Protein AF-0000000076097628 (afdb_homodimer)

Structure (mmCIF, N/CA/C/O backbone):
data_AF-0000000076097628-model_v1
#
loop_
_entity.id
_entity.type
_entity.pdbx_description
1 polymer 'Uncharacterized protein'
#
loop_
_atom_site.group_PDB
_atom_site.id
_atom_site.type_symbol
_atom_site.label_atom_id
_atom_site.label_alt_id
_atom_site.label_comp_id
_atom_site.label_asym_id
_atom_site.label_entity_id
_atom_site.label_seq_id
_atom_site.pdbx_PDB_ins_code
_atom_site.Cartn_x
_atom_site.Cartn_y
_atom_site.Cartn_z
_atom_site.occupancy
_atom_site.B_iso_or_equiv
_atom_site.auth_seq_id
_atom_site.auth_comp_id
_atom_site.auth_asym_id
_atom_site.auth_atom_id
_atom_site.pdbx_PDB_model_num
ATOM 1 N N . MET A 1 1 ? -47.031 -46.719 7.273 1 29.05 1 MET A N 1
ATOM 2 C CA . MET A 1 1 ? -47.156 -45.281 7.469 1 29.05 1 MET A CA 1
ATOM 3 C C . MET A 1 1 ? -45.906 -44.75 8.195 1 29.05 1 MET A C 1
ATOM 5 O O . MET A 1 1 ? -45.781 -44.906 9.414 1 29.05 1 MET A O 1
ATOM 9 N N . SER A 1 2 ? -44.656 -44.875 7.621 1 34.41 2 SER A N 1
ATOM 10 C CA . SER A 1 2 ? -43.312 -44.531 8.062 1 34.41 2 SER A CA 1
ATOM 11 C C . SER A 1 2 ? -43.125 -43.031 8.164 1 34.41 2 SER A C 1
ATOM 13 O O . SER A 1 2 ? -43.438 -42.312 7.219 1 34.41 2 SER A O 1
ATOM 15 N N . PHE A 1 3 ? -43.281 -42.438 9.414 1 34.5 3 PHE A N 1
ATOM 16 C CA . PHE A 1 3 ? -43.094 -41.062 9.844 1 34.5 3 PHE A CA 1
ATOM 17 C C . PHE A 1 3 ? -41.688 -40.562 9.562 1 34.5 3 PHE A C 1
ATOM 19 O O . PHE A 1 3 ? -40.719 -41.094 10.133 1 34.5 3 PHE A O 1
ATOM 26 N N . CYS A 1 4 ? -41.375 -40.062 8.344 1 35.47 4 CYS A N 1
ATOM 27 C CA . CYS A 1 4 ? -40.125 -39.438 7.961 1 35.47 4 CYS A CA 1
ATOM 28 C C . CYS A 1 4 ? -39.875 -38.156 8.773 1 35.47 4 CYS A C 1
ATOM 30 O O . CYS A 1 4 ? -40.656 -37.219 8.68 1 35.47 4 CYS A O 1
ATOM 32 N N . SER A 1 5 ? -39.281 -38.25 9.977 1 36.28 5 SER A N 1
ATOM 33 C CA . SER A 1 5 ? -38.875 -37.125 10.797 1 36.28 5 SER A CA 1
ATOM 34 C C . SER A 1 5 ? -37.938 -36.188 10.039 1 36.28 5 SER A C 1
ATOM 36 O O . SER A 1 5 ? -36.875 -36.594 9.586 1 36.28 5 SER A O 1
ATOM 38 N N . HIS A 1 6 ? -38.5 -35.219 9.328 1 35.72 6 HIS A N 1
ATOM 39 C CA . HIS A 1 6 ? -37.75 -34.094 8.742 1 35.72 6 HIS A CA 1
ATOM 40 C C . HIS A 1 6 ? -36.938 -33.344 9.805 1 35.72 6 HIS A C 1
ATOM 42 O O . HIS A 1 6 ? -37.531 -32.812 10.758 1 35.72 6 HIS A O 1
ATOM 48 N N . PHE A 1 7 ? -35.656 -33.75 10.109 1 35.59 7 PHE A N 1
ATOM 49 C CA . PHE A 1 7 ? -34.719 -32.969 10.922 1 35.59 7 PHE A CA 1
ATOM 50 C C . PHE A 1 7 ? -34.469 -31.609 10.273 1 35.59 7 PHE A C 1
ATOM 52 O O . PHE A 1 7 ? -33.875 -31.547 9.195 1 35.59 7 PHE A O 1
ATOM 59 N N . LEU A 1 8 ? -35.25 -30.578 10.609 1 30.73 8 LEU A N 1
ATOM 60 C CA . LEU A 1 8 ? -34.969 -29.188 10.258 1 30.73 8 LEU A CA 1
ATOM 61 C C . LEU A 1 8 ? -33.656 -28.719 10.906 1 30.73 8 LEU A C 1
ATOM 63 O O . LEU A 1 8 ? -33.562 -28.656 12.133 1 30.73 8 LEU A O 1
ATOM 67 N N . LEU A 1 9 ? -32.531 -28.844 10.234 1 29.16 9 LEU A N 1
ATOM 68 C CA . LEU A 1 9 ? -31.281 -28.234 10.641 1 29.16 9 LEU A CA 1
ATOM 69 C C . LEU A 1 9 ? -31.391 -26.703 10.695 1 29.16 9 LEU A C 1
ATOM 71 O O . LEU A 1 9 ? -31.641 -26.062 9.672 1 29.16 9 LEU A O 1
ATOM 75 N N . LEU A 1 10 ? -31.719 -26.141 11.875 1 31.98 10 LEU A N 1
ATOM 76 C CA . LEU A 1 10 ? -31.641 -24.719 12.141 1 31.98 10 LEU A CA 1
ATOM 77 C C . LEU A 1 10 ? -30.188 -24.234 12.008 1 31.98 10 LEU A C 1
ATOM 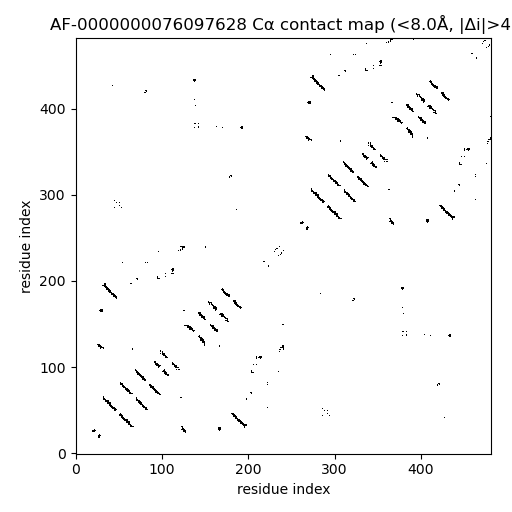79 O O . LEU A 1 10 ? -29.328 -24.609 12.789 1 31.98 10 LEU A O 1
ATOM 83 N N . VAL A 1 11 ? -29.812 -23.734 10.867 1 29.67 11 VAL A N 1
ATOM 84 C CA . VAL A 1 11 ? -28.562 -23.016 10.672 1 29.67 11 VAL A CA 1
ATOM 85 C C . VAL A 1 11 ? -28.562 -21.719 11.5 1 29.67 11 VAL A C 1
ATOM 87 O O . VAL A 1 11 ? -29.375 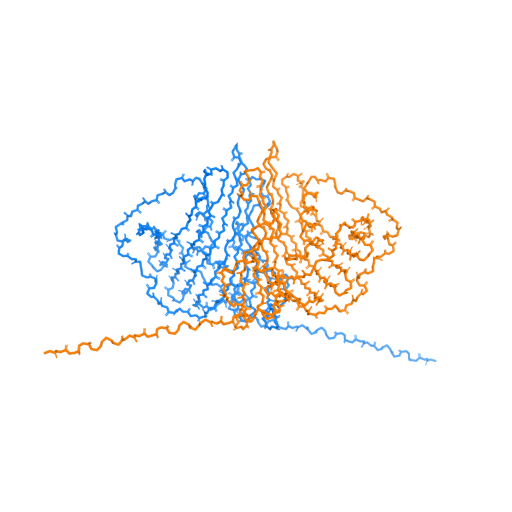-20.828 11.258 1 29.67 11 VAL A O 1
ATOM 90 N N . ILE A 1 12 ? -28 -21.734 12.719 1 32.25 12 ILE A N 1
ATOM 91 C CA . ILE A 1 12 ? -27.766 -20.562 13.539 1 32.25 12 ILE A CA 1
ATOM 92 C C . ILE A 1 12 ? -26.75 -19.656 12.852 1 32.25 12 ILE A C 1
ATOM 94 O O . ILE A 1 12 ? -25.578 -20.031 12.688 1 32.25 12 ILE A O 1
ATOM 98 N N . SER A 1 13 ? -27.219 -18.75 12.047 1 32.22 13 SER A N 1
ATOM 99 C CA . SER A 1 13 ? -26.359 -17.656 11.586 1 32.22 13 SER A CA 1
ATOM 100 C C . SER A 1 13 ? -25.812 -16.859 12.758 1 32.22 13 SER A C 1
ATOM 102 O O . SER A 1 13 ? -26.562 -16.234 13.508 1 32.22 13 SER A O 1
ATOM 104 N N . LEU A 1 14 ? -24.703 -17.297 13.289 1 35.97 14 LEU A N 1
ATOM 105 C CA . LEU A 1 14 ? -23.984 -16.438 14.234 1 35.97 14 LEU A CA 1
ATOM 106 C C . LEU A 1 14 ? -23.672 -15.078 13.609 1 35.97 14 LEU A C 1
ATOM 108 O O . LEU A 1 14 ? -22.703 -14.953 12.859 1 35.97 14 LEU A O 1
ATOM 112 N N . GLY A 1 15 ? -24.656 -14.195 13.469 1 33.56 15 GLY A N 1
ATOM 113 C CA . GLY A 1 15 ? -24.391 -12.797 13.203 1 33.56 15 GLY A CA 1
ATOM 114 C C . GLY A 1 15 ? -23.453 -12.164 14.219 1 33.56 15 GLY A C 1
ATOM 115 O O . GLY A 1 15 ? -23.781 -12.062 15.406 1 33.56 15 GLY A O 1
ATOM 116 N N . THR A 1 16 ? -22.156 -12.258 14.016 1 36.41 16 THR A N 1
ATOM 117 C CA . THR A 1 16 ? -21.266 -11.484 14.883 1 36.41 16 THR A CA 1
ATOM 118 C C . THR A 1 16 ? -21.703 -10.016 14.922 1 36.41 16 THR A C 1
ATOM 120 O O . THR A 1 16 ? -21.781 -9.367 13.875 1 36.41 16 THR A O 1
ATOM 123 N N . VAL A 1 17 ? -22.312 -9.578 15.977 1 36.34 17 VAL A N 1
ATOM 124 C CA . VAL A 1 17 ? -22.594 -8.188 16.312 1 36.34 17 VAL A CA 1
ATOM 125 C C . VAL A 1 17 ? -21.297 -7.375 16.281 1 36.34 17 VAL A C 1
ATOM 127 O O . VAL A 1 17 ? -20.422 -7.57 17.125 1 36.34 17 VAL A O 1
ATOM 130 N N . VAL A 1 18 ? -20.906 -6.762 15.18 1 39.34 18 VAL A N 1
ATOM 131 C CA . VAL A 1 18 ? -19.906 -5.699 15.164 1 39.34 18 VAL A CA 1
ATOM 132 C C . VAL A 1 18 ? -20.328 -4.582 16.125 1 39.34 18 VAL A C 1
ATOM 134 O O . VAL A 1 18 ? -21.406 -4.004 15.984 1 39.34 18 VAL A O 1
ATOM 137 N N . VAL A 1 19 ? -19.766 -4.539 17.297 1 38.31 19 VAL A N 1
ATOM 138 C CA . VAL A 1 19 ? -19.953 -3.441 18.234 1 38.31 19 VAL A CA 1
ATOM 139 C C . VAL A 1 19 ? -19.719 -2.109 17.531 1 38.31 19 VAL A C 1
ATOM 141 O O . VAL A 1 19 ? -18.594 -1.836 17.078 1 38.31 19 VAL A O 1
ATOM 144 N N . HIS A 1 20 ? -20.656 -1.462 16.953 1 41.28 20 HIS A N 1
ATOM 145 C CA . HIS A 1 20 ? -20.688 -0.091 16.453 1 41.28 20 HIS A CA 1
ATOM 146 C C . HIS A 1 20 ? -20.469 0.909 17.578 1 41.28 20 HIS A C 1
ATOM 148 O O . HIS A 1 20 ? -21.391 1.17 18.359 1 41.28 20 HIS A O 1
ATOM 154 N N . ASN A 1 21 ? -19.266 0.958 18.109 1 43.34 21 ASN A N 1
ATOM 155 C CA . ASN A 1 21 ? -19.078 2.027 19.094 1 43.34 21 ASN A CA 1
ATOM 156 C C . ASN A 1 21 ? -19.188 3.404 18.438 1 43.34 21 ASN A C 1
ATOM 158 O O . ASN A 1 21 ? -18.609 4.375 18.938 1 43.34 21 ASN A O 1
ATOM 162 N N . GLY A 1 22 ? -19.625 3.465 17.219 1 47.03 22 GLY A N 1
ATOM 163 C CA . GLY A 1 22 ? -19.625 4.762 16.562 1 47.03 22 GLY A CA 1
ATOM 164 C C . GLY A 1 22 ? -20.656 5.719 17.141 1 47.03 22 GLY A C 1
ATOM 165 O O . GLY A 1 22 ? -21.656 5.289 17.734 1 47.03 22 GLY A O 1
ATOM 166 N N . VAL A 1 23 ? -20.219 6.969 17.594 1 55.5 23 VAL A N 1
ATOM 167 C CA . VAL A 1 23 ? -21.141 8.086 17.75 1 55.5 23 VAL A CA 1
ATOM 168 C C . VAL A 1 23 ? -21.984 8.234 16.484 1 55.5 23 VAL A C 1
ATOM 170 O O . VAL A 1 23 ? -21.672 7.656 15.445 1 55.5 23 VAL A O 1
ATOM 173 N N . ASP A 1 24 ? -23.047 9.188 16.359 1 68.62 24 ASP A N 1
ATOM 174 C CA . ASP A 1 24 ? -24.047 9.352 15.32 1 68.62 24 ASP A CA 1
ATOM 175 C C . ASP A 1 24 ? -23.391 9.586 13.961 1 68.62 24 ASP A C 1
ATOM 177 O O . ASP A 1 24 ? -22.672 10.562 13.773 1 68.62 24 ASP A O 1
ATOM 181 N N . GLY A 1 25 ? -23.25 8.555 13.055 1 88.94 25 GLY A N 1
ATOM 182 C CA . GLY A 1 25 ? -22.922 8.617 11.641 1 88.94 25 GLY A CA 1
ATOM 183 C C . GLY A 1 25 ? -21.562 8.023 11.312 1 88.94 25 GLY A C 1
ATOM 184 O O . GLY A 1 25 ? -21.031 8.258 10.227 1 88.94 25 GLY A O 1
ATOM 185 N N . THR A 1 26 ? -20.891 7.48 12.469 1 93.94 26 THR A N 1
ATOM 186 C CA . THR A 1 26 ? -19.609 6.852 12.195 1 93.94 26 THR A CA 1
ATOM 187 C C . THR A 1 26 ? -19.594 5.398 12.656 1 93.94 26 THR A C 1
ATOM 189 O O . THR A 1 26 ? -20.344 5.031 13.57 1 93.94 26 THR A O 1
ATOM 192 N N . ILE A 1 27 ? -18.891 4.484 12.039 1 96.62 27 ILE A N 1
ATOM 193 C CA . ILE A 1 27 ? -18.672 3.102 12.453 1 96.62 27 ILE A CA 1
ATOM 194 C C . ILE A 1 27 ? -17.734 3.059 13.656 1 96.62 27 ILE A C 1
ATOM 196 O O . ILE A 1 27 ? -18.016 2.369 14.641 1 96.62 27 ILE A O 1
ATOM 200 N N . CYS A 1 28 ? -16.641 3.756 13.594 1 97.62 28 CYS A N 1
ATOM 201 C CA . CYS A 1 28 ? -15.672 3.891 14.672 1 97.62 28 CYS A CA 1
ATOM 202 C C . CYS A 1 28 ? -14.789 5.113 14.461 1 97.62 28 CYS A C 1
ATOM 204 O O . CYS A 1 28 ? -14.781 5.699 13.375 1 97.62 28 CYS A O 1
ATOM 206 N N . CYS A 1 29 ? -14.094 5.504 15.531 1 97.69 29 CYS A N 1
ATOM 207 C CA . CYS A 1 29 ? -13.133 6.598 15.453 1 97.69 29 CYS A CA 1
ATOM 208 C C . CYS A 1 29 ? -11.812 6.211 16.109 1 97.69 29 CYS A C 1
ATOM 210 O O . CYS A 1 29 ? -11.789 5.508 17.109 1 97.69 29 CYS A O 1
ATOM 212 N N . ALA A 1 30 ? -10.766 6.68 15.492 1 97.62 30 ALA A N 1
ATOM 213 C CA . ALA A 1 30 ? -9.453 6.531 16.125 1 97.62 30 ALA A CA 1
ATOM 214 C C . ALA A 1 30 ? -9.336 7.402 17.359 1 97.62 30 ALA A C 1
ATOM 216 O O . ALA A 1 30 ? -10.141 8.32 17.562 1 97.62 30 ALA A O 1
ATOM 217 N N . PRO A 1 31 ? -8.305 7.098 18.219 1 98.06 31 PRO A N 1
ATOM 218 C CA . PRO A 1 31 ? -8.07 8.016 19.344 1 98.06 31 PRO A CA 1
ATOM 219 C C . PRO A 1 31 ? -7.879 9.461 18.875 1 98.06 31 PRO A C 1
ATOM 221 O O . PRO A 1 31 ? -7.266 9.711 17.844 1 98.06 31 PRO A O 1
ATOM 224 N N . ASP A 1 32 ? -8.305 10.344 19.641 1 98.31 32 ASP A N 1
ATOM 225 C CA . ASP A 1 32 ? -8.258 11.758 19.266 1 98.31 32 ASP A CA 1
ATOM 226 C C . ASP A 1 32 ? -6.812 12.258 19.219 1 98.31 32 ASP A C 1
ATOM 228 O O . ASP A 1 32 ? -6.535 13.297 18.609 1 98.31 32 ASP A O 1
ATOM 232 N N . GLN A 1 33 ? -5.938 11.609 19.953 1 98.75 33 GLN A N 1
ATOM 233 C CA . GLN A 1 33 ? -4.504 11.867 19.906 1 98.75 33 GLN A CA 1
ATOM 234 C C . GLN A 1 33 ? -3.729 10.609 19.516 1 98.75 33 GLN A C 1
ATOM 236 O O . GLN A 1 33 ? -3.883 9.562 20.156 1 98.75 33 GLN A O 1
ATOM 241 N N . TRP A 1 34 ? -2.951 10.727 18.484 1 98.44 34 TRP A N 1
ATOM 242 C CA . TRP A 1 34 ? -2.104 9.594 18.141 1 98.44 34 TRP A CA 1
ATOM 243 C C . TRP A 1 34 ? -0.917 10.039 17.297 1 98.44 34 TRP A C 1
ATOM 245 O O . TRP A 1 34 ? -0.935 11.125 16.719 1 98.44 34 TRP A O 1
ATOM 255 N N . GLU A 1 35 ? 0.173 9.289 17.297 1 98.62 35 GLU A N 1
ATOM 256 C CA . GLU A 1 35 ? 1.371 9.438 16.469 1 98.62 35 GLU A CA 1
ATOM 257 C C . GLU A 1 35 ? 1.67 8.156 15.703 1 98.62 35 GLU A C 1
ATOM 259 O O . GLU A 1 35 ? 1.189 7.082 16.062 1 98.62 35 GLU A O 1
ATOM 264 N N . GLY A 1 36 ? 2.352 8.336 14.625 1 97.88 36 GLY A N 1
ATOM 265 C CA . GLY A 1 36 ? 2.752 7.168 13.859 1 97.88 36 GLY A CA 1
ATOM 266 C C . GLY A 1 36 ? 3.793 7.477 12.797 1 97.88 36 GLY A C 1
ATOM 267 O O . GLY A 1 36 ? 4.164 8.641 12.609 1 97.88 36 GLY A O 1
ATOM 268 N N . HIS A 1 37 ? 4.285 6.438 12.195 1 98.25 37 HIS A N 1
ATOM 269 C CA . HIS A 1 37 ? 5.215 6.469 11.078 1 98.25 37 HIS A CA 1
ATOM 270 C C . HIS A 1 37 ? 4.586 5.871 9.82 1 98.25 37 HIS A C 1
ATOM 272 O O . HIS A 1 37 ? 3.889 4.859 9.898 1 98.25 37 HIS A O 1
ATOM 278 N N . MET A 1 38 ? 4.848 6.555 8.711 1 98.06 38 MET A N 1
ATOM 279 C CA . MET A 1 38 ? 4.211 6.086 7.48 1 98.06 38 MET A CA 1
ATOM 280 C C . MET A 1 38 ? 5.227 5.965 6.352 1 98.06 38 MET A C 1
ATOM 282 O O . MET A 1 38 ? 6.199 6.719 6.301 1 98.06 38 MET A O 1
ATOM 286 N N . TYR A 1 39 ? 5.031 5.004 5.539 1 97.25 39 TYR A N 1
ATOM 287 C CA . TYR A 1 39 ? 5.625 5.008 4.207 1 97.25 39 TYR A CA 1
ATOM 288 C C . TYR A 1 39 ? 4.617 5.484 3.164 1 97.25 39 TYR A C 1
ATOM 290 O O . TYR A 1 39 ? 3.445 5.105 3.207 1 97.25 39 TYR A O 1
ATOM 298 N N . LEU A 1 40 ? 5.102 6.383 2.32 1 96.81 40 LEU A N 1
ATOM 299 C CA . LEU A 1 40 ? 4.254 7.012 1.315 1 96.81 40 LEU A CA 1
ATOM 300 C C . LEU A 1 40 ? 4.73 6.676 -0.092 1 96.81 40 LEU A C 1
ATOM 302 O O . LEU A 1 40 ? 5.914 6.832 -0.405 1 96.81 40 LEU A O 1
ATOM 306 N N . ASP A 1 41 ? 3.807 6.184 -0.934 1 93.56 41 ASP A N 1
ATOM 307 C CA . ASP A 1 41 ? 3.996 6.016 -2.371 1 93.56 41 ASP A CA 1
ATOM 308 C C . ASP A 1 41 ? 2.924 6.766 -3.158 1 93.56 41 ASP A C 1
ATOM 310 O O . ASP A 1 41 ? 1.729 6.562 -2.938 1 93.56 41 ASP A O 1
ATOM 314 N N . TYR A 1 42 ? 3.414 7.629 -3.967 1 92.31 42 TYR A N 1
ATOM 315 C CA . TYR A 1 42 ? 2.498 8.438 -4.766 1 92.31 42 TYR A CA 1
ATOM 316 C C . TYR A 1 42 ? 2.875 8.391 -6.242 1 92.31 42 TYR A C 1
ATOM 318 O O . TYR A 1 42 ? 4.039 8.594 -6.594 1 92.31 42 TYR A O 1
ATOM 326 N N . MET A 1 43 ? 1.951 8.047 -7.082 1 88.5 43 MET A N 1
ATOM 327 C CA . MET A 1 43 ? 2.121 8.125 -8.531 1 88.5 43 MET A CA 1
ATOM 328 C C . MET A 1 43 ? 0.983 8.906 -9.172 1 88.5 43 MET A C 1
ATOM 330 O O . MET A 1 43 ? -0.183 8.719 -8.82 1 88.5 43 MET A O 1
ATOM 334 N N . GLN A 1 44 ? 1.352 9.797 -10.031 1 85.75 44 GLN A N 1
ATOM 335 C CA . GLN A 1 44 ? 0.364 10.578 -10.766 1 85.75 44 GLN A CA 1
ATOM 336 C C . GLN A 1 44 ? 0.716 10.648 -12.25 1 85.75 44 GLN A C 1
ATOM 338 O O . GLN A 1 44 ? 1.889 10.773 -12.609 1 85.75 44 GLN A O 1
ATOM 343 N N . ILE A 1 45 ? -0.327 10.492 -13.047 1 79.94 45 ILE A N 1
ATOM 344 C CA . ILE A 1 45 ? -0.179 10.656 -14.484 1 79.94 45 ILE A CA 1
ATOM 345 C C . ILE A 1 45 ? -1.047 11.82 -14.961 1 79.94 45 ILE A C 1
ATOM 347 O O . ILE A 1 45 ? -2.207 11.945 -14.562 1 79.94 45 ILE A O 1
ATOM 351 N N . PHE A 1 46 ? -0.459 12.609 -15.664 1 73.12 46 PHE A N 1
ATOM 352 C CA . PHE A 1 46 ? -1.169 13.703 -16.312 1 73.12 46 PHE A CA 1
ATOM 353 C C . PHE A 1 46 ? -1.037 13.602 -17.828 1 73.12 46 PHE A C 1
ATOM 355 O O . PHE A 1 46 ? 0.074 13.617 -18.375 1 73.12 46 PHE A O 1
ATOM 362 N N . ILE A 1 47 ? -2.211 13.258 -18.516 1 66.69 47 ILE A N 1
ATOM 363 C CA . ILE A 1 47 ? -2.18 13.141 -19.969 1 66.69 47 ILE A CA 1
ATOM 364 C C . ILE A 1 47 ? -2.637 14.453 -20.594 1 66.69 47 ILE A C 1
ATOM 366 O O . ILE A 1 47 ? -3.801 14.836 -20.469 1 66.69 47 ILE A O 1
ATOM 370 N N . ASP A 1 48 ? -1.732 15.305 -20.875 1 61.66 48 ASP A N 1
ATOM 371 C CA . ASP A 1 48 ? -1.978 16.438 -21.766 1 61.66 48 ASP A CA 1
ATOM 372 C C . ASP A 1 48 ? -0.926 16.516 -22.859 1 61.66 48 ASP A C 1
ATOM 374 O O . ASP A 1 48 ? -0.345 15.5 -23.25 1 61.66 48 ASP A O 1
ATOM 378 N N . SER A 1 49 ? -0.791 17.609 -23.578 1 58.41 49 SER A N 1
ATOM 379 C CA . SER A 1 49 ? 0.169 17.781 -24.656 1 58.41 49 SER A CA 1
ATOM 380 C C . SER A 1 49 ? 1.568 17.344 -24.234 1 58.41 49 SER A C 1
ATOM 382 O O . SER A 1 49 ? 2.379 16.953 -25.078 1 58.41 49 SER A O 1
ATOM 384 N N . ASN A 1 50 ? 1.858 17.344 -22.953 1 58.12 50 ASN A N 1
ATOM 385 C CA . ASN A 1 50 ? 3.123 16.859 -22.422 1 58.12 50 ASN A CA 1
ATOM 386 C C . ASN A 1 50 ? 2.898 15.812 -21.328 1 58.12 50 ASN A C 1
ATOM 388 O O . ASN A 1 50 ? 2.967 16.125 -20.141 1 58.12 50 ASN A O 1
ATOM 392 N N . THR A 1 51 ? 2.482 14.562 -21.812 1 60.94 51 THR A N 1
ATOM 393 C CA . THR A 1 51 ? 2.217 13.523 -20.828 1 60.94 51 THR A CA 1
ATOM 394 C C . THR A 1 51 ? 3.312 13.484 -19.781 1 60.94 51 THR A C 1
ATOM 396 O O . THR A 1 51 ? 4.5 13.445 -20.109 1 60.94 51 THR A O 1
ATOM 399 N N . LEU A 1 52 ? 2.789 13.82 -18.5 1 70.44 52 LEU A N 1
ATOM 400 C CA . LEU A 1 52 ? 3.699 13.883 -17.359 1 70.44 52 LEU A CA 1
ATOM 401 C C . LEU A 1 52 ? 3.344 12.828 -16.328 1 70.44 52 LEU A C 1
ATOM 403 O O . LEU A 1 52 ? 2.172 12.484 -16.156 1 70.44 52 LEU A O 1
ATOM 407 N N . TYR A 1 53 ? 4.352 12.016 -15.977 1 78.38 53 TYR A N 1
ATOM 408 C CA . TYR A 1 53 ? 4.086 11.258 -14.766 1 78.38 53 TYR A CA 1
ATOM 409 C C . TYR A 1 53 ? 5.039 11.664 -13.648 1 78.38 53 TYR A C 1
ATOM 411 O O . TYR A 1 53 ? 6.098 12.242 -13.906 1 78.38 53 TYR A O 1
ATOM 419 N N . LEU A 1 54 ? 4.59 11.523 -12.414 1 85.25 54 LEU A N 1
ATOM 420 C CA . LEU A 1 54 ? 5.352 11.781 -11.195 1 85.25 54 LEU A CA 1
ATOM 421 C C . LEU A 1 54 ? 5.258 10.594 -10.234 1 85.25 54 LEU A C 1
ATOM 423 O O . LEU A 1 54 ? 4.184 10.008 -10.07 1 85.25 54 LEU A O 1
ATOM 427 N N . TYR A 1 55 ? 6.457 10.234 -9.766 1 87.25 55 TYR A N 1
ATOM 428 C CA . TYR A 1 55 ? 6.492 9.281 -8.664 1 87.25 55 TYR A CA 1
ATOM 429 C C . TYR A 1 55 ? 7.164 9.891 -7.438 1 87.25 55 TYR A C 1
ATOM 431 O O . TYR A 1 55 ? 8.172 10.586 -7.555 1 87.25 55 TYR A O 1
ATOM 439 N N . PHE A 1 56 ? 6.543 9.695 -6.344 1 91.19 56 PHE A N 1
ATOM 440 C CA . PHE A 1 56 ? 7.137 10.102 -5.074 1 91.19 56 PHE A CA 1
ATOM 441 C C . PHE A 1 56 ? 7.137 8.953 -4.082 1 91.19 56 PHE A C 1
ATOM 443 O O . PHE A 1 56 ? 6.125 8.266 -3.914 1 91.19 56 PHE A O 1
ATOM 450 N N . ASN A 1 57 ? 8.203 8.656 -3.494 1 91.44 57 ASN A N 1
ATOM 451 C CA . ASN A 1 57 ? 8.328 7.711 -2.393 1 91.44 57 ASN A CA 1
ATOM 452 C C . ASN A 1 57 ? 9.016 8.336 -1.188 1 91.44 57 ASN A C 1
ATOM 454 O O . ASN A 1 57 ? 10.039 9.016 -1.335 1 91.44 57 ASN A O 1
ATOM 458 N N . GLY A 1 58 ? 8.484 8.109 -0.05 1 94.69 58 GLY A N 1
ATOM 459 C CA . GLY A 1 58 ? 9.078 8.703 1.133 1 94.69 58 GLY A CA 1
ATOM 460 C C . GLY A 1 58 ? 8.492 8.18 2.43 1 94.69 58 GLY A C 1
ATOM 461 O O . GLY A 1 58 ? 7.809 7.152 2.436 1 94.69 58 GLY A O 1
ATOM 462 N N . SER A 1 59 ? 8.945 8.797 3.533 1 97.5 59 SER A N 1
ATOM 463 C CA . SER A 1 59 ? 8.453 8.484 4.871 1 97.5 59 SER A CA 1
ATOM 464 C C . SER A 1 59 ? 7.875 9.719 5.551 1 97.5 59 SER A C 1
ATOM 466 O O . SER A 1 59 ? 8.305 10.844 5.273 1 97.5 59 SER A O 1
ATOM 468 N N . VAL A 1 60 ? 6.914 9.461 6.344 1 98.12 60 VAL A N 1
ATOM 469 C CA . VAL A 1 60 ? 6.207 10.523 7.055 1 98.12 60 VAL A CA 1
ATOM 470 C C . VAL A 1 60 ? 6.098 10.172 8.539 1 98.12 60 VAL A C 1
ATOM 472 O O . VAL A 1 60 ? 5.734 9.047 8.891 1 98.12 60 VAL A O 1
ATOM 475 N N . ASN A 1 61 ? 6.535 11.062 9.406 1 98.5 61 ASN A N 1
ATOM 476 C CA . ASN A 1 61 ? 6.141 11 10.805 1 98.5 61 ASN A CA 1
ATOM 477 C C . ASN A 1 61 ? 4.973 11.938 11.102 1 98.5 61 ASN A C 1
ATOM 479 O O . ASN A 1 61 ? 4.992 13.109 10.711 1 98.5 61 ASN A O 1
ATOM 483 N N . VAL A 1 62 ? 3.98 11.398 11.828 1 98.38 62 VAL A N 1
ATOM 484 C CA . VAL A 1 62 ? 2.768 12.188 12.016 1 98.38 62 VAL A CA 1
ATOM 485 C C . VAL A 1 62 ? 2.424 12.258 13.5 1 98.38 62 VAL A C 1
ATOM 487 O O . VAL A 1 62 ? 2.633 11.297 14.242 1 98.38 62 VAL A O 1
ATOM 490 N N . SER A 1 63 ? 1.941 13.406 13.93 1 98.62 63 SER A N 1
ATOM 491 C CA . SER A 1 63 ? 1.278 13.633 15.211 1 98.62 63 SER A CA 1
ATOM 492 C C . SER A 1 63 ? -0.078 14.305 15.016 1 98.62 63 SER A C 1
ATOM 494 O O . SER A 1 63 ? -0.158 15.414 14.5 1 98.62 63 SER A O 1
ATOM 496 N N . TYR A 1 64 ? -1.1 13.602 15.352 1 98.5 64 TYR A N 1
ATOM 497 C CA . TYR A 1 64 ? -2.473 14.07 15.203 1 98.5 64 TYR A CA 1
ATOM 498 C C . TYR A 1 64 ? -3.1 14.359 16.562 1 98.5 64 TYR A C 1
ATOM 500 O O . TYR A 1 64 ? -3.287 13.445 17.375 1 98.5 64 TYR A O 1
ATOM 508 N N . ASP A 1 65 ? -3.408 15.57 16.812 1 98.62 65 ASP A N 1
ATOM 509 C CA . ASP A 1 65 ? -3.918 16.031 18.109 1 98.62 65 ASP A CA 1
ATOM 510 C C . ASP A 1 65 ? -5.277 16.703 17.953 1 98.62 65 ASP A C 1
ATOM 512 O O . ASP A 1 65 ? -5.395 17.922 18.109 1 98.62 65 ASP A O 1
ATOM 516 N N . TYR A 1 66 ? -6.301 15.898 17.766 1 98.12 66 TYR A N 1
ATOM 517 C CA . TYR A 1 66 ? -7.652 16.406 17.578 1 98.12 66 TYR A CA 1
ATOM 518 C C . TYR A 1 66 ? -8.141 17.125 18.828 1 98.12 66 TYR A C 1
ATOM 520 O O . TYR A 1 66 ? -8.883 18.109 18.75 1 98.12 66 TYR A O 1
ATOM 528 N N . THR A 1 67 ? -7.746 16.672 19.984 1 98.56 67 THR A N 1
ATOM 529 C CA . THR A 1 67 ? -8.125 17.297 21.25 1 98.56 67 THR A CA 1
ATOM 530 C C . THR A 1 67 ? -7.805 18.781 21.234 1 98.56 67 THR A C 1
ATOM 532 O O . THR A 1 67 ? -8.586 19.594 21.719 1 98.56 67 THR A O 1
ATOM 535 N N . ASN A 1 68 ? -6.699 19.156 20.672 1 98.56 68 ASN A N 1
ATOM 536 C CA . ASN A 1 68 ? -6.262 20.547 20.672 1 98.56 68 ASN A CA 1
ATOM 537 C C . ASN A 1 68 ? -6.301 21.156 19.281 1 98.56 68 ASN A C 1
ATOM 539 O O . ASN A 1 68 ? -5.734 22.219 19.047 1 98.56 68 ASN A O 1
ATOM 543 N N . SER A 1 69 ? -6.863 20.469 18.297 1 98.12 69 SER A N 1
ATOM 544 C CA . SER A 1 69 ? -7.086 20.922 16.922 1 98.12 69 SER A CA 1
ATOM 545 C C . SER A 1 69 ? -5.777 21.344 16.266 1 98.12 69 SER A C 1
ATOM 547 O O . SER A 1 69 ? -5.68 22.438 15.719 1 98.12 69 SER A O 1
ATOM 549 N N . ARG A 1 70 ? -4.793 20.438 16.234 1 98.75 70 ARG A N 1
ATOM 550 C CA . ARG A 1 70 ? -3.496 20.688 15.609 1 98.75 70 ARG A CA 1
ATOM 551 C C . ARG A 1 70 ? -2.879 19.391 15.102 1 98.75 70 ARG A C 1
ATOM 553 O O . ARG A 1 70 ? -3.193 18.312 15.602 1 98.75 70 ARG A O 1
ATOM 560 N N . ALA A 1 71 ? -2.082 19.516 14.172 1 98.62 71 ALA A N 1
ATOM 561 C CA . ALA A 1 71 ? -1.408 18.359 13.586 1 98.62 71 ALA A CA 1
ATOM 562 C C . ALA A 1 71 ? 0.001 18.719 13.125 1 98.62 71 ALA A C 1
ATOM 564 O O . ALA A 1 71 ? 0.331 19.906 12.984 1 98.62 71 ALA A O 1
ATOM 565 N N . PHE A 1 72 ? 0.815 17.781 13.078 1 98.5 72 PHE A N 1
ATOM 566 C CA . PHE A 1 72 ? 2.225 17.859 12.711 1 98.5 72 PHE A CA 1
ATOM 567 C C . PHE A 1 72 ? 2.633 16.672 11.852 1 98.5 72 PHE A C 1
ATOM 569 O O . PHE A 1 72 ? 2.242 15.539 12.125 1 98.5 72 PHE A O 1
ATOM 576 N N . TYR A 1 73 ? 3.346 16.969 10.758 1 98.38 73 TYR A N 1
ATOM 577 C CA . TYR A 1 73 ? 4.016 15.836 10.133 1 98.38 73 TYR A CA 1
ATOM 578 C C . TYR A 1 73 ? 5.324 16.266 9.477 1 98.38 73 TYR A C 1
ATOM 580 O O . TYR A 1 73 ? 5.48 17.422 9.094 1 98.38 73 TYR A O 1
ATOM 588 N N . THR A 1 74 ? 6.281 15.375 9.438 1 98.5 74 THR A N 1
ATOM 589 C CA . THR A 1 74 ? 7.484 15.477 8.617 1 98.5 74 THR A CA 1
ATOM 590 C C . THR A 1 74 ? 7.406 14.539 7.414 1 98.5 74 THR A C 1
ATOM 592 O O . THR A 1 74 ? 6.801 13.469 7.492 1 98.5 74 THR A O 1
ATOM 595 N N . ILE A 1 75 ? 7.973 15.008 6.355 1 98.12 75 ILE A N 1
ATOM 596 C CA . ILE A 1 75 ? 8.023 14.188 5.152 1 98.12 75 ILE A CA 1
ATOM 597 C C . ILE A 1 75 ? 9.422 14.227 4.555 1 98.12 75 ILE A C 1
ATOM 599 O O . ILE A 1 75 ? 10.016 15.305 4.41 1 98.12 75 ILE A O 1
ATOM 603 N N . ILE A 1 76 ? 10 13.109 4.348 1 97.88 76 ILE A N 1
ATOM 604 C CA . ILE A 1 76 ? 11.281 12.938 3.678 1 97.88 76 ILE A CA 1
ATOM 605 C C . ILE A 1 76 ? 11.133 11.953 2.523 1 97.88 76 ILE A C 1
ATOM 607 O O . ILE A 1 76 ? 10.609 10.844 2.705 1 97.88 76 ILE A O 1
ATOM 611 N N . GLY A 1 77 ? 11.539 12.414 1.375 1 95.81 77 GLY A N 1
ATOM 612 C CA . GLY A 1 77 ? 11.422 11.531 0.225 1 95.81 77 GLY A CA 1
ATOM 613 C C . GLY A 1 77 ? 12.008 12.125 -1.044 1 95.81 77 GLY A C 1
ATOM 614 O O . GLY A 1 77 ? 12.773 13.086 -0.989 1 95.81 77 GLY A O 1
ATOM 615 N N . THR A 1 78 ? 11.719 11.414 -2.127 1 92.19 78 THR A N 1
ATOM 616 C CA . THR A 1 78 ? 12.266 11.82 -3.414 1 92.19 78 THR A CA 1
ATOM 617 C C . THR A 1 78 ? 11.195 11.789 -4.496 1 92.19 78 THR A C 1
ATOM 619 O O . THR A 1 78 ? 10.414 10.844 -4.578 1 92.19 78 THR A O 1
ATOM 622 N N . GLU A 1 79 ? 11.148 12.836 -5.211 1 89.62 79 GLU A N 1
ATOM 623 C CA . GLU A 1 79 ? 10.289 12.938 -6.387 1 89.62 79 GLU A CA 1
ATOM 624 C C . GLU A 1 79 ? 11.055 12.586 -7.66 1 89.62 79 GLU A C 1
ATOM 626 O O . GLU A 1 79 ? 12.188 13.031 -7.852 1 89.62 79 GLU A O 1
ATOM 631 N N . ILE A 1 80 ? 10.453 11.82 -8.516 1 85 80 ILE A N 1
ATOM 632 C CA . ILE A 1 80 ? 11.023 11.461 -9.805 1 85 80 ILE A CA 1
ATOM 633 C C . ILE A 1 80 ? 10.016 11.734 -10.914 1 85 80 ILE A C 1
ATOM 635 O O . ILE A 1 80 ? 8.82 11.453 -10.766 1 85 80 ILE A O 1
ATOM 639 N N . SER A 1 81 ? 10.469 12.289 -11.898 1 80.69 81 SER A N 1
ATOM 640 C CA . SER A 1 81 ? 9.656 12.562 -13.086 1 80.69 81 SER A CA 1
ATOM 641 C C . SER A 1 81 ? 10.531 12.766 -14.312 1 80.69 81 SER A C 1
ATOM 643 O O . SER A 1 81 ? 11.625 13.336 -14.219 1 80.69 81 SER A O 1
ATOM 645 N N . PRO A 1 82 ? 10.016 12.336 -15.477 1 75.88 82 PRO A N 1
ATOM 646 C CA . PRO A 1 82 ? 10.773 12.656 -16.688 1 75.88 82 PRO A CA 1
ATOM 647 C C . PRO A 1 82 ? 10.922 14.164 -16.906 1 75.88 82 PRO A C 1
ATOM 649 O O . PRO A 1 82 ? 11.797 14.594 -17.672 1 75.88 82 PRO A O 1
ATOM 652 N N . LEU A 1 83 ? 10.141 14.953 -16.234 1 74.94 83 LEU A N 1
ATOM 653 C CA . LEU A 1 83 ? 10.164 16.406 -16.438 1 74.94 83 LEU A CA 1
ATOM 654 C C . LEU A 1 83 ? 11.234 17.047 -15.57 1 74.94 83 LEU A C 1
ATOM 656 O O . LEU A 1 83 ? 11.5 18.25 -15.695 1 74.94 83 LEU A O 1
ATOM 660 N N . ILE A 1 84 ? 11.766 16.266 -14.648 1 80 84 ILE A N 1
ATOM 661 C CA . ILE A 1 84 ? 12.812 16.828 -13.805 1 80 84 ILE A CA 1
ATOM 662 C C . ILE A 1 84 ? 14.141 16.141 -14.109 1 80 84 ILE A C 1
ATOM 664 O O . ILE A 1 84 ? 14.188 14.93 -14.312 1 80 84 ILE A O 1
ATOM 668 N N . PRO A 1 85 ? 15.227 16.906 -14.273 1 79 85 PRO A N 1
ATOM 669 C CA . PRO A 1 85 ? 16.5 16.359 -14.742 1 79 85 PRO A CA 1
ATOM 670 C C . PRO A 1 85 ? 17.078 15.312 -13.789 1 79 85 PRO A C 1
ATOM 672 O O . PRO A 1 85 ? 17.828 14.43 -14.219 1 79 85 PRO A O 1
ATOM 675 N N . LYS A 1 86 ? 16.781 15.391 -12.492 1 84.81 86 LYS A N 1
ATOM 676 C CA . LYS A 1 86 ? 17.234 14.445 -11.477 1 84.81 86 LYS A CA 1
ATOM 677 C C . LYS A 1 86 ? 16.203 14.297 -10.367 1 84.81 86 LYS A C 1
ATOM 679 O O . LYS A 1 86 ? 15.359 15.172 -10.18 1 84.81 86 LYS A O 1
ATOM 684 N N . PRO A 1 87 ? 16.344 13.172 -9.68 1 85.31 87 PRO A N 1
ATOM 685 C CA . PRO A 1 87 ? 15.43 13.023 -8.547 1 85.31 87 PRO A CA 1
ATOM 686 C C . PRO A 1 87 ? 15.508 14.203 -7.574 1 85.31 87 PRO A C 1
ATOM 688 O O . PRO A 1 87 ? 16.594 14.633 -7.203 1 85.31 87 PRO A O 1
ATOM 691 N N . GLU A 1 88 ? 14.383 14.719 -7.258 1 89.25 88 GLU A N 1
ATOM 692 C CA . GLU A 1 88 ? 14.305 15.891 -6.387 1 89.25 88 GLU A CA 1
ATOM 693 C C . GLU A 1 88 ? 13.953 15.492 -4.957 1 89.25 88 GLU A C 1
ATOM 695 O O . GLU A 1 88 ? 12.875 14.945 -4.707 1 89.25 88 GLU A O 1
ATOM 700 N N . PRO A 1 89 ? 14.852 15.773 -4.004 1 93.25 89 PRO A N 1
ATOM 701 C CA . PRO A 1 89 ? 14.547 15.422 -2.615 1 93.25 89 PRO A CA 1
ATOM 702 C C . PRO A 1 89 ? 13.523 16.359 -1.981 1 93.25 89 PRO A C 1
ATOM 704 O O . PRO A 1 89 ? 13.469 17.547 -2.33 1 93.25 89 PRO A O 1
ATOM 707 N N . LEU A 1 90 ? 12.711 15.875 -1.224 1 94.69 90 LEU A N 1
ATOM 708 C CA . LEU A 1 90 ? 11.797 16.625 -0.357 1 94.69 90 LEU A CA 1
ATOM 709 C C . LEU A 1 90 ? 12.094 16.328 1.111 1 94.69 90 LEU A C 1
ATOM 711 O O . LEU A 1 90 ? 12.289 15.18 1.498 1 94.69 90 LEU A O 1
ATOM 715 N N . ASN A 1 91 ? 12.328 17.266 1.866 1 97 91 ASN A N 1
ATOM 716 C CA . ASN A 1 91 ? 12.5 17.234 3.314 1 97 91 ASN A CA 1
ATOM 717 C C . ASN A 1 91 ? 11.844 18.422 3.992 1 97 91 ASN A C 1
ATOM 719 O O . ASN A 1 91 ? 12.422 19.516 4.031 1 97 91 ASN A O 1
ATOM 723 N N . LYS A 1 92 ? 10.664 18.156 4.535 1 97.06 92 LYS A N 1
ATOM 724 C CA . LYS A 1 92 ? 9.852 19.266 5.016 1 97.06 92 LYS A CA 1
ATOM 725 C C . LYS A 1 92 ? 9.086 18.891 6.273 1 97.06 92 LYS A C 1
ATOM 727 O O . LYS A 1 92 ? 8.789 17.719 6.496 1 97.06 92 LYS A O 1
ATOM 732 N N . THR A 1 93 ? 8.852 19.875 7.078 1 98 93 THR A N 1
ATOM 733 C CA . THR A 1 93 ? 7.977 19.781 8.242 1 98 93 THR A CA 1
ATOM 734 C C . THR A 1 93 ? 6.734 20.656 8.055 1 98 93 THR A C 1
ATOM 736 O O . THR A 1 93 ? 6.832 21.797 7.609 1 98 93 THR A O 1
ATOM 739 N N . TYR A 1 94 ? 5.602 20.109 8.398 1 98.12 94 TYR A N 1
ATOM 740 C CA . TYR A 1 94 ? 4.352 20.859 8.383 1 98.12 94 TYR A CA 1
ATOM 741 C C . TYR A 1 94 ? 3.729 20.922 9.766 1 98.12 94 TYR A C 1
ATOM 743 O O . TYR A 1 94 ? 3.721 19.922 10.492 1 98.12 94 TYR A O 1
ATOM 751 N N . ILE A 1 95 ? 3.299 22.062 10.125 1 98.38 95 ILE A N 1
ATOM 752 C CA . ILE A 1 95 ? 2.531 22.281 11.344 1 98.38 95 ILE A CA 1
ATOM 753 C C . ILE A 1 95 ? 1.186 22.922 11.008 1 98.38 95 ILE A C 1
ATOM 755 O O . ILE A 1 95 ? 1.131 23.938 10.312 1 98.38 95 ILE A O 1
ATOM 759 N N . PHE A 1 96 ? 0.106 22.328 11.453 1 98.38 96 PHE A N 1
ATOM 760 C CA . PHE A 1 96 ? -1.24 22.859 11.281 1 98.38 96 PHE A CA 1
ATOM 761 C C . PHE A 1 96 ? -1.831 23.281 12.625 1 98.38 96 PHE A C 1
ATOM 763 O O . PHE A 1 96 ? -1.912 22.469 13.555 1 98.38 96 PHE A O 1
ATOM 770 N N . ASP A 1 97 ? -2.162 24.484 12.75 1 98.12 97 ASP A N 1
ATOM 771 C CA . ASP A 1 97 ? -2.92 25.016 13.875 1 98.12 97 ASP A CA 1
ATOM 772 C C . ASP A 1 97 ? -4.324 25.438 13.445 1 98.12 97 ASP A C 1
ATOM 774 O O . ASP A 1 97 ? -4.527 26.562 12.969 1 98.12 97 ASP A O 1
ATOM 778 N N . TYR A 1 98 ? -5.309 24.594 13.695 1 97.75 98 TYR A N 1
ATOM 779 C CA . TYR A 1 98 ? -6.652 24.828 13.18 1 97.75 98 TYR A CA 1
ATOM 780 C C . TYR A 1 98 ? -7.391 25.844 14.031 1 97.75 98 TYR A C 1
ATOM 782 O O . TYR A 1 98 ? -8.359 26.469 13.578 1 97.75 98 TYR A O 1
ATOM 790 N N . LYS A 1 99 ? -6.98 25.984 15.258 1 97.5 99 LYS A N 1
ATOM 791 C CA . LYS A 1 99 ? -7.57 27.031 16.094 1 97.5 99 LYS A CA 1
ATOM 792 C C . LYS A 1 99 ? -7.223 28.422 15.562 1 97.5 99 LYS A C 1
ATOM 794 O O . LYS A 1 99 ? -8.07 29.312 15.547 1 97.5 99 LYS A O 1
ATOM 799 N N . LYS A 1 100 ? -6 28.547 15.117 1 96.56 100 LYS A N 1
ATOM 800 C CA . LYS A 1 100 ? -5.531 29.828 14.594 1 96.56 100 LYS A CA 1
ATOM 801 C C . LYS A 1 100 ? -5.766 29.938 13.094 1 96.56 100 LYS A C 1
ATOM 803 O O . LYS A 1 100 ? -5.438 30.953 12.469 1 96.56 100 LYS A O 1
ATOM 808 N N . ASN A 1 101 ? -6.215 28.844 12.492 1 97.31 101 ASN A N 1
ATOM 809 C CA . ASN A 1 101 ? -6.402 28.766 11.047 1 97.31 101 ASN A CA 1
ATOM 810 C C . ASN A 1 101 ? -5.105 29.062 10.297 1 97.31 101 ASN A C 1
ATOM 812 O O . ASN A 1 101 ? -5.098 29.828 9.336 1 97.31 101 ASN A O 1
ATOM 816 N N . MET A 1 102 ? -4.039 28.5 10.766 1 96.88 102 MET A N 1
ATOM 817 C CA . MET A 1 102 ? -2.721 28.75 10.188 1 96.88 102 MET A CA 1
ATOM 818 C C . MET A 1 102 ? -1.966 27.453 9.953 1 96.88 102 MET A C 1
ATOM 820 O O . MET A 1 102 ? -2.027 26.531 10.773 1 96.88 102 MET A O 1
ATOM 824 N N . GLN A 1 103 ? -1.263 27.391 8.852 1 97.25 103 GLN A N 1
ATOM 825 C CA . GLN A 1 103 ? -0.321 26.297 8.609 1 97.25 103 GLN A CA 1
ATOM 826 C C . GLN A 1 103 ? 1.087 26.844 8.367 1 97.25 103 GLN A C 1
ATOM 828 O O . GLN A 1 103 ? 1.255 27.953 7.879 1 97.25 103 GLN A O 1
ATOM 833 N N . TYR A 1 104 ? 2.082 26.062 8.68 1 96.94 104 TYR A N 1
ATOM 834 C CA . TYR A 1 104 ? 3.502 26.359 8.508 1 96.94 104 TYR A CA 1
ATOM 835 C C . TYR A 1 104 ? 4.207 25.219 7.762 1 96.94 104 TYR A C 1
ATOM 837 O O . TYR A 1 104 ? 4.055 24.047 8.117 1 96.94 104 TYR A O 1
ATOM 845 N N . ALA A 1 105 ? 4.855 25.531 6.672 1 96.38 105 ALA A N 1
ATOM 846 C CA . ALA A 1 105 ? 5.73 24.609 5.945 1 96.38 105 ALA A CA 1
ATOM 847 C C . ALA A 1 105 ? 7.199 25 6.129 1 96.38 105 ALA A C 1
ATOM 849 O O . ALA A 1 105 ? 7.621 26.078 5.711 1 96.38 105 ALA A O 1
ATOM 850 N N . ILE A 1 106 ? 7.949 24.109 6.734 1 96.38 106 ILE A N 1
ATOM 851 C CA . ILE A 1 106 ? 9.336 24.391 7.09 1 96.38 106 ILE A CA 1
ATOM 852 C C . ILE A 1 106 ? 10.266 23.469 6.305 1 96.38 106 ILE A C 1
ATOM 854 O O . ILE A 1 106 ? 10.188 22.25 6.441 1 96.38 106 ILE A O 1
ATOM 858 N N . ASP A 1 107 ? 11.102 24.047 5.57 1 94.19 107 ASP A N 1
ATOM 859 C CA . ASP A 1 107 ? 12.07 23.266 4.801 1 94.19 107 ASP A CA 1
ATOM 860 C C . ASP A 1 107 ? 13.266 22.859 5.664 1 94.19 107 ASP A C 1
ATOM 862 O O . ASP A 1 107 ? 13.5 23.453 6.723 1 94.19 107 ASP A O 1
ATOM 866 N N . SER A 1 108 ? 13.961 21.844 5.188 1 93.81 108 SER A N 1
ATOM 867 C CA . SER A 1 108 ? 15.102 21.328 5.941 1 93.81 108 SER A CA 1
ATOM 868 C C . SER A 1 108 ? 16.172 22.406 6.133 1 93.81 108 SER A C 1
ATOM 870 O O . SER A 1 108 ? 16.984 22.312 7.055 1 93.81 108 SER A O 1
ATOM 872 N N . ASP A 1 109 ? 16.141 23.391 5.312 1 92.44 109 ASP A N 1
ATOM 873 C CA . ASP A 1 109 ? 17.141 24.453 5.441 1 92.44 109 ASP A CA 1
ATOM 874 C C . ASP A 1 109 ? 16.672 25.516 6.445 1 92.44 109 ASP A C 1
ATOM 876 O O . ASP A 1 109 ? 17.375 26.5 6.688 1 92.44 109 ASP A O 1
ATOM 880 N N . GLY A 1 110 ? 15.531 25.406 6.922 1 91.62 110 GLY A N 1
ATOM 881 C CA . GLY A 1 110 ? 15.039 26.297 7.965 1 91.62 110 GLY A CA 1
ATOM 882 C C . GLY A 1 110 ? 14.055 27.328 7.449 1 91.62 110 GLY A C 1
ATOM 883 O O . GLY A 1 110 ? 13.406 28.016 8.234 1 91.62 110 GLY A O 1
ATOM 884 N N . SER A 1 111 ? 13.938 27.5 6.098 1 92.94 111 SER A N 1
ATOM 885 C CA . SER A 1 111 ? 12.961 28.453 5.562 1 92.94 111 SER A CA 1
ATOM 886 C C . SER A 1 111 ? 11.539 28.031 5.91 1 92.94 111 SER A C 1
ATOM 888 O O . SER A 1 111 ? 11.25 26.828 6.008 1 92.94 111 SER A O 1
ATOM 890 N N . CYS A 1 112 ? 10.758 29.047 6.109 1 95 112 CYS A N 1
ATOM 891 C CA . CYS A 1 112 ? 9.398 28.781 6.559 1 95 112 CYS A CA 1
ATOM 892 C C . CYS A 1 112 ? 8.383 29.594 5.762 1 95 112 CYS A C 1
ATOM 894 O O . CYS A 1 112 ? 8.578 30.797 5.543 1 95 112 CYS A O 1
ATOM 896 N N . G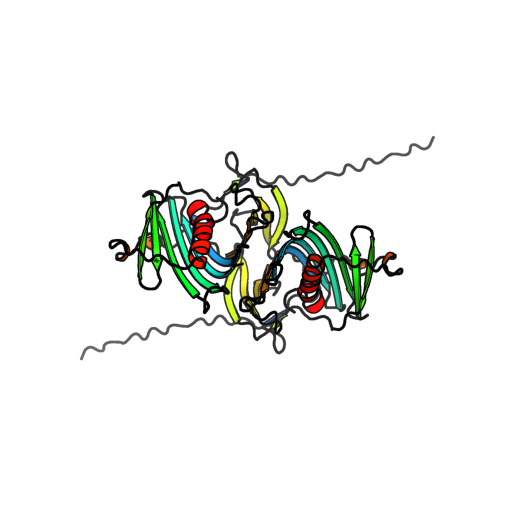LU A 1 113 ? 7.387 28.922 5.289 1 92.94 113 GLU A N 1
ATOM 897 C CA . GLU A 1 113 ? 6.242 29.562 4.648 1 92.94 113 GLU A CA 1
ATOM 898 C C . GLU A 1 113 ? 4.977 29.391 5.488 1 92.94 113 GLU A C 1
ATOM 900 O O . GLU A 1 113 ? 4.672 28.297 5.961 1 92.94 113 GLU A O 1
ATOM 905 N N . LYS A 1 114 ? 4.293 30.547 5.641 1 93.5 114 LYS A N 1
ATOM 906 C CA . LYS A 1 114 ? 3.025 30.531 6.367 1 93.5 114 LYS A CA 1
ATOM 907 C C . LYS A 1 114 ? 1.852 30.812 5.43 1 93.5 114 LYS A C 1
ATOM 909 O O . LYS A 1 114 ? 1.964 31.609 4.508 1 93.5 114 LYS A O 1
ATOM 914 N N . SER A 1 115 ? 0.772 30.078 5.715 1 93.56 115 SER A N 1
ATOM 915 C CA . SER A 1 115 ? -0.442 30.328 4.945 1 93.56 115 SER A CA 1
ATOM 916 C C . SER A 1 115 ? -1.688 29.984 5.754 1 93.56 115 SER A C 1
ATOM 918 O O . SER A 1 115 ? -1.606 29.266 6.754 1 93.56 115 SER A O 1
ATOM 920 N N . LYS A 1 116 ? -2.803 30.5 5.414 1 95 116 LYS A N 1
ATOM 921 C CA . LYS A 1 116 ? -4.059 30.297 6.129 1 95 116 LYS A CA 1
ATOM 922 C C . LYS A 1 116 ? -4.652 28.922 5.805 1 95 116 LYS A C 1
ATOM 924 O O . LYS A 1 116 ? -4.453 28.406 4.703 1 95 116 LYS A O 1
ATOM 929 N N . ILE A 1 117 ? -5.387 28.312 6.844 1 95.5 117 ILE A N 1
ATOM 930 C CA . ILE A 1 117 ? -6.219 27.125 6.684 1 95.5 117 ILE A CA 1
ATOM 931 C C . ILE A 1 117 ? -7.691 27.516 6.668 1 95.5 117 ILE A C 1
ATOM 933 O O . ILE A 1 117 ? -8.133 28.312 7.508 1 95.5 117 ILE A O 1
ATOM 937 N N . ASP A 1 118 ? -8.469 26.969 5.742 1 93.12 118 ASP A N 1
ATOM 938 C CA . ASP A 1 118 ? -9.844 27.422 5.578 1 93.12 118 ASP A CA 1
ATOM 939 C C . ASP A 1 118 ? -10.836 26.359 6.062 1 93.12 118 ASP A C 1
ATOM 941 O O . ASP A 1 118 ? -12.031 26.438 5.773 1 93.12 118 ASP A O 1
ATOM 945 N N . GLN A 1 119 ? -10.43 25.438 6.742 1 92.88 119 GLN A N 1
ATOM 946 C CA . GLN A 1 119 ? -11.344 24.422 7.238 1 92.88 119 GLN A CA 1
ATOM 947 C C . GLN A 1 119 ? -10.984 24 8.664 1 92.88 119 GLN A C 1
ATOM 949 O O . GLN A 1 119 ? -9.844 24.188 9.102 1 92.88 119 GLN A O 1
ATOM 954 N N . ASN A 1 120 ? -11.977 23.406 9.312 1 94.81 120 ASN A N 1
ATOM 955 C CA . ASN A 1 120 ? -11.766 22.844 10.641 1 94.81 120 ASN A CA 1
ATOM 956 C C . ASN A 1 120 ? -11.07 21.5 10.57 1 94.81 120 ASN A C 1
ATOM 958 O O . ASN A 1 120 ? -11.109 20.828 9.539 1 94.81 120 ASN A O 1
ATOM 962 N N . MET A 1 121 ? -10.406 21.219 11.68 1 96.31 121 MET A N 1
ATOM 963 C CA . MET A 1 121 ? -9.836 19.875 11.789 1 96.31 121 MET A CA 1
ATOM 964 C C . MET A 1 121 ? -10.93 18.812 11.805 1 96.31 121 MET A C 1
ATOM 966 O O . MET A 1 121 ? -12.023 19.047 12.328 1 96.31 121 MET A O 1
ATOM 970 N N . THR A 1 122 ? -10.609 17.688 11.234 1 93.44 122 THR A N 1
ATOM 971 C CA . THR A 1 122 ? -11.562 16.594 11.211 1 93.44 122 THR A CA 1
ATOM 972 C C . THR A 1 122 ? -11.109 15.461 12.133 1 93.44 122 THR A C 1
ATOM 974 O O . THR A 1 122 ? -9.922 15.148 12.203 1 93.44 122 THR A O 1
ATOM 977 N N . ARG A 1 123 ? -12.164 14.93 12.812 1 95.69 123 ARG A N 1
ATOM 978 C CA . ARG A 1 123 ? -11.859 13.742 13.609 1 95.69 123 ARG A CA 1
ATOM 979 C C . ARG A 1 123 ? -11.625 12.531 12.711 1 95.69 123 ARG A C 1
ATOM 981 O O . ARG A 1 123 ? -12.203 12.438 11.625 1 95.69 123 ARG A O 1
ATOM 988 N N . GLN A 1 124 ? -10.703 11.633 13.094 1 96.44 124 GLN A N 1
ATOM 989 C CA . GLN A 1 124 ? -10.391 10.453 12.297 1 96.44 124 GLN A CA 1
ATOM 990 C C . GLN A 1 124 ? -11.375 9.32 12.578 1 96.44 124 GLN A C 1
ATOM 992 O O . GLN A 1 124 ? -11.172 8.531 13.508 1 96.44 124 GLN A O 1
ATOM 997 N N . CYS A 1 125 ? -12.398 9.281 11.695 1 96.75 125 CYS A N 1
ATOM 998 C CA . CYS A 1 125 ? -13.453 8.289 11.891 1 96.75 125 CYS A CA 1
ATOM 999 C C . CYS A 1 125 ? -13.812 7.609 10.57 1 96.75 125 CYS A C 1
ATOM 1001 O O . CYS A 1 125 ? -13.836 8.25 9.523 1 96.75 125 CYS A O 1
ATOM 1003 N N . VAL A 1 126 ? -14.094 6.344 10.641 1 96.94 126 VAL A N 1
ATOM 1004 C CA . VAL A 1 126 ? -14.727 5.656 9.523 1 96.94 126 VAL A CA 1
ATOM 1005 C C . VAL A 1 126 ? -16.219 5.992 9.492 1 96.94 126 VAL A C 1
ATOM 1007 O O . VAL A 1 126 ? -16.953 5.66 10.422 1 96.94 126 VAL A O 1
ATOM 1010 N N . GLN A 1 127 ? -16.578 6.652 8.422 1 94.44 127 GLN A N 1
ATOM 1011 C CA . GLN A 1 127 ? -17.969 7.078 8.305 1 94.44 127 GLN A CA 1
ATOM 1012 C C . GLN A 1 127 ? -18.891 5.883 8.078 1 94.44 127 GLN A C 1
ATOM 1014 O O . GLN A 1 127 ? -18.469 4.852 7.551 1 94.44 127 GLN A O 1
ATOM 1019 N N . ASP A 1 128 ? -20.141 6.023 8.383 1 94.81 128 ASP A N 1
ATOM 1020 C CA . ASP A 1 128 ? -21.094 4.922 8.297 1 94.81 128 ASP A CA 1
ATOM 1021 C C . ASP A 1 128 ? -21.406 4.582 6.84 1 94.81 128 ASP A C 1
ATOM 102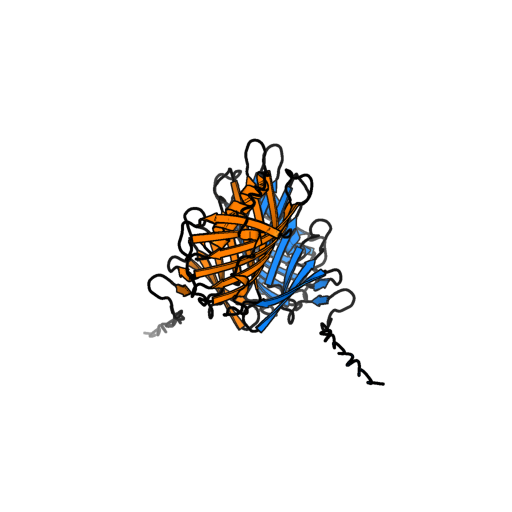3 O O . ASP A 1 128 ? -21.969 3.52 6.551 1 94.81 128 ASP A O 1
ATOM 1027 N N . SER A 1 129 ? -21.047 5.488 5.953 1 94 129 SER A N 1
ATOM 1028 C CA . SER A 1 129 ? -21.234 5.207 4.531 1 94 129 SER A CA 1
ATOM 1029 C C . SER A 1 129 ? -20.156 4.254 4.016 1 94 129 SER A C 1
ATOM 1031 O O . SER A 1 129 ? -20.234 3.771 2.883 1 94 129 SER A O 1
ATOM 1033 N N . GLY A 1 130 ? -19.188 4.012 4.852 1 95.75 130 GLY A N 1
ATOM 1034 C CA . GLY A 1 130 ? -18.172 3.07 4.438 1 95.75 130 GLY A CA 1
ATOM 1035 C C . GLY A 1 130 ? -18.703 1.676 4.18 1 95.75 130 GLY A C 1
ATOM 1036 O O . GLY A 1 130 ? -19.578 1.198 4.902 1 95.75 130 GLY A O 1
ATOM 1037 N N . ILE A 1 131 ? -18.172 1.012 3.111 1 97.12 131 ILE A N 1
ATOM 1038 C CA . ILE A 1 131 ? -18.594 -0.334 2.736 1 97.12 131 ILE A CA 1
ATOM 1039 C C . ILE A 1 131 ? -17.547 -1.345 3.17 1 97.12 131 ILE A C 1
ATOM 1041 O O . ILE A 1 131 ? -16.406 -1.318 2.678 1 97.12 131 ILE A O 1
ATOM 1045 N N . LEU A 1 132 ? -17.891 -2.195 4.066 1 97.75 132 LEU A N 1
ATOM 1046 C CA . LEU A 1 132 ? -16.969 -3.238 4.516 1 97.75 132 LEU A CA 1
ATOM 1047 C C . LEU A 1 132 ? -16.688 -4.23 3.391 1 97.75 132 LEU A C 1
ATOM 1049 O O . LEU A 1 132 ? -17.609 -4.875 2.877 1 97.75 132 LEU A O 1
ATOM 1053 N N . LYS A 1 133 ? -15.422 -4.348 3.014 1 96.5 133 LYS A N 1
ATOM 1054 C CA . LYS A 1 133 ? -15.016 -5.289 1.974 1 96.5 133 LYS A CA 1
ATOM 1055 C C . LYS A 1 133 ? -14.641 -6.645 2.572 1 96.5 133 LYS A C 1
ATOM 1057 O O . LYS A 1 133 ? -15 -7.688 2.021 1 96.5 133 LYS A O 1
ATOM 1062 N N . SER A 1 134 ? -13.945 -6.621 3.625 1 96.94 134 SER A N 1
ATOM 1063 C CA . SER A 1 134 ? -13.531 -7.859 4.277 1 96.94 134 SER A CA 1
ATOM 1064 C C . SER A 1 134 ? -13 -7.59 5.68 1 96.94 134 SER A C 1
ATOM 1066 O O . SER A 1 134 ? -12.695 -6.449 6.027 1 96.94 134 SER A O 1
ATOM 1068 N N . SER A 1 135 ? -13 -8.68 6.453 1 97.94 135 SER A N 1
ATOM 1069 C CA . SER A 1 135 ? -12.266 -8.711 7.711 1 97.94 135 SER A CA 1
ATOM 1070 C C . SER A 1 135 ? -11.125 -9.719 7.656 1 97.94 135 SER A C 1
ATOM 1072 O O . SER A 1 135 ? -11.164 -10.672 6.875 1 97.94 135 SER A O 1
ATOM 1074 N N . GLY A 1 136 ? -10.125 -9.398 8.453 1 97.38 136 GLY A N 1
ATOM 1075 C CA . GLY A 1 136 ? -8.961 -10.273 8.508 1 97.38 136 GLY A CA 1
ATOM 1076 C C . GLY A 1 136 ? -8.078 -10.016 9.719 1 97.38 136 GLY A C 1
ATOM 1077 O O . GLY A 1 136 ? -8.57 -9.672 10.789 1 97.38 136 GLY A O 1
ATOM 1078 N N . LYS A 1 137 ? -6.789 -10.438 9.461 1 97.5 137 LYS A N 1
ATOM 1079 C CA . LYS A 1 137 ? -5.812 -10.258 10.531 1 97.5 137 LYS A CA 1
ATOM 1080 C C . LYS A 1 137 ? -4.434 -9.914 9.969 1 97.5 137 LYS A C 1
ATOM 1082 O O . LYS A 1 137 ? -4.086 -10.352 8.867 1 97.5 137 LYS A O 1
ATOM 1087 N N . VAL A 1 138 ? -3.773 -9.117 10.672 1 97.25 138 VAL A N 1
ATOM 1088 C CA . VAL A 1 138 ? -2.324 -9.016 10.531 1 97.25 138 VAL A CA 1
ATOM 1089 C C . VAL A 1 138 ? -1.646 -9.773 11.68 1 97.25 138 VAL A C 1
ATOM 1091 O O . VAL A 1 138 ? -2.01 -9.594 12.844 1 97.25 138 VAL A O 1
ATOM 1094 N N . GLY A 1 139 ? -0.667 -10.609 11.297 1 92.5 139 GLY A N 1
ATOM 1095 C CA . GLY A 1 139 ? -0.123 -11.469 12.328 1 92.5 139 GLY A CA 1
ATOM 1096 C C . GLY A 1 139 ? -1.168 -12.367 12.969 1 92.5 139 GLY A C 1
ATOM 1097 O O . GLY A 1 139 ? -2.111 -12.805 12.305 1 92.5 139 GLY A O 1
ATOM 1098 N N . ASP A 1 140 ? -0.998 -12.617 14.25 1 88.19 140 ASP A N 1
ATOM 1099 C CA . ASP A 1 140 ? -1.844 -13.625 14.891 1 88.19 140 ASP A CA 1
ATOM 1100 C C . ASP A 1 140 ? -3.051 -12.977 15.562 1 88.19 140 ASP A C 1
ATOM 1102 O O . ASP A 1 140 ? -4.078 -13.633 15.766 1 88.19 140 ASP A O 1
ATOM 1106 N N . ASN A 1 141 ? -2.943 -11.672 15.797 1 91.25 141 ASN A N 1
ATOM 1107 C CA . ASN A 1 141 ? -3.99 -11.25 16.719 1 91.25 141 ASN A CA 1
ATOM 1108 C C . ASN A 1 141 ? -4.469 -9.828 16.422 1 91.25 141 ASN A C 1
ATOM 1110 O O . ASN A 1 141 ? -5.25 -9.258 17.188 1 91.25 141 ASN A O 1
ATOM 1114 N N . ILE A 1 142 ? -3.965 -9.219 15.422 1 97.44 142 ILE A N 1
ATOM 1115 C CA . ILE A 1 142 ? -4.5 -7.906 15.07 1 97.44 142 ILE A CA 1
ATOM 1116 C C . ILE A 1 142 ? -5.656 -8.062 14.086 1 97.44 142 ILE A C 1
ATOM 1118 O O . ILE A 1 142 ? -5.438 -8.281 12.891 1 97.44 142 ILE A O 1
ATOM 1122 N N . ILE A 1 143 ? -6.844 -7.898 14.57 1 98.12 143 ILE A N 1
ATOM 1123 C CA . ILE A 1 143 ? -8.023 -8.008 13.719 1 98.12 143 ILE A CA 1
ATOM 1124 C C . ILE A 1 143 ? -8.195 -6.734 12.898 1 98.12 143 ILE A C 1
ATOM 1126 O O . ILE A 1 143 ? -8.078 -5.629 13.438 1 98.12 143 ILE A O 1
ATOM 1130 N N . THR A 1 144 ? -8.461 -6.949 11.617 1 98.19 144 THR A N 1
ATOM 1131 C CA . THR A 1 144 ? -8.57 -5.801 10.727 1 98.19 144 THR A CA 1
ATOM 1132 C C . THR A 1 144 ? -9.906 -5.809 9.984 1 98.19 144 THR A C 1
ATOM 1134 O O . THR A 1 144 ? -10.484 -6.871 9.766 1 98.19 144 THR A O 1
ATOM 1137 N N . ASP A 1 145 ? -10.383 -4.621 9.664 1 98.5 145 ASP A N 1
ATOM 1138 C CA . ASP A 1 145 ? -11.484 -4.398 8.734 1 98.5 145 ASP A CA 1
ATOM 1139 C C . ASP A 1 145 ? -11.047 -3.514 7.57 1 98.5 145 ASP A C 1
ATOM 1141 O O . ASP A 1 145 ? -10.383 -2.494 7.77 1 98.5 145 ASP A O 1
ATOM 1145 N N . THR A 1 146 ? -11.375 -3.973 6.391 1 98.06 146 THR A N 1
ATOM 1146 C CA . THR A 1 146 ? -11.078 -3.186 5.195 1 98.06 146 THR A CA 1
ATOM 1147 C C . THR A 1 146 ? -12.359 -2.594 4.609 1 98.06 146 THR A C 1
ATOM 1149 O O . THR A 1 146 ? -13.312 -3.32 4.328 1 98.06 146 THR A O 1
ATOM 1152 N N . TYR A 1 147 ? -12.328 -1.261 4.445 1 97.75 147 TYR A N 1
ATOM 1153 C CA . TYR A 1 147 ? -13.492 -0.53 3.943 1 97.75 147 TYR A CA 1
ATOM 1154 C C . TYR A 1 147 ? -13.172 0.161 2.623 1 97.75 147 TYR A C 1
ATOM 1156 O O . TYR A 1 147 ? -12.016 0.519 2.365 1 97.75 147 TYR A O 1
ATOM 1164 N N . ILE A 1 148 ? -14.188 0.291 1.797 1 95.75 148 ILE A N 1
ATOM 1165 C CA . ILE A 1 148 ? -14.188 1.308 0.751 1 95.75 148 ILE A CA 1
ATOM 1166 C C . ILE A 1 148 ? -14.875 2.574 1.263 1 95.75 148 ILE A C 1
ATOM 1168 O O . ILE A 1 148 ? -16.016 2.527 1.729 1 95.75 148 ILE A O 1
ATOM 1172 N N . LEU A 1 149 ? -14.195 3.674 1.174 1 95.31 149 LEU A N 1
ATOM 1173 C CA . LEU A 1 149 ? -14.641 4.93 1.77 1 95.31 149 LEU A CA 1
ATOM 1174 C C . LEU A 1 149 ? -14.836 6 0.701 1 95.31 149 LEU A C 1
ATOM 1176 O O . LEU A 1 149 ? -14.094 6.047 -0.279 1 95.31 149 LEU A O 1
ATOM 1180 N N . THR A 1 150 ? -15.867 6.793 0.897 1 92.75 150 THR A N 1
ATOM 1181 C CA . THR A 1 150 ? -16.062 8.047 0.181 1 92.75 150 THR A CA 1
ATOM 1182 C C . THR A 1 150 ? -15.781 9.242 1.094 1 92.75 150 THR A C 1
ATOM 1184 O O . THR A 1 150 ? -16.562 9.523 2.008 1 92.75 150 THR A O 1
ATOM 1187 N N . LEU A 1 151 ? -14.656 9.875 0.787 1 91.38 151 LEU A N 1
ATOM 1188 C CA . LEU A 1 151 ? -14.242 10.969 1.658 1 91.38 151 LEU A CA 1
ATOM 1189 C C . LEU A 1 151 ? -14.617 12.32 1.052 1 91.38 151 LEU A C 1
ATOM 1191 O O . LEU A 1 151 ? -14.773 13.305 1.774 1 91.38 151 LEU A O 1
ATOM 1195 N N . SER A 1 152 ? -14.68 12.391 -0.219 1 87.88 152 SER A N 1
ATOM 1196 C CA . SER A 1 152 ? -15.109 13.539 -1.007 1 87.88 152 SER A CA 1
ATOM 1197 C C . SER A 1 152 ? -15.523 13.117 -2.414 1 87.88 152 SER A C 1
ATOM 1199 O O . SER A 1 152 ? -15.602 11.922 -2.715 1 87.88 152 SER A O 1
ATOM 1201 N N . GLU A 1 153 ? -15.75 14.141 -3.182 1 83.94 153 GLU A N 1
ATOM 1202 C CA . GLU A 1 153 ? -16.094 13.852 -4.57 1 83.94 153 GLU A CA 1
ATOM 1203 C C . GLU A 1 153 ? -14.898 13.242 -5.312 1 83.94 153 GLU A C 1
ATOM 1205 O O . GLU A 1 153 ? -15.062 12.305 -6.09 1 83.94 153 GLU A O 1
ATOM 1210 N N . SER A 1 154 ? -13.648 13.766 -5.023 1 80.31 154 SER A N 1
ATOM 1211 C CA . SER A 1 154 ? -12.453 13.305 -5.719 1 80.31 154 SER A CA 1
ATOM 1212 C C . SER A 1 154 ? -11.891 12.047 -5.078 1 80.31 154 SER A C 1
ATOM 1214 O O . SER A 1 154 ? -11.227 11.25 -5.742 1 80.31 154 SER A O 1
ATOM 1216 N N . PHE A 1 155 ? -12.188 11.922 -3.754 1 87.44 155 PHE A N 1
ATOM 1217 C CA . PHE A 1 155 ? -11.719 10.758 -3.014 1 87.44 155 PHE A CA 1
ATOM 1218 C C . PHE A 1 155 ? -12.891 9.852 -2.65 1 87.44 155 PHE A C 1
ATOM 1220 O O . PHE A 1 155 ? -13.266 9.742 -1.479 1 87.44 155 PHE A O 1
ATOM 1227 N N . ASN A 1 156 ? -13.383 9.188 -3.695 1 87.81 156 ASN A N 1
ATOM 1228 C CA . ASN A 1 156 ? -14.633 8.453 -3.51 1 87.81 156 ASN A CA 1
ATOM 1229 C C . ASN A 1 156 ? -14.422 6.945 -3.648 1 87.81 156 ASN A C 1
ATOM 1231 O O . ASN A 1 156 ? -15.383 6.18 -3.699 1 87.81 156 ASN A O 1
ATOM 1235 N N . ASN A 1 157 ? -13.25 6.523 -3.768 1 87.12 157 ASN A N 1
ATOM 1236 C CA . ASN A 1 157 ? -12.852 5.125 -3.82 1 87.12 157 ASN A CA 1
ATOM 1237 C C . ASN A 1 157 ? -11.57 4.879 -3.033 1 87.12 157 ASN A C 1
ATOM 1239 O O . ASN A 1 157 ? -10.602 4.336 -3.568 1 87.12 157 ASN A O 1
ATOM 1243 N N . VAL A 1 158 ? -11.625 5.23 -1.826 1 94.31 158 VAL A N 1
ATOM 1244 C CA . VAL A 1 158 ? -10.484 5.066 -0.935 1 94.31 158 VAL A CA 1
ATOM 1245 C C . VAL A 1 158 ? -10.586 3.736 -0.194 1 94.31 158 VAL A C 1
ATOM 1247 O O . VAL A 1 158 ? -11.602 3.459 0.451 1 94.31 158 VAL A O 1
ATOM 1250 N N . ARG A 1 159 ? -9.578 2.922 -0.297 1 96.25 159 ARG A N 1
ATOM 1251 C CA . ARG A 1 159 ? -9.547 1.696 0.495 1 96.25 159 ARG A CA 1
ATOM 1252 C C . ARG A 1 159 ? -8.75 1.896 1.78 1 96.25 159 ARG A C 1
ATOM 1254 O O . ARG A 1 159 ? -7.582 2.299 1.738 1 96.25 159 ARG A O 1
ATOM 1261 N N . GLY A 1 160 ? -9.422 1.624 2.834 1 97.44 160 GLY A N 1
ATOM 1262 C CA . GLY A 1 160 ? -8.773 1.709 4.129 1 97.44 160 GLY A CA 1
ATOM 1263 C C . GLY A 1 160 ? -8.844 0.415 4.918 1 97.44 160 GLY A C 1
ATOM 1264 O O . GLY A 1 160 ? -9.93 -0.085 5.203 1 97.44 160 GLY A O 1
ATOM 1265 N N . THR A 1 161 ? -7.688 -0.154 5.191 1 97.94 161 THR A N 1
ATOM 1266 C CA . THR A 1 161 ? -7.578 -1.236 6.164 1 97.94 161 THR A CA 1
ATOM 1267 C C . THR A 1 161 ? -7.25 -0.688 7.551 1 97.94 161 THR A C 1
ATOM 1269 O O . THR A 1 161 ? -6.227 -0.026 7.734 1 97.94 161 THR A O 1
ATOM 1272 N N . ILE A 1 162 ? -8.18 -0.968 8.523 1 98.06 162 ILE A N 1
ATOM 1273 C CA . ILE A 1 162 ? -8.008 -0.407 9.859 1 98.06 162 ILE A CA 1
ATOM 1274 C C . ILE A 1 162 ? -7.949 -1.533 10.883 1 98.06 162 ILE A C 1
ATOM 1276 O O . ILE A 1 162 ? -8.406 -2.646 10.625 1 98.06 162 ILE A O 1
ATOM 1280 N N . GLN A 1 163 ? -7.254 -1.231 12.008 1 98.06 163 GLN A N 1
ATOM 1281 C CA . GLN A 1 163 ? -7.371 -2.107 13.172 1 98.06 163 GLN A CA 1
ATOM 1282 C C . GLN A 1 163 ? -8.75 -1.985 13.812 1 98.06 163 GLN A C 1
ATOM 1284 O O . GLN A 1 163 ? -9.156 -0.894 14.211 1 98.06 163 GLN A O 1
ATOM 1289 N N . ARG A 1 164 ? -9.414 -3.096 13.969 1 97.38 164 ARG A N 1
ATOM 1290 C CA . ARG A 1 164 ? -10.789 -3.07 14.453 1 97.38 164 ARG A CA 1
ATOM 1291 C C . ARG A 1 164 ? -10.875 -2.432 15.836 1 97.38 164 ARG A C 1
ATOM 1293 O O . ARG A 1 164 ? -11.781 -1.644 16.109 1 97.38 164 ARG A O 1
ATOM 1300 N N . GLU A 1 165 ? -9.984 -2.754 16.734 1 96.31 165 GLU A N 1
ATOM 1301 C CA . GLU A 1 165 ? -10.062 -2.332 18.125 1 96.31 165 GLU A CA 1
ATOM 1302 C C . GLU A 1 165 ? -9.836 -0.828 18.266 1 96.31 165 GLU A C 1
ATOM 1304 O O . GLU A 1 165 ? -10.578 -0.144 18.969 1 96.31 165 GLU A O 1
ATOM 1309 N N . SER A 1 166 ? -8.875 -0.313 17.562 1 96.94 166 SER A N 1
ATOM 1310 C CA . SER A 1 166 ? -8.469 1.071 17.781 1 96.94 166 SER A CA 1
ATOM 1311 C C . SER A 1 166 ? -9.039 1.99 16.703 1 96.94 166 SER A C 1
ATOM 1313 O O . SER A 1 166 ? -9.039 3.213 16.859 1 96.94 166 SER A O 1
ATOM 1315 N N . CYS A 1 167 ? -9.398 1.461 15.641 1 97.44 167 CYS A N 1
ATOM 1316 C CA . CYS A 1 167 ? -9.867 2.186 14.461 1 97.44 167 CYS A CA 1
ATOM 1317 C C . CYS A 1 167 ? -8.719 2.924 13.789 1 97.44 167 CYS A C 1
ATOM 1319 O O . CYS A 1 167 ? -8.945 3.773 12.922 1 97.44 167 CYS A O 1
ATOM 1321 N N . LEU A 1 168 ? -7.484 2.686 14.164 1 97.25 168 LEU A N 1
ATOM 1322 C CA . LEU A 1 168 ? -6.332 3.297 13.508 1 97.25 168 LEU A CA 1
ATOM 1323 C C . LEU A 1 168 ? -6.043 2.619 12.172 1 97.25 168 LEU A C 1
ATOM 1325 O O . LEU A 1 168 ? -6.164 1.396 12.055 1 97.25 168 LEU A O 1
ATOM 1329 N N . PRO A 1 169 ? -5.672 3.422 11.242 1 96.69 169 PRO A N 1
ATOM 1330 C CA . PRO A 1 169 ? -5.398 2.82 9.93 1 96.69 169 PRO A CA 1
ATOM 1331 C C . PRO A 1 169 ? -4.109 2.006 9.914 1 96.69 169 PRO A C 1
ATOM 1333 O O . PRO A 1 169 ? -3.178 2.303 10.672 1 96.69 169 PRO A O 1
ATOM 1336 N N . ILE A 1 170 ? -4.102 0.991 9.141 1 97.56 170 ILE A N 1
ATOM 1337 C CA . ILE A 1 170 ? -2.918 0.194 8.844 1 97.56 170 ILE A CA 1
ATOM 1338 C C . ILE A 1 170 ? -2.441 0.493 7.422 1 97.56 170 ILE A C 1
ATOM 1340 O O . ILE A 1 170 ? -1.237 0.61 7.176 1 97.56 170 ILE A O 1
ATOM 1344 N N . HIS A 1 171 ? -3.352 0.621 6.531 1 97.88 171 HIS A N 1
ATOM 1345 C CA . HIS A 1 171 ? -3.035 0.944 5.145 1 97.88 171 HIS A CA 1
ATOM 1346 C C . HIS A 1 171 ? -4.168 1.726 4.488 1 97.88 171 HIS A C 1
ATOM 1348 O O . HIS A 1 171 ? -5.332 1.334 4.582 1 97.88 171 HIS A O 1
ATOM 1354 N N . MET A 1 172 ? -3.814 2.816 3.844 1 97.31 172 MET A N 1
ATOM 1355 C CA . MET A 1 172 ? -4.75 3.631 3.072 1 97.31 172 MET A CA 1
ATOM 1356 C C . MET A 1 172 ? -4.32 3.719 1.612 1 97.31 172 MET A C 1
ATOM 1358 O O . MET A 1 172 ? -3.152 3.98 1.32 1 97.31 172 MET A O 1
ATOM 1362 N N . VAL A 1 173 ? -5.246 3.51 0.74 1 95.88 173 VAL A N 1
ATOM 1363 C CA . VAL A 1 173 ? -4.992 3.656 -0.689 1 95.88 173 VAL A CA 1
ATOM 1364 C C . VAL A 1 173 ? -6.027 4.598 -1.302 1 95.88 173 VAL A C 1
ATOM 1366 O O . VAL A 1 173 ? -7.23 4.352 -1.213 1 95.88 173 VAL A O 1
ATOM 1369 N N . TYR A 1 174 ? -5.547 5.664 -1.91 1 92.69 174 TYR A N 1
ATOM 1370 C CA . TYR A 1 174 ? -6.371 6.641 -2.615 1 92.69 174 TYR A CA 1
ATOM 1371 C C . TYR A 1 174 ? -6.203 6.508 -4.125 1 92.69 174 TYR A C 1
ATOM 1373 O O . TYR A 1 174 ? -5.113 6.719 -4.656 1 92.69 174 TYR A O 1
ATOM 1381 N N . ILE A 1 175 ? -7.145 6.113 -4.777 1 84.81 175 ILE A N 1
ATOM 1382 C CA . ILE A 1 175 ? -7.117 6.07 -6.234 1 84.81 175 ILE A CA 1
ATOM 1383 C C . ILE A 1 175 ? -8 7.184 -6.797 1 84.81 175 ILE A C 1
ATOM 1385 O O . ILE A 1 175 ? -9.195 7.246 -6.504 1 84.81 175 ILE A O 1
ATOM 1389 N N . VAL A 1 176 ? -7.422 8.047 -7.531 1 73.38 176 VAL A N 1
ATOM 1390 C CA . VAL A 1 176 ? -8.18 9.164 -8.094 1 73.38 176 VAL A CA 1
ATOM 1391 C C . VAL A 1 176 ? -8.141 9.094 -9.617 1 73.38 176 VAL A C 1
ATOM 1393 O O . VAL A 1 176 ? -7.098 8.82 -10.211 1 73.38 176 VAL A O 1
ATOM 1396 N N . GLY A 1 177 ? -9.336 9.406 -10.242 1 67.06 177 GLY A N 1
ATOM 1397 C CA . GLY A 1 177 ? -9.422 9.609 -11.68 1 67.06 177 GLY A CA 1
ATOM 1398 C C . GLY A 1 177 ? -9.344 8.32 -12.469 1 67.06 177 GLY A C 1
ATOM 1399 O O . GLY A 1 177 ? -9.219 8.336 -13.695 1 67.06 177 GLY A O 1
ATOM 1400 N N . SER A 1 178 ? -9.414 7.242 -11.875 1 58.47 178 SER A N 1
ATOM 1401 C CA . SER A 1 178 ? -9.273 5.992 -12.625 1 58.47 178 SER A CA 1
ATOM 1402 C C . SER A 1 178 ? -10.312 5.898 -13.734 1 58.47 178 SER A C 1
ATOM 1404 O O . SER A 1 178 ? -10.102 5.207 -14.734 1 58.47 178 SER A O 1
ATOM 1406 N N . ASN A 1 179 ? -11.258 6.82 -13.586 1 59.28 179 ASN A N 1
ATOM 1407 C CA . ASN A 1 179 ? -12.258 6.836 -14.648 1 59.28 179 ASN A CA 1
ATOM 1408 C C . ASN A 1 179 ? -12.086 8.047 -15.562 1 59.28 179 ASN A C 1
ATOM 1410 O O . ASN A 1 179 ? -12.859 8.227 -16.5 1 59.28 179 ASN A O 1
ATOM 1414 N N . ASN A 1 180 ? -11.117 8.891 -15.203 1 60.28 180 ASN A N 1
ATOM 1415 C CA . ASN A 1 180 ? -10.812 10.055 -16.031 1 60.28 180 ASN A CA 1
ATOM 1416 C C . ASN A 1 180 ? -9.609 9.805 -16.938 1 60.28 180 ASN A C 1
ATOM 1418 O O . ASN A 1 180 ? -8.484 9.656 -16.453 1 60.28 180 ASN A O 1
ATOM 1422 N N . PRO A 1 181 ? -9.945 9.789 -18.25 1 60.16 181 PRO A N 1
ATOM 1423 C CA . PRO A 1 181 ? -8.883 9.406 -19.188 1 60.16 181 PRO A CA 1
ATOM 1424 C C . PRO A 1 181 ? -7.68 10.344 -19.125 1 60.16 181 PRO A C 1
ATOM 1426 O O . PRO A 1 181 ? -6.574 9.953 -19.516 1 60.16 181 PRO A O 1
ATOM 1429 N N . ASP A 1 182 ? -7.918 11.531 -18.547 1 64.81 182 ASP A N 1
ATOM 1430 C CA . ASP A 1 182 ? -6.848 12.508 -18.688 1 64.81 182 ASP A CA 1
ATOM 1431 C C . ASP A 1 182 ? -5.961 12.555 -17.453 1 64.81 182 ASP A C 1
ATOM 1433 O O . ASP A 1 182 ? -5.02 13.344 -17.375 1 64.81 182 ASP A O 1
ATOM 1437 N N . SER A 1 183 ? -6.332 11.742 -16.5 1 71.06 183 SER A N 1
ATOM 1438 C CA . SER A 1 183 ? -5.488 11.805 -15.305 1 71.06 183 SER A CA 1
ATOM 1439 C C . SER A 1 183 ? -5.746 10.617 -14.383 1 71.06 183 SER A C 1
ATOM 1441 O O . SER A 1 183 ? -6.734 9.898 -14.547 1 71.06 183 SER A O 1
ATOM 1443 N N . GLY A 1 184 ? -4.828 10.25 -13.625 1 77.69 184 GLY A N 1
ATOM 1444 C CA . GLY A 1 184 ? -4.973 9.234 -12.594 1 77.69 184 GLY A CA 1
ATOM 1445 C C . GLY A 1 184 ? -3.859 9.266 -11.562 1 77.69 184 GLY A C 1
ATOM 1446 O O . GLY A 1 184 ? -2.758 9.742 -11.844 1 77.69 184 GLY A O 1
ATOM 1447 N N . SER A 1 185 ? -4.211 9.008 -10.391 1 85.81 185 SER A N 1
ATOM 1448 C CA . SER A 1 185 ? -3.18 8.953 -9.359 1 85.81 185 SER A CA 1
ATOM 1449 C C . SER A 1 185 ? -3.465 7.852 -8.344 1 85.81 185 SER A C 1
ATOM 1451 O O . SER A 1 185 ? -4.609 7.43 -8.188 1 85.81 185 SER A O 1
ATOM 1453 N N . VAL A 1 186 ? -2.447 7.367 -7.812 1 89.88 186 VAL A N 1
ATOM 1454 C CA . VAL A 1 186 ? -2.518 6.453 -6.676 1 89.88 186 VAL A CA 1
ATOM 1455 C C . VAL A 1 186 ? -1.677 6.996 -5.523 1 89.88 186 VAL A C 1
ATOM 1457 O O . VAL A 1 186 ? -0.527 7.398 -5.719 1 89.88 186 VAL A O 1
ATOM 1460 N N . PHE A 1 187 ? -2.314 7.215 -4.426 1 92.88 187 PHE A N 1
ATOM 1461 C CA . PHE A 1 187 ? -1.702 7.641 -3.172 1 92.88 187 PHE A CA 1
ATOM 1462 C C . PHE A 1 187 ? -1.84 6.562 -2.105 1 92.88 187 PHE A C 1
ATOM 1464 O O . PHE A 1 187 ? -2.955 6.18 -1.742 1 92.88 187 PHE A O 1
ATOM 1471 N N . SER A 1 188 ? -0.658 5.988 -1.678 1 94.88 188 SER A N 1
ATOM 1472 C CA . SER A 1 188 ? -0.635 4.855 -0.757 1 94.88 188 SER A CA 1
ATOM 1473 C C . SER A 1 188 ? 0.128 5.195 0.519 1 94.88 188 SER A C 1
ATOM 1475 O O . SER A 1 188 ? 1.241 5.723 0.461 1 94.88 188 SER A O 1
ATOM 1477 N N . LEU A 1 189 ? -0.487 4.828 1.723 1 97.06 189 LEU A N 1
ATOM 1478 C CA . LEU A 1 189 ? 0.127 5.078 3.021 1 97.06 189 LEU A CA 1
ATOM 1479 C C . LEU A 1 189 ? 0.127 3.814 3.875 1 97.06 189 LEU A C 1
ATOM 1481 O O . LEU A 1 189 ? -0.936 3.289 4.215 1 97.06 189 LEU A O 1
ATOM 1485 N N . ASP A 1 190 ? 1.325 3.307 4.203 1 97.38 190 ASP A N 1
ATOM 1486 C CA . ASP A 1 190 ? 1.47 2.336 5.281 1 97.38 190 ASP A CA 1
ATOM 1487 C C . ASP A 1 190 ? 1.616 3.035 6.633 1 97.38 190 ASP A C 1
ATOM 1489 O O . ASP A 1 190 ? 2.512 3.863 6.816 1 97.38 190 ASP A O 1
ATOM 1493 N N . VAL A 1 191 ? 0.775 2.664 7.559 1 97.94 191 VAL A N 1
ATOM 1494 C CA . VAL A 1 191 ? 0.82 3.312 8.867 1 97.94 191 VAL A CA 1
ATOM 1495 C C . VAL A 1 191 ? 1.346 2.33 9.914 1 97.94 191 VAL A C 1
ATOM 1497 O O . VAL A 1 191 ? 0.724 1.296 10.172 1 97.94 191 VAL A O 1
ATOM 1500 N N . LEU A 1 192 ? 2.467 2.686 10.523 1 98.06 192 LEU A N 1
ATOM 1501 C CA . LEU A 1 192 ? 3.145 1.806 11.469 1 98.06 192 LEU A CA 1
ATOM 1502 C C . LEU A 1 192 ? 3.42 2.529 12.781 1 98.06 192 LEU A C 1
ATOM 1504 O O . LEU A 1 192 ? 3.396 3.762 12.836 1 98.06 192 LEU A O 1
ATOM 1508 N N . SER A 1 193 ? 3.66 1.751 13.805 1 98.19 193 SER A N 1
ATOM 1509 C CA . SER A 1 193 ? 4.176 2.197 15.094 1 98.19 193 SER A CA 1
ATOM 1510 C C . SER A 1 193 ? 3.312 3.314 15.672 1 98.19 193 SER A C 1
ATOM 1512 O O . SER A 1 193 ? 3.834 4.34 16.109 1 98.19 193 SER A O 1
ATOM 1514 N N . THR A 1 194 ? 2.006 3.055 15.633 1 98 194 THR A N 1
ATOM 1515 C CA . THR A 1 194 ? 1.088 4.055 16.172 1 98 194 THR A CA 1
ATOM 1516 C C . THR A 1 194 ? 1.049 3.99 17.688 1 98 194 THR A C 1
ATOM 1518 O O . THR A 1 194 ? 1.094 2.906 18.266 1 98 194 THR A O 1
ATOM 1521 N N . VAL A 1 195 ? 1.027 5.121 18.328 1 97.5 195 VAL A N 1
ATOM 1522 C CA . VAL A 1 195 ? 0.849 5.262 19.781 1 97.5 195 VAL A CA 1
ATOM 1523 C C . VAL A 1 195 ? -0.278 6.254 20.062 1 97.5 195 VAL A C 1
ATOM 1525 O O . VAL A 1 195 ? -0.33 7.332 19.469 1 97.5 195 VAL A O 1
ATOM 1528 N N . PRO A 1 196 ? -1.247 5.855 20.938 1 97.62 196 PRO A N 1
ATOM 1529 C CA . PRO A 1 196 ? -2.434 6.68 21.172 1 97.62 196 PRO A CA 1
ATOM 1530 C C . PRO A 1 196 ? -2.17 7.824 22.156 1 97.62 196 PRO A C 1
ATOM 1532 O O . PRO A 1 196 ? -2.865 7.953 23.156 1 97.62 196 PRO A O 1
ATOM 1535 N N . ARG A 1 197 ? -1.208 8.672 21.844 1 98.12 197 ARG A N 1
ATOM 1536 C CA . ARG A 1 197 ? -0.882 9.852 22.641 1 98.12 197 ARG A CA 1
ATOM 1537 C C . ARG A 1 197 ? 0.036 10.789 21.875 1 98.12 197 ARG A C 1
ATOM 1539 O O . ARG A 1 197 ? 0.554 10.43 20.812 1 98.12 197 ARG A O 1
ATOM 1546 N N . ILE A 1 198 ? 0.164 11.945 22.406 1 98.75 198 ILE A N 1
ATOM 1547 C CA . ILE A 1 198 ? 1.181 12.891 21.969 1 98.75 198 ILE A CA 1
ATOM 1548 C C . ILE A 1 198 ? 2.354 12.891 22.938 1 98.75 198 ILE A C 1
ATOM 1550 O O . ILE A 1 198 ? 2.201 13.266 24.109 1 98.75 198 ILE A O 1
ATOM 1554 N N . LYS A 1 199 ? 3.469 12.531 22.484 1 98.12 199 LYS A N 1
ATOM 1555 C CA . LYS A 1 199 ? 4.629 12.383 23.359 1 98.12 199 LYS A CA 1
ATOM 1556 C C . LYS A 1 199 ? 5.215 13.742 23.734 1 98.12 199 LYS A C 1
ATOM 1558 O O . LYS A 1 199 ? 5.566 13.984 24.891 1 98.12 199 LYS A O 1
ATOM 1563 N N . ASN A 1 200 ? 5.406 14.602 22.766 1 98.31 200 ASN A N 1
ATOM 1564 C CA . ASN A 1 200 ? 6.016 15.906 22.969 1 98.31 200 ASN A CA 1
ATOM 1565 C C . ASN A 1 200 ? 5.207 17.016 22.297 1 98.31 200 ASN A C 1
ATOM 1567 O O . ASN A 1 200 ? 5.414 17.312 21.109 1 98.31 200 ASN A O 1
ATOM 1571 N N . PRO A 1 201 ? 4.355 17.703 23.031 1 98.44 201 PRO A N 1
ATOM 1572 C CA . PRO A 1 201 ? 3.502 18.719 22.422 1 98.44 201 PRO A CA 1
ATOM 1573 C C . PRO A 1 201 ? 4.297 19.906 21.875 1 98.44 201 PRO A C 1
ATOM 1575 O O . PRO A 1 201 ? 3.762 20.703 21.109 1 98.44 201 PRO A O 1
ATOM 1578 N N . ALA A 1 202 ? 5.59 20.016 22.141 1 98.38 202 ALA A N 1
ATOM 1579 C CA . ALA A 1 202 ? 6.406 21.141 21.688 1 98.38 202 ALA A CA 1
ATOM 1580 C C . ALA A 1 202 ? 6.582 21.109 20.172 1 98.38 202 ALA A C 1
ATOM 1582 O O . ALA A 1 202 ? 6.914 22.125 19.547 1 98.38 202 ALA A O 1
ATOM 1583 N N . ILE A 1 203 ? 6.352 20.016 19.547 1 98.56 203 ILE A N 1
ATOM 1584 C CA . ILE A 1 203 ? 6.574 19.875 18.109 1 98.56 203 ILE A CA 1
ATOM 1585 C C . ILE A 1 203 ? 5.562 20.719 17.344 1 98.56 203 ILE A C 1
ATOM 1587 O O . ILE A 1 203 ? 5.75 21 16.156 1 98.56 203 ILE A O 1
ATOM 1591 N N . PHE A 1 204 ? 4.488 21.141 18.031 1 98.69 204 PHE A N 1
ATOM 1592 C CA . PHE A 1 204 ? 3.432 21.891 17.375 1 98.69 204 PHE A CA 1
ATOM 1593 C C . PHE A 1 204 ? 3.742 23.391 17.391 1 98.69 204 PHE A C 1
ATOM 1595 O O . PHE A 1 204 ? 2.982 24.188 16.844 1 98.69 204 PHE A O 1
ATOM 1602 N N . THR A 1 205 ? 4.805 23.828 17.969 1 97.75 205 THR A N 1
ATOM 1603 C CA . THR A 1 205 ? 5.211 25.234 17.984 1 97.75 205 THR A CA 1
ATOM 1604 C C . THR A 1 205 ? 6.113 25.547 16.797 1 97.75 205 THR A C 1
ATOM 1606 O O . THR A 1 205 ? 7.203 24.984 16.672 1 97.75 205 THR A O 1
ATOM 1609 N N . PRO A 1 206 ? 5.68 26.422 15.914 1 97.06 206 PRO A N 1
ATOM 1610 C CA . PRO A 1 206 ? 6.559 26.781 14.797 1 97.06 206 PRO A CA 1
ATOM 1611 C C . PRO A 1 206 ? 7.859 27.438 15.258 1 97.06 206 PRO A C 1
ATOM 1613 O O . PRO A 1 206 ? 7.863 28.188 16.234 1 97.06 206 PRO A O 1
ATOM 1616 N N . PRO A 1 207 ? 8.875 27.156 14.555 1 95.56 207 PRO A N 1
ATOM 1617 C CA . PRO A 1 207 ? 10.133 27.828 14.906 1 95.56 207 PRO A CA 1
ATOM 1618 C C . PRO A 1 207 ? 10.102 29.328 14.633 1 95.56 207 PRO A C 1
ATOM 1620 O O . PRO A 1 207 ? 9.195 29.828 13.961 1 95.56 207 PRO A O 1
ATOM 1623 N N . SER A 1 208 ? 11.141 29.984 15.109 1 93.06 208 SER A N 1
ATOM 1624 C CA . SER A 1 208 ? 11.195 31.438 15.023 1 93.06 208 SER A CA 1
ATOM 1625 C C . SER A 1 208 ? 11.336 31.906 13.578 1 93.06 208 SER A C 1
ATOM 1627 O O . SER A 1 208 ? 10.938 33.031 13.242 1 93.06 208 SER A O 1
ATOM 1629 N N . SER A 1 209 ? 11.867 31.062 12.75 1 91.44 209 SER A N 1
ATOM 1630 C CA . SER A 1 209 ? 12.016 31.406 11.336 1 91.44 209 SER A CA 1
ATOM 1631 C C . SER A 1 209 ? 10.664 31.672 10.688 1 91.44 209 SER A C 1
ATOM 1633 O O . SER A 1 209 ? 10.594 32.344 9.648 1 91.44 209 SER A O 1
ATOM 1635 N N . CYS A 1 210 ? 9.609 31.125 11.258 1 93.81 210 CYS A N 1
ATOM 1636 C CA . CYS A 1 210 ? 8.273 31.297 10.688 1 93.81 210 CYS A CA 1
ATOM 1637 C C . CYS A 1 210 ? 7.711 32.656 11.031 1 93.81 210 CYS A C 1
ATOM 1639 O O . CYS A 1 210 ? 6.645 33.031 10.547 1 93.81 210 CYS A O 1
ATOM 1641 N N . LEU A 1 211 ? 8.391 33.438 11.891 1 85.5 211 LEU A N 1
ATOM 1642 C CA . LEU A 1 211 ? 7.98 34.812 12.18 1 85.5 211 LEU A CA 1
ATOM 1643 C C . LEU A 1 211 ? 8.297 35.75 11.008 1 85.5 211 LEU A C 1
ATOM 1645 O O . LEU A 1 211 ? 7.629 36.75 10.812 1 85.5 211 LEU A O 1
ATOM 1649 N N . LYS A 1 212 ? 9.359 35.312 10.156 1 76.5 212 LYS A N 1
ATOM 1650 C CA . LYS A 1 212 ? 9.781 36.094 8.984 1 76.5 212 LYS A CA 1
ATOM 1651 C C . LYS A 1 212 ? 9.312 35.406 7.695 1 76.5 212 LYS A C 1
ATOM 1653 O O . LYS A 1 212 ? 9.633 34.25 7.445 1 76.5 212 LYS A O 1
ATOM 1658 N N . THR A 1 213 ? 8.125 35.625 7.23 1 64.38 213 THR A N 1
ATOM 1659 C CA . THR A 1 213 ? 7.551 34.875 6.117 1 64.38 213 THR A CA 1
ATOM 1660 C C . THR A 1 213 ? 8.492 34.875 4.918 1 64.38 213 THR A C 1
ATOM 1662 O O . THR A 1 213 ? 9.016 35.906 4.535 1 64.38 213 THR A O 1
ATOM 1665 N N . SER A 1 214 ? 9.109 33.625 4.625 1 65.69 214 SER A N 1
ATOM 1666 C CA . SER A 1 214 ? 9.828 33.5 3.363 1 65.69 214 SER A CA 1
ATOM 1667 C C . SER A 1 214 ? 9.023 32.688 2.348 1 65.69 214 SER A C 1
ATOM 1669 O O . SER A 1 214 ? 8.32 31.75 2.713 1 65.69 214 SER A O 1
ATOM 1671 N N . ARG A 1 215 ? 8.516 33.312 1.295 1 63.72 215 ARG A N 1
ATOM 1672 C CA . ARG A 1 215 ? 7.809 32.594 0.233 1 63.72 215 ARG A CA 1
ATOM 1673 C C . ARG A 1 215 ? 8.781 31.781 -0.619 1 63.72 215 ARG A C 1
ATOM 1675 O O . ARG A 1 215 ? 9.68 32.344 -1.244 1 63.72 215 ARG A O 1
ATOM 1682 N N . LYS A 1 216 ? 9.008 30.5 -0.35 1 63.56 216 LYS A N 1
ATOM 1683 C CA . LYS A 1 216 ? 9.672 29.641 -1.33 1 63.56 216 LYS A CA 1
ATOM 1684 C C . LYS A 1 216 ? 8.664 28.906 -2.207 1 63.56 216 LYS A C 1
ATOM 1686 O O . LYS A 1 216 ? 7.797 28.203 -1.699 1 63.56 216 LYS A O 1
ATOM 1691 N N . GLN A 1 217 ? 8.32 29.391 -3.424 1 57.53 217 GLN A N 1
ATOM 1692 C CA . GLN A 1 217 ? 7.434 28.672 -4.336 1 57.53 217 GLN A CA 1
ATOM 1693 C C . GLN A 1 217 ? 8.203 27.641 -5.152 1 57.53 217 GLN A C 1
ATOM 1695 O O . GLN A 1 217 ? 9.258 27.938 -5.715 1 57.53 217 GLN A O 1
ATOM 1700 N N . SER A 1 218 ? 7.992 26.422 -4.805 1 59.88 218 SER A N 1
ATOM 1701 C CA . SER A 1 218 ? 8.539 25.453 -5.75 1 59.88 218 SER A CA 1
ATOM 1702 C C . SER A 1 218 ? 7.957 25.656 -7.145 1 59.88 218 SER A C 1
ATOM 1704 O O . SER A 1 218 ? 6.738 25.766 -7.309 1 59.88 218 SER A O 1
ATOM 1706 N N . ASN A 1 219 ? 8.781 25.797 -8.133 1 64.44 219 ASN A N 1
ATOM 1707 C CA . ASN A 1 219 ? 8.375 26.25 -9.453 1 64.44 219 ASN A CA 1
ATOM 1708 C C . ASN A 1 219 ? 8.109 25.062 -10.383 1 64.44 219 ASN A C 1
ATOM 1710 O O . ASN A 1 219 ? 7.66 25.25 -11.516 1 64.44 219 ASN A O 1
ATOM 1714 N N . SER A 1 220 ? 8.328 23.859 -9.891 1 71.62 220 SER A N 1
ATOM 1715 C CA . SER A 1 220 ? 8.055 22.859 -10.93 1 71.62 220 SER A CA 1
ATOM 1716 C C . SER A 1 220 ? 6.613 22.375 -10.859 1 71.62 220 SER A C 1
ATOM 1718 O O . SER A 1 220 ? 6.012 22.344 -9.781 1 71.62 220 SER A O 1
ATOM 1720 N N . LYS A 1 221 ? 6.07 22.266 -12.008 1 73.31 221 LYS A N 1
ATOM 1721 C CA . LYS A 1 221 ? 4.715 21.75 -12.133 1 73.31 221 LYS A CA 1
ATOM 1722 C C . LYS A 1 221 ? 4.547 20.469 -11.305 1 73.31 221 LYS A C 1
ATOM 1724 O O . LYS A 1 221 ? 3.527 20.281 -10.641 1 73.31 221 LYS A O 1
ATOM 1729 N N . THR A 1 222 ? 5.551 19.672 -11.234 1 77.94 222 THR A N 1
ATOM 1730 C CA . THR A 1 222 ? 5.477 18.391 -10.539 1 77.94 222 THR A CA 1
ATOM 1731 C C . THR A 1 222 ? 5.426 18.594 -9.031 1 77.94 222 THR A C 1
ATOM 1733 O O . THR A 1 222 ? 4.621 17.984 -8.336 1 77.94 222 THR A O 1
ATOM 1736 N N . SER A 1 223 ? 6.141 19.516 -8.602 1 79.31 223 SER A N 1
ATOM 1737 C CA . SER A 1 223 ? 6.16 19.766 -7.168 1 79.31 223 SER A CA 1
ATOM 1738 C C . SER A 1 223 ? 4.836 20.359 -6.695 1 79.31 223 SER A C 1
ATOM 1740 O O . SER A 1 223 ? 4.355 20.047 -5.609 1 79.31 223 SER A O 1
ATOM 1742 N N . GLN A 1 224 ? 4.262 21.141 -7.535 1 81.88 224 GLN A N 1
ATOM 1743 C CA . GLN A 1 224 ? 2.977 21.734 -7.191 1 81.88 224 GLN A CA 1
ATOM 1744 C C . GLN A 1 224 ? 1.883 20.688 -7.094 1 81.88 224 GLN A C 1
ATOM 1746 O O . GLN A 1 224 ? 1.035 20.734 -6.199 1 81.88 224 GLN A O 1
ATOM 1751 N N . GLN A 1 225 ? 1.908 19.719 -8.016 1 83.38 225 GLN A N 1
ATOM 1752 C CA . GLN A 1 225 ? 0.918 18.641 -7.988 1 83.38 225 GLN A CA 1
ATOM 1753 C C . GLN A 1 225 ? 1.065 17.797 -6.73 1 83.38 225 GLN A C 1
ATOM 1755 O O . GLN A 1 225 ? 0.072 17.453 -6.082 1 83.38 225 GLN A O 1
ATOM 1760 N N . LEU A 1 226 ? 2.289 17.5 -6.398 1 88.5 226 LEU A N 1
ATOM 1761 C CA . LEU A 1 226 ? 2.555 16.734 -5.18 1 88.5 226 LEU A CA 1
ATOM 1762 C C . LEU A 1 226 ? 2.049 17.484 -3.955 1 88.5 226 LEU A C 1
ATOM 1764 O O . LEU A 1 226 ? 1.365 16.922 -3.105 1 88.5 226 LEU A O 1
ATOM 1768 N N . GLU A 1 227 ? 2.316 18.781 -3.934 1 88.44 227 GLU A N 1
ATOM 1769 C CA . GLU A 1 227 ? 1.884 19.578 -2.797 1 88.44 227 GLU A CA 1
ATOM 1770 C C . GLU A 1 227 ? 0.363 19.609 -2.684 1 88.44 227 GLU A C 1
ATOM 1772 O O . GLU A 1 227 ? -0.184 19.594 -1.58 1 88.44 227 GLU A O 1
ATOM 1777 N N . THR A 1 228 ? -0.258 19.672 -3.795 1 87.88 228 THR A N 1
ATOM 1778 C CA . THR A 1 228 ? -1.716 19.703 -3.807 1 87.88 228 THR A CA 1
ATOM 1779 C C . THR A 1 228 ? -2.291 18.422 -3.201 1 87.88 228 THR A C 1
ATOM 1781 O O . THR A 1 228 ? -3.195 18.484 -2.365 1 87.88 228 THR A O 1
ATOM 1784 N N . VAL A 1 229 ? -1.779 17.281 -3.584 1 89.19 229 VAL A N 1
ATOM 1785 C CA . VAL A 1 229 ? -2.309 16.031 -3.074 1 89.19 229 VAL A CA 1
ATOM 1786 C C . VAL A 1 229 ? -1.95 15.875 -1.598 1 89.19 229 VAL A C 1
ATOM 1788 O O . VAL A 1 229 ? -2.756 15.383 -0.805 1 89.19 229 VAL A O 1
ATOM 1791 N N . LEU A 1 230 ? -0.762 16.328 -1.193 1 93 230 LEU A N 1
ATOM 1792 C CA . LEU A 1 230 ? -0.377 16.281 0.213 1 93 230 LEU A CA 1
ATOM 1793 C C . LEU A 1 230 ? -1.325 17.125 1.066 1 93 230 LEU A C 1
ATOM 1795 O O . LEU A 1 230 ? -1.707 16.703 2.164 1 93 230 LEU A O 1
ATOM 1799 N N . THR A 1 231 ? -1.672 18.25 0.545 1 92.06 231 THR A N 1
ATOM 1800 C CA . THR A 1 231 ? -2.611 19.109 1.25 1 92.06 231 THR A CA 1
ATOM 1801 C C . THR A 1 231 ? -3.969 18.438 1.396 1 92.06 231 THR A C 1
ATOM 1803 O O . THR A 1 231 ? -4.562 18.438 2.475 1 92.06 231 THR A O 1
ATOM 1806 N N . GLU A 1 232 ? -4.449 17.828 0.365 1 90.44 232 GLU A N 1
ATOM 1807 C CA . GLU A 1 232 ? -5.746 17.172 0.386 1 90.44 232 GLU A CA 1
ATOM 1808 C C . GLU A 1 232 ? -5.754 16 1.377 1 90.44 232 GLU A C 1
ATOM 1810 O O . GLU A 1 232 ? -6.73 15.797 2.098 1 90.44 232 GLU A O 1
ATOM 1815 N N . VAL A 1 233 ? -4.668 15.273 1.471 1 93.75 233 VAL A N 1
ATOM 1816 C CA . VAL A 1 233 ? -4.633 14.062 2.287 1 93.75 233 VAL A CA 1
ATOM 1817 C C . VAL A 1 233 ? -4.309 14.422 3.734 1 93.75 233 VAL A C 1
ATOM 1819 O O . VAL A 1 233 ? -4.988 13.977 4.66 1 93.75 233 VAL A O 1
ATOM 1822 N N . PHE A 1 234 ? -3.379 15.32 3.969 1 95.56 234 PHE A N 1
ATOM 1823 C CA . PHE A 1 234 ? -2.857 15.492 5.32 1 95.56 234 PHE A CA 1
ATOM 1824 C C . PHE A 1 234 ? -3.48 16.703 5.992 1 95.56 234 PHE A C 1
ATOM 1826 O O . PHE A 1 234 ? -3.789 16.672 7.184 1 95.56 234 PHE A O 1
ATOM 1833 N N . GLN A 1 235 ? -3.623 17.766 5.297 1 94.5 235 GLN A N 1
ATOM 1834 C CA . GLN A 1 235 ? -4.188 18.953 5.934 1 94.5 235 GLN A CA 1
ATOM 1835 C C . GLN A 1 235 ? -5.699 18.812 6.102 1 94.5 235 GLN A C 1
ATOM 1837 O O . GLN A 1 235 ? -6.23 19.047 7.188 1 94.5 235 GLN A O 1
ATOM 1842 N N . LYS A 1 236 ? -6.363 18.422 5.059 1 91.5 236 LYS A N 1
ATOM 1843 C CA . LYS A 1 236 ? -7.824 18.469 5.043 1 91.5 236 LYS A CA 1
ATOM 1844 C C . LYS A 1 236 ? -8.422 17.25 5.746 1 91.5 236 LYS A C 1
ATOM 1846 O O . LYS A 1 236 ? -9.492 17.328 6.348 1 91.5 236 LYS A O 1
ATOM 1851 N N . ARG A 1 237 ? -7.68 16.094 5.742 1 89.38 237 ARG A N 1
ATOM 1852 C CA . ARG A 1 237 ? -8.344 14.867 6.152 1 89.38 237 ARG A CA 1
ATOM 1853 C C . ARG A 1 237 ? -7.504 14.102 7.168 1 89.38 237 ARG A C 1
ATOM 1855 O O . ARG A 1 237 ? -8.039 13.336 7.977 1 89.38 237 ARG A O 1
ATOM 1862 N N . MET A 1 238 ? -6.234 14.289 7.258 1 81.81 238 MET A N 1
ATOM 1863 C CA . MET A 1 238 ? -5.262 13.43 7.941 1 81.81 238 MET A CA 1
ATOM 1864 C C . MET A 1 238 ? -5.551 11.961 7.672 1 81.81 238 MET A C 1
ATOM 1866 O O . MET A 1 238 ? -5.77 11.188 8.609 1 81.81 238 MET A O 1
ATOM 1870 N N . LEU A 1 239 ? -5.844 11.531 6.57 1 88.06 239 LEU A N 1
ATOM 1871 C CA . LEU A 1 239 ? -5.945 10.188 6.016 1 88.06 239 LEU A CA 1
ATOM 1872 C C . LEU A 1 239 ? -7.395 9.836 5.691 1 88.06 239 LEU A C 1
ATOM 1874 O O . LEU A 1 239 ? -7.742 9.633 4.523 1 88.06 239 LEU A O 1
ATOM 1878 N N . TYR A 1 240 ? -8.344 9.75 6.793 1 85.88 240 TYR A N 1
ATOM 1879 C CA . TYR A 1 240 ? -9.703 9.336 6.465 1 85.88 240 TYR A CA 1
ATOM 1880 C C . TYR A 1 240 ? -10.727 10.148 7.25 1 85.88 240 TYR A C 1
ATOM 1882 O O . TYR A 1 240 ? -11.828 9.672 7.523 1 85.88 240 TYR A O 1
ATOM 1890 N N . GLY A 1 241 ? -10.359 11.336 7.582 1 83.75 241 GLY A N 1
ATOM 1891 C CA . GLY A 1 241 ? -11.305 12.234 8.234 1 83.75 241 GLY A CA 1
ATOM 1892 C C . GLY A 1 241 ? -12.211 12.961 7.25 1 83.75 241 GLY A C 1
ATOM 1893 O O . GLY A 1 241 ? -11.914 13.023 6.055 1 83.75 241 GLY A O 1
ATOM 1894 N N . MET B 1 1 ? 44.906 23.062 42.5 1 29.53 1 MET B N 1
ATOM 1895 C CA . MET B 1 1 ? 45.031 22 41.5 1 29.53 1 MET B CA 1
ATOM 1896 C C . MET B 1 1 ? 43.781 21.109 41.5 1 29.53 1 MET B C 1
ATOM 1898 O O . MET B 1 1 ? 43.625 20.281 42.406 1 29.53 1 MET B O 1
ATOM 1902 N N . SER B 1 2 ? 42.531 21.672 41.188 1 36.81 2 SER B N 1
ATOM 1903 C CA . SER B 1 2 ? 41.188 21.125 41.125 1 36.81 2 SER B CA 1
ATOM 1904 C C . SER B 1 2 ? 41.062 20.062 40.062 1 36.81 2 SER B C 1
ATOM 1906 O O . SER B 1 2 ? 41.406 20.312 38.906 1 36.81 2 SER B O 1
ATOM 1908 N N . PHE B 1 3 ? 41.188 18.75 40.438 1 35.78 3 PHE B N 1
ATOM 1909 C CA . PHE B 1 3 ? 41.062 17.531 39.656 1 35.78 3 PHE B CA 1
ATOM 1910 C C . PHE B 1 3 ? 39.656 17.422 39.062 1 35.78 3 PHE B C 1
ATOM 1912 O O . PHE B 1 3 ? 38.688 17.297 39.812 1 35.78 3 PHE B O 1
ATOM 1919 N N . CYS B 1 4 ? 39.375 18.031 37.875 1 37.44 4 CYS B N 1
ATOM 1920 C CA . CYS B 1 4 ? 38.156 17.891 37.094 1 37.44 4 CYS B CA 1
ATOM 1921 C C . CYS B 1 4 ? 37.969 16.438 36.656 1 37.44 4 CYS B C 1
ATOM 1923 O O . CYS B 1 4 ? 38.781 15.898 35.906 1 37.44 4 CYS B O 1
ATOM 1925 N N . SER B 1 5 ? 37.344 15.578 37.5 1 36.53 5 SER B N 1
ATOM 1926 C CA . SER B 1 5 ? 37 14.211 37.156 1 36.53 5 SER B CA 1
ATOM 1927 C C . SER B 1 5 ? 36.062 14.164 35.938 1 36.53 5 SER B C 1
ATOM 1929 O O . SER B 1 5 ? 34.969 14.734 35.969 1 36.53 5 SER B O 1
ATOM 1931 N N . HIS B 1 6 ? 36.656 14.078 34.75 1 34.72 6 HIS B N 1
ATOM 1932 C CA . HIS B 1 6 ? 35.906 13.797 33.531 1 34.72 6 HIS B CA 1
ATOM 1933 C C . HIS B 1 6 ? 35.156 12.477 33.625 1 34.72 6 HIS B C 1
ATOM 1935 O O . HIS B 1 6 ? 35.781 11.422 33.812 1 34.72 6 HIS B O 1
ATOM 1941 N N . PHE B 1 7 ? 33.875 12.461 34.156 1 34.75 7 PHE B N 1
ATOM 1942 C CA . PHE B 1 7 ? 33 11.305 34.062 1 34.75 7 PHE B CA 1
ATOM 1943 C C . PHE B 1 7 ? 32.719 10.953 32.594 1 34.75 7 PHE B C 1
ATOM 1945 O O . PHE B 1 7 ? 32.125 11.734 31.859 1 34.75 7 PHE B O 1
ATOM 1952 N N . LEU B 1 8 ? 33.531 10.023 32.031 1 29.73 8 LEU B N 1
ATOM 1953 C CA . LEU B 1 8 ? 33.281 9.406 30.734 1 29.73 8 LEU B CA 1
ATOM 1954 C C . LEU B 1 8 ? 31.984 8.602 30.75 1 29.73 8 LEU B C 1
ATOM 1956 O O . LEU B 1 8 ? 31.875 7.629 31.5 1 29.73 8 LEU B O 1
ATOM 1960 N N . LEU B 1 9 ? 30.859 9.203 30.406 1 28.72 9 LEU B N 1
ATOM 1961 C CA . LEU B 1 9 ? 29.609 8.492 30.172 1 28.72 9 LEU B CA 1
ATOM 1962 C C . LEU B 1 9 ? 29.766 7.484 29.031 1 28.72 9 LEU B C 1
ATOM 1964 O O . LEU B 1 9 ? 30.031 7.863 27.891 1 28.72 9 LEU B O 1
ATOM 1968 N N . LEU B 1 10 ? 30.078 6.215 29.359 1 30.81 10 LEU B N 1
ATOM 1969 C CA . LEU B 1 10 ? 30.031 5.098 28.438 1 30.81 10 LEU B CA 1
ATOM 1970 C C . LEU B 1 10 ? 28.609 4.898 27.922 1 30.81 10 LEU B C 1
ATOM 1972 O O . LEU B 1 10 ? 27.703 4.559 28.688 1 30.81 10 LEU B O 1
ATOM 1976 N N . VAL B 1 11 ? 28.281 5.457 26.797 1 27.98 11 VAL B N 1
ATOM 1977 C CA . VAL B 1 11 ? 27.047 5.145 26.078 1 27.98 11 VAL B CA 1
ATOM 1978 C C . VAL B 1 11 ? 27.062 3.684 25.641 1 27.98 11 VAL B C 1
ATOM 1980 O O . VAL B 1 11 ? 27.906 3.273 24.844 1 27.98 11 VAL B O 1
ATOM 1983 N N . ILE B 1 12 ? 26.469 2.783 26.422 1 31.59 12 ILE B N 1
ATOM 1984 C CA . ILE B 1 12 ? 26.25 1.396 26.031 1 31.59 12 ILE B CA 1
ATOM 1985 C C . ILE B 1 12 ? 25.266 1.339 24.859 1 31.59 12 ILE B C 1
ATOM 1987 O O . ILE B 1 12 ? 24.094 1.71 25 1 31.59 12 ILE B O 1
ATOM 1991 N N . SER B 1 13 ? 25.781 1.37 23.656 1 32.03 13 SER B N 1
ATOM 1992 C CA . SER B 1 13 ? 24.969 1.028 22.5 1 32.03 13 SER B CA 1
ATOM 1993 C C . SER B 1 13 ? 24.391 -0.38 22.609 1 32.03 13 SER B C 1
ATOM 1995 O O . SER B 1 13 ? 25.141 -1.356 22.688 1 32.03 13 SER B O 1
ATOM 1997 N N . LEU B 1 14 ? 23.25 -0.495 23.234 1 35.94 14 LEU B N 1
ATOM 1998 C CA . LEU B 1 14 ? 22.531 -1.765 23.156 1 35.94 14 LEU B CA 1
ATOM 1999 C C . LEU B 1 14 ? 22.297 -2.16 21.703 1 35.94 14 LEU B C 1
ATOM 2001 O O . LEU B 1 14 ? 21.359 -1.655 21.062 1 35.94 14 LEU B O 1
ATOM 2005 N N . GLY B 1 15 ? 23.312 -2.662 21 1 33.06 15 GLY B N 1
ATOM 2006 C CA . GLY B 1 15 ? 23.094 -3.369 19.75 1 33.06 15 GLY B CA 1
ATOM 2007 C C . GLY B 1 15 ? 22.109 -4.52 19.859 1 33.06 15 GLY B C 1
ATOM 2008 O O . GLY B 1 15 ? 22.359 -5.484 20.594 1 33.06 15 GLY B O 1
ATOM 2009 N N . THR B 1 16 ? 20.828 -4.246 19.719 1 36.88 16 THR B N 1
ATOM 2010 C CA . THR B 1 16 ? 19.922 -5.383 19.641 1 36.88 16 THR B CA 1
ATOM 2011 C C . THR B 1 16 ? 20.391 -6.375 18.578 1 36.88 16 THR B C 1
ATOM 2013 O O . THR B 1 16 ? 20.562 -6.008 17.422 1 36.88 16 THR B O 1
ATOM 2016 N N . VAL B 1 17 ? 20.922 -7.492 18.969 1 36.69 17 VAL B N 1
ATOM 2017 C CA . VAL B 1 17 ? 21.234 -8.656 18.141 1 36.69 17 VAL B CA 1
ATOM 2018 C C . VAL B 1 17 ? 19.984 -9.117 17.406 1 36.69 17 VAL B C 1
ATOM 2020 O O . VAL B 1 17 ? 19.031 -9.602 18.031 1 36.69 17 VAL B O 1
ATOM 2023 N N . VAL B 1 18 ? 19.703 -8.672 16.203 1 39.16 18 VAL B N 1
ATOM 2024 C CA . VAL B 1 18 ? 18.75 -9.312 15.289 1 39.16 18 VAL B CA 1
ATOM 2025 C C . VAL B 1 18 ? 19.141 -10.773 15.086 1 39.16 18 VAL B C 1
ATOM 2027 O O . VAL B 1 18 ? 20.25 -11.078 14.648 1 39.16 18 VAL B O 1
ATOM 2030 N N . VAL B 1 19 ? 18.469 -11.695 15.75 1 38.12 19 VAL B N 1
ATOM 2031 C CA . VAL B 1 19 ? 18.641 -13.125 15.516 1 38.12 19 VAL B CA 1
ATOM 2032 C C . VAL B 1 19 ? 18.5 -13.43 14.023 1 38.12 19 VAL B C 1
ATOM 2034 O O . VAL B 1 19 ? 17.422 -13.211 13.445 1 38.12 19 VAL B O 1
ATOM 2037 N N . HIS B 1 20 ? 19.484 -13.438 13.227 1 41.69 20 HIS B N 1
ATOM 2038 C CA . HIS B 1 20 ? 19.609 -13.922 11.852 1 41.69 20 HIS B CA 1
ATOM 2039 C C . HIS B 1 20 ? 19.344 -15.422 11.781 1 41.69 20 HIS B C 1
ATOM 2041 O O . HIS B 1 20 ? 20.203 -16.234 12.148 1 41.69 20 HIS B O 1
ATOM 2047 N N . ASN B 1 21 ? 18.109 -15.812 11.984 1 43.53 21 ASN B N 1
ATOM 2048 C CA . ASN B 1 21 ? 17.891 -17.234 11.773 1 43.53 21 ASN B CA 1
ATOM 2049 C C . ASN B 1 21 ? 18.078 -17.625 10.305 1 43.53 21 ASN B C 1
ATOM 2051 O O . ASN B 1 21 ? 17.5 -18.609 9.836 1 43.53 21 ASN B O 1
ATOM 2055 N N . GLY B 1 22 ? 18.609 -16.734 9.508 1 47.12 22 GLY B N 1
ATOM 2056 C CA . GLY B 1 22 ? 18.688 -17.062 8.094 1 47.12 22 GLY B CA 1
ATOM 2057 C C . GLY B 1 22 ? 19.719 -18.125 7.785 1 47.12 22 GLY B C 1
ATOM 2058 O O . GLY B 1 22 ? 20.656 -18.328 8.555 1 47.12 22 GLY B O 1
ATOM 2059 N N . VAL B 1 23 ? 19.297 -19.25 7.047 1 55.53 23 VAL B N 1
ATOM 2060 C CA . VAL B 1 23 ? 20.25 -20.109 6.348 1 55.53 23 VAL B CA 1
ATOM 2061 C C . VAL B 1 23 ? 21.219 -19.25 5.535 1 55.53 23 VAL B C 1
ATOM 2063 O O . VAL B 1 23 ? 20.953 -18.062 5.312 1 55.53 23 VAL B O 1
ATOM 2066 N N . ASP B 1 24 ? 22.297 -19.766 4.828 1 69 24 ASP B N 1
ATOM 2067 C CA . ASP B 1 24 ? 23.406 -19.094 4.141 1 69 24 ASP B CA 1
ATOM 2068 C C . ASP B 1 24 ? 22.875 -18.156 3.055 1 69 24 ASP B C 1
ATOM 2070 O O . ASP B 1 24 ? 22.172 -18.594 2.141 1 69 24 ASP B O 1
ATOM 2074 N N . GLY B 1 25 ? 22.781 -16.812 3.26 1 89.12 25 GLY B N 1
ATOM 2075 C CA . GLY B 1 25 ? 22.562 -15.742 2.299 1 89.12 25 GLY B CA 1
ATOM 2076 C C . GLY B 1 25 ? 21.219 -15.062 2.447 1 89.12 25 GLY B C 1
ATOM 2077 O O . GLY B 1 25 ? 20.781 -14.336 1.553 1 89.12 25 GLY B O 1
ATOM 2078 N N . THR B 1 26 ? 20.438 -15.602 3.531 1 93.94 26 THR B N 1
ATOM 2079 C CA . THR B 1 26 ? 19.141 -14.945 3.742 1 93.94 26 THR B CA 1
ATOM 2080 C C . THR B 1 26 ? 19.047 -14.391 5.16 1 93.94 26 THR B C 1
ATOM 2082 O O . THR B 1 26 ? 19.703 -14.898 6.078 1 93.94 26 THR B O 1
ATOM 2085 N N . ILE B 1 27 ? 18.359 -13.328 5.434 1 96.62 27 ILE B N 1
ATOM 2086 C CA . ILE B 1 27 ? 18.062 -12.766 6.75 1 96.62 27 ILE B CA 1
ATOM 2087 C C . ILE B 1 27 ? 17.031 -13.641 7.461 1 96.62 27 ILE B C 1
ATOM 2089 O O . ILE B 1 27 ? 17.203 -13.984 8.633 1 96.62 27 ILE B O 1
ATOM 2093 N N . CYS B 1 28 ? 15.961 -13.984 6.797 1 97.69 28 CYS B N 1
ATOM 2094 C CA . CYS B 1 28 ? 14.914 -14.867 7.289 1 97.69 28 CYS B CA 1
ATOM 2095 C C . CYS B 1 28 ? 14.094 -15.438 6.133 1 97.69 28 CYS B C 1
ATOM 2097 O O . CYS B 1 28 ? 14.203 -14.969 5 1 97.69 28 CYS B O 1
ATOM 2099 N N . CYS B 1 29 ? 13.328 -16.484 6.441 1 97.75 29 CYS B N 1
ATOM 2100 C CA . CYS B 1 29 ? 12.422 -17.078 5.465 1 97.75 29 CYS B CA 1
ATOM 2101 C C . CYS B 1 29 ? 11.039 -17.281 6.062 1 97.75 29 CYS B C 1
ATOM 2103 O O . CYS B 1 29 ? 10.906 -17.625 7.242 1 97.75 29 CYS B O 1
ATOM 2105 N N . ALA B 1 30 ? 10.062 -17.062 5.23 1 97.69 30 ALA B N 1
ATOM 2106 C CA . ALA B 1 30 ? 8.703 -17.406 5.633 1 97.69 30 ALA B CA 1
ATOM 2107 C C . ALA B 1 30 ? 8.523 -18.922 5.73 1 97.69 30 ALA B C 1
ATOM 2109 O O . ALA B 1 30 ? 9.336 -19.672 5.207 1 97.69 30 ALA B O 1
ATOM 2110 N N . PRO B 1 31 ? 7.414 -19.359 6.422 1 98.06 31 PRO B N 1
ATOM 2111 C CA . PRO B 1 31 ? 7.125 -20.797 6.391 1 98.06 31 PRO B CA 1
ATOM 2112 C C . PRO B 1 31 ? 7.031 -21.344 4.973 1 98.06 31 PRO B C 1
ATOM 2114 O O . PRO B 1 31 ? 6.516 -20.672 4.074 1 98.06 31 PRO B O 1
ATOM 2117 N N . ASP B 1 32 ? 7.43 -22.484 4.797 1 98.38 32 ASP B N 1
ATOM 2118 C CA . ASP B 1 32 ? 7.465 -23.109 3.471 1 98.38 32 ASP B CA 1
ATOM 2119 C C . ASP B 1 32 ? 6.055 -23.328 2.93 1 98.38 32 ASP B C 1
ATOM 2121 O O . ASP B 1 32 ? 5.871 -23.516 1.726 1 98.38 32 ASP B O 1
ATOM 2125 N N . GLN B 1 33 ? 5.094 -23.453 3.809 1 98.75 33 GLN B N 1
ATOM 2126 C CA . GLN B 1 33 ? 3.678 -23.531 3.461 1 98.75 33 GLN B CA 1
ATOM 2127 C C . GLN B 1 33 ? 2.887 -22.406 4.133 1 98.75 33 GLN B C 1
ATOM 2129 O O . GLN B 1 33 ? 2.947 -22.25 5.352 1 98.75 33 GLN B O 1
ATOM 2134 N N . TRP B 1 34 ? 2.203 -21.656 3.346 1 98.44 34 TRP B N 1
ATOM 2135 C CA . TRP B 1 34 ? 1.341 -20.641 3.936 1 98.44 34 TRP B CA 1
ATOM 2136 C C . TRP B 1 34 ? 0.244 -20.219 2.961 1 98.44 34 TRP B C 1
ATOM 2138 O O . TRP B 1 34 ? 0.348 -20.469 1.757 1 98.44 34 TRP B O 1
ATOM 2148 N N . GLU B 1 35 ? -0.871 -19.703 3.449 1 98.62 35 GLU B N 1
ATOM 2149 C CA . GLU B 1 35 ? -1.993 -19.125 2.723 1 98.62 35 GLU B CA 1
ATOM 2150 C C . GLU B 1 35 ? -2.283 -17.703 3.205 1 98.62 35 GLU B C 1
ATOM 2152 O O . GLU B 1 35 ? -1.885 -17.328 4.309 1 98.62 35 GLU B O 1
ATOM 2157 N N . GLY B 1 36 ? -2.869 -16.953 2.334 1 97.94 36 GLY B N 1
ATOM 2158 C CA . GLY B 1 36 ? -3.254 -15.617 2.723 1 97.94 36 GLY B CA 1
ATOM 2159 C C . GLY B 1 36 ? -4.191 -14.953 1.733 1 97.94 36 GLY B C 1
ATOM 2160 O O . GLY B 1 36 ? -4.496 -15.516 0.681 1 97.94 36 GLY B O 1
ATOM 2161 N N . HIS B 1 37 ? -4.676 -13.805 2.125 1 98.25 37 HIS B N 1
ATOM 2162 C CA . HIS B 1 37 ? -5.508 -12.922 1.317 1 98.25 37 HIS B CA 1
ATOM 2163 C C . HIS B 1 37 ? -4.801 -11.594 1.048 1 98.25 37 HIS B C 1
ATOM 2165 O O . HIS B 1 37 ? -4.156 -11.039 1.938 1 98.25 37 HIS B O 1
ATOM 2171 N N . MET B 1 38 ? -4.941 -11.156 -0.2 1 98.12 38 MET B N 1
ATOM 2172 C CA . MET B 1 38 ? -4.227 -9.938 -0.556 1 98.12 38 MET B CA 1
ATOM 2173 C C . MET B 1 38 ? -5.152 -8.945 -1.252 1 98.12 38 MET B C 1
ATOM 2175 O O . MET B 1 38 ? -6.09 -9.344 -1.945 1 98.12 38 MET B O 1
ATOM 2179 N N . TYR B 1 39 ? -4.926 -7.715 -1.003 1 97.38 39 TYR B N 1
ATOM 2180 C CA . TYR B 1 39 ? -5.414 -6.664 -1.889 1 97.38 39 TYR B CA 1
ATOM 2181 C C . TYR B 1 39 ? -4.309 -6.191 -2.828 1 97.38 39 TYR B C 1
ATOM 2183 O O . TYR B 1 39 ? -3.162 -6.02 -2.412 1 97.38 39 TYR B O 1
ATOM 2191 N N . LEU B 1 40 ? -4.688 -6.094 -4.09 1 96.88 40 LEU B N 1
ATOM 2192 C CA . LEU B 1 40 ? -3.738 -5.746 -5.141 1 96.88 40 LEU B CA 1
ATOM 2193 C C . LEU B 1 40 ? -4.113 -4.422 -5.801 1 96.88 40 LEU B C 1
ATOM 2195 O O . LEU B 1 40 ? -5.262 -4.234 -6.211 1 96.88 40 LEU B O 1
ATOM 2199 N N . ASP B 1 41 ? -3.148 -3.484 -5.871 1 93.88 41 ASP B N 1
ATOM 2200 C CA . ASP B 1 41 ? -3.229 -2.258 -6.66 1 93.88 41 ASP B CA 1
ATOM 2201 C C . ASP B 1 41 ? -2.066 -2.16 -7.645 1 93.88 41 ASP B C 1
ATOM 2203 O O . ASP B 1 41 ? -0.902 -2.244 -7.25 1 93.88 41 ASP B O 1
ATOM 2207 N N . TYR B 1 42 ? -2.447 -2.055 -8.859 1 92.62 42 TYR B N 1
ATOM 2208 C CA . TYR B 1 42 ? -1.438 -1.972 -9.906 1 92.62 42 TYR B CA 1
ATOM 2209 C C . TYR B 1 42 ? -1.701 -0.784 -10.82 1 92.62 42 TYR B C 1
ATOM 2211 O O . TYR B 1 42 ? -2.828 -0.585 -11.281 1 92.62 42 TYR B O 1
ATOM 2219 N N . MET B 1 43 ? -0.717 0.052 -11.016 1 88.56 43 MET B N 1
ATOM 2220 C CA . MET B 1 43 ? -0.774 1.14 -11.984 1 88.56 43 MET B CA 1
ATOM 2221 C C . MET B 1 43 ? 0.445 1.115 -12.898 1 88.56 43 MET B C 1
ATOM 2223 O O . MET B 1 43 ? 1.569 0.914 -12.438 1 88.56 43 MET B O 1
ATOM 2227 N N . GLN B 1 44 ? 0.185 1.25 -14.148 1 85.75 44 GLN B N 1
ATOM 2228 C CA . GLN B 1 44 ? 1.263 1.307 -15.133 1 85.75 44 GLN B CA 1
ATOM 2229 C C . GLN B 1 44 ? 1.027 2.422 -16.141 1 85.75 44 GLN B C 1
ATOM 2231 O O . GLN B 1 44 ? -0.108 2.658 -16.562 1 85.75 44 GLN B O 1
ATOM 2236 N N . ILE B 1 45 ? 2.129 3.104 -16.438 1 79.62 45 ILE B N 1
ATOM 2237 C CA . ILE B 1 45 ? 2.088 4.113 -17.5 1 79.62 45 ILE B CA 1
ATOM 2238 C C . ILE B 1 45 ? 3.045 3.727 -18.625 1 79.62 45 ILE B C 1
ATOM 2240 O O . ILE B 1 45 ? 4.172 3.297 -18.359 1 79.62 45 ILE B O 1
ATOM 2244 N N . PHE B 1 46 ? 2.582 3.783 -19.719 1 73.06 46 PHE B N 1
ATOM 2245 C CA . PHE B 1 46 ? 3.395 3.605 -20.922 1 73.06 46 PHE B CA 1
ATOM 2246 C C . PHE B 1 46 ? 3.311 4.832 -21.812 1 73.06 46 PHE B C 1
ATOM 2248 O O . PHE B 1 46 ? 2.221 5.227 -22.234 1 73.06 46 PHE B O 1
ATOM 2255 N N . ILE B 1 47 ? 4.5 5.582 -21.891 1 65.94 47 ILE B N 1
ATOM 2256 C CA . ILE B 1 47 ? 4.527 6.781 -22.719 1 65.94 47 ILE B CA 1
ATOM 2257 C C . ILE B 1 47 ? 5.055 6.438 -24.109 1 65.94 47 ILE B C 1
ATOM 2259 O O . ILE B 1 47 ? 6.215 6.051 -24.266 1 65.94 47 ILE B O 1
ATOM 2263 N N . ASP B 1 48 ? 4.238 6.059 -24.969 1 61.38 48 ASP B N 1
ATOM 2264 C CA . ASP B 1 48 ? 4.57 6 -26.391 1 61.38 48 ASP B CA 1
ATOM 2265 C C . ASP B 1 48 ? 3.598 6.836 -27.203 1 61.38 48 ASP B C 1
ATOM 2267 O O . ASP B 1 48 ? 2.977 7.77 -26.688 1 61.38 48 ASP B O 1
ATOM 2271 N N . SER B 1 49 ? 3.559 6.738 -28.484 1 57.84 49 SER B N 1
ATOM 2272 C CA . SER B 1 49 ? 2.689 7.5 -29.375 1 57.84 49 SER B CA 1
ATOM 2273 C C . SER B 1 49 ? 1.248 7.496 -28.875 1 57.84 49 SER B C 1
ATOM 2275 O O . SER B 1 49 ? 0.487 8.43 -29.141 1 57.84 49 SER B O 1
ATOM 2277 N N . ASN B 1 50 ? 0.851 6.539 -28.109 1 56.97 50 ASN B N 1
ATOM 2278 C CA . ASN B 1 50 ? -0.47 6.469 -27.5 1 56.97 50 ASN B CA 1
ATOM 2279 C C . ASN B 1 50 ? -0.373 6.285 -25.984 1 56.97 50 ASN B C 1
ATOM 2281 O O . ASN B 1 50 ? -0.523 5.172 -25.484 1 56.97 50 ASN B O 1
ATOM 2285 N N . THR B 1 51 ? 0.079 7.453 -25.328 1 59.12 51 THR B N 1
ATOM 2286 C CA . THR B 1 51 ? 0.239 7.367 -23.875 1 59.12 51 THR B CA 1
ATOM 2287 C C . THR B 1 51 ? -0.925 6.605 -23.25 1 59.12 51 THR B C 1
ATOM 2289 O O . THR B 1 51 ? -2.088 6.941 -23.484 1 59.12 51 THR B O 1
ATOM 2292 N N . LEU B 1 52 ? -0.511 5.379 -22.672 1 69.81 52 LEU B N 1
ATOM 2293 C CA . LEU B 1 52 ? -1.479 4.457 -22.094 1 69.81 52 LEU B CA 1
ATOM 2294 C C . LEU B 1 52 ? -1.238 4.305 -20.594 1 69.81 52 LEU B C 1
ATOM 2296 O O . LEU B 1 52 ? -0.095 4.359 -20.125 1 69.81 52 LEU B O 1
ATOM 2300 N N . TYR B 1 53 ? -2.297 4.617 -19.797 1 78.19 53 TYR B N 1
ATOM 2301 C CA . TYR B 1 53 ? -2.145 4.121 -18.438 1 78.19 53 TYR B CA 1
ATOM 2302 C C . TYR B 1 53 ? -3.16 3.025 -18.141 1 78.19 53 TYR B C 1
ATOM 2304 O O . TYR B 1 53 ? -4.172 2.904 -18.828 1 78.19 53 TYR B O 1
ATOM 2312 N N . LEU B 1 54 ? -2.797 2.115 -17.234 1 85.12 54 LEU B N 1
ATOM 2313 C CA . LEU B 1 54 ? -3.635 1.028 -16.734 1 85.12 54 LEU B CA 1
ATOM 2314 C C . LEU B 1 54 ? -3.664 1.018 -15.211 1 85.12 54 LEU B C 1
ATOM 2316 O O . LEU B 1 54 ? -2.635 1.228 -14.57 1 85.12 54 LEU B O 1
ATOM 2320 N N . TYR B 1 55 ? -4.918 0.911 -14.734 1 87.38 55 TYR B N 1
ATOM 2321 C CA . TYR B 1 55 ? -5.082 0.65 -13.312 1 87.38 55 TYR B CA 1
ATOM 2322 C C . TYR B 1 55 ? -5.816 -0.665 -13.078 1 87.38 55 TYR B C 1
ATOM 2324 O O . TYR B 1 55 ? -6.781 -0.976 -13.773 1 87.38 55 TYR B O 1
ATOM 2332 N N . PHE B 1 56 ? -5.301 -1.404 -12.195 1 91.44 56 PHE B N 1
ATOM 2333 C CA . PHE B 1 56 ? -5.973 -2.625 -11.766 1 91.44 56 PHE B CA 1
ATOM 2334 C C . PHE B 1 56 ? -6.105 -2.67 -10.25 1 91.44 56 PHE B C 1
ATOM 2336 O O . PHE B 1 56 ? -5.141 -2.398 -9.531 1 91.44 56 PHE B O 1
ATOM 2343 N N . ASN B 1 57 ? -7.219 -2.918 -9.742 1 91.81 57 ASN B N 1
ATOM 2344 C CA . ASN B 1 57 ? -7.457 -3.176 -8.328 1 91.81 57 ASN B CA 1
ATOM 2345 C C . ASN B 1 57 ? -8.227 -4.477 -8.109 1 91.81 57 ASN B C 1
ATOM 2347 O O . ASN B 1 57 ? -9.203 -4.746 -8.812 1 91.81 57 ASN B O 1
ATOM 2351 N N . GLY B 1 58 ? -7.805 -5.223 -7.18 1 94.81 58 GLY B N 1
ATOM 2352 C CA . GLY B 1 58 ? -8.477 -6.488 -6.945 1 94.81 58 GLY B CA 1
ATOM 2353 C C . GLY B 1 58 ? -8.016 -7.188 -5.68 1 94.81 58 GLY B C 1
ATOM 2354 O O . GLY B 1 58 ? -7.375 -6.57 -4.824 1 94.81 58 GLY B O 1
ATOM 2355 N N . SER B 1 59 ? -8.523 -8.406 -5.504 1 97.56 59 SER B N 1
ATOM 2356 C CA . SER B 1 59 ? -8.156 -9.266 -4.383 1 97.56 59 SER B CA 1
ATOM 2357 C C . SER B 1 59 ? -7.582 -10.594 -4.871 1 97.56 59 SER B C 1
ATOM 2359 O O . SER B 1 59 ? -7.938 -11.07 -5.953 1 97.56 59 SER B O 1
ATOM 2361 N N . VAL B 1 60 ? -6.695 -11.078 -4.098 1 98.19 60 VAL B N 1
ATOM 2362 C CA . VAL B 1 60 ? -6.004 -12.328 -4.418 1 98.19 60 VAL B CA 1
ATOM 2363 C C . VAL B 1 60 ? -6.031 -13.258 -3.207 1 98.19 60 VAL B C 1
ATOM 2365 O O . VAL B 1 60 ? -5.75 -12.836 -2.084 1 98.19 60 VAL B O 1
ATOM 2368 N N . ASN B 1 61 ? -6.488 -14.484 -3.393 1 98.5 61 ASN B N 1
ATOM 2369 C CA . ASN B 1 61 ? -6.211 -15.547 -2.438 1 98.5 61 ASN B CA 1
ATOM 2370 C C . ASN B 1 61 ? -5.035 -16.406 -2.885 1 98.5 61 ASN B C 1
ATOM 2372 O O . ASN B 1 61 ? -4.977 -16.844 -4.039 1 98.5 61 ASN B O 1
ATOM 2376 N N . VAL B 1 62 ? -4.133 -16.672 -1.926 1 98.38 62 VAL B N 1
ATOM 2377 C CA . VAL B 1 62 ? -2.91 -17.359 -2.32 1 98.38 62 VAL B CA 1
ATOM 2378 C C . VAL B 1 62 ? -2.682 -18.562 -1.413 1 98.38 62 VAL B C 1
ATOM 2380 O O . VAL B 1 62 ? -2.988 -18.516 -0.219 1 98.38 62 VAL B O 1
ATOM 2383 N N . SER B 1 63 ? -2.189 -19.641 -1.99 1 98.62 63 SER B N 1
ATOM 2384 C CA . SER B 1 63 ? -1.622 -20.797 -1.31 1 98.62 63 SER B CA 1
ATOM 2385 C C . SER B 1 63 ? -0.228 -21.125 -1.837 1 98.62 63 SER B C 1
ATOM 2387 O O . SER B 1 63 ? -0.061 -21.422 -3.02 1 98.62 63 SER B O 1
ATOM 2389 N N . TYR B 1 64 ? 0.739 -20.969 -1.012 1 98.56 64 TYR B N 1
ATOM 2390 C CA . TYR B 1 64 ? 2.137 -21.203 -1.356 1 98.56 64 TYR B CA 1
ATOM 2391 C C . TYR B 1 64 ? 2.666 -22.453 -0.674 1 98.56 64 TYR B C 1
ATOM 2393 O O . TYR B 1 64 ? 2.752 -22.516 0.555 1 98.56 64 TYR B O 1
ATOM 2401 N N . ASP B 1 65 ? 2.998 -23.438 -1.424 1 98.69 65 ASP B N 1
ATOM 2402 C CA . ASP B 1 65 ? 3.422 -24.734 -0.929 1 98.69 65 ASP B CA 1
ATOM 2403 C C . ASP B 1 65 ? 4.816 -25.094 -1.442 1 98.69 65 ASP B C 1
ATOM 2405 O O . ASP B 1 65 ? 4.965 -26 -2.271 1 98.69 65 ASP B O 1
ATOM 2409 N N . TYR B 1 66 ? 5.816 -24.469 -0.853 1 98.19 66 TYR B N 1
ATOM 2410 C CA . TYR B 1 66 ? 7.203 -24.703 -1.252 1 98.19 66 TYR B CA 1
ATOM 2411 C C . TYR B 1 66 ? 7.613 -26.141 -0.981 1 98.19 66 TYR B C 1
ATOM 2413 O O . TYR B 1 66 ? 8.398 -26.734 -1.733 1 98.19 66 TYR B O 1
ATOM 2421 N N . THR B 1 67 ? 7.102 -26.75 0.059 1 98.56 67 THR B N 1
ATOM 2422 C CA . THR B 1 67 ? 7.402 -28.125 0.401 1 98.56 67 THR B CA 1
ATOM 2423 C C . THR B 1 67 ? 7.141 -29.047 -0.787 1 98.56 67 THR B C 1
ATOM 2425 O O . THR B 1 67 ? 7.914 -29.969 -1.052 1 98.56 67 THR B O 1
ATOM 2428 N N . ASN B 1 68 ? 6.105 -28.812 -1.505 1 98.56 68 ASN B N 1
ATOM 2429 C CA . ASN B 1 68 ? 5.719 -29.672 -2.611 1 98.56 68 ASN B CA 1
ATOM 2430 C C . ASN B 1 68 ? 5.898 -28.984 -3.959 1 98.56 68 ASN B C 1
ATOM 2432 O O . ASN B 1 68 ? 5.395 -29.453 -4.977 1 98.56 68 ASN B O 1
ATOM 2436 N N . SER B 1 69 ? 6.504 -27.812 -3.998 1 98.12 69 SER B N 1
ATOM 2437 C CA . SER B 1 69 ? 6.852 -27.047 -5.188 1 98.12 69 SER B CA 1
ATOM 2438 C C . SER B 1 69 ? 5.621 -26.75 -6.039 1 98.12 69 SER B C 1
ATOM 2440 O O . SER B 1 69 ? 5.613 -27.016 -7.242 1 98.12 69 SER B O 1
ATOM 2442 N N . ARG B 1 70 ? 4.609 -26.109 -5.438 1 98.75 70 ARG B N 1
ATOM 2443 C CA . ARG B 1 70 ? 3.375 -25.734 -6.125 1 98.75 70 ARG B CA 1
ATOM 2444 C C . ARG B 1 70 ? 2.75 -24.5 -5.492 1 98.75 70 ARG B C 1
ATOM 2446 O O . ARG B 1 70 ? 2.984 -24.203 -4.316 1 98.75 70 ARG B O 1
ATOM 2453 N N . ALA B 1 71 ? 2.035 -23.844 -6.246 1 98.69 71 ALA B N 1
ATOM 2454 C CA . ALA B 1 71 ? 1.365 -22.625 -5.777 1 98.69 71 ALA B CA 1
ATOM 2455 C C . ALA B 1 71 ? 0.014 -22.453 -6.461 1 98.69 71 ALA B C 1
ATOM 2457 O O . ALA B 1 71 ? -0.259 -23.078 -7.484 1 98.69 71 ALA B O 1
ATOM 2458 N N . PHE B 1 72 ? -0.83 -21.781 -5.836 1 98.5 72 PHE B N 1
ATOM 2459 C CA . PHE B 1 72 ? -2.201 -21.5 -6.242 1 98.5 72 PHE B CA 1
ATOM 2460 C C . PHE B 1 72 ? -2.586 -20.062 -5.898 1 98.5 72 PHE B C 1
ATOM 2462 O O . PHE B 1 72 ? -2.264 -19.578 -4.812 1 98.5 72 PHE B O 1
ATOM 2469 N N . TYR B 1 73 ? -3.188 -19.375 -6.855 1 98.38 73 TYR B N 1
ATOM 2470 C CA . TYR B 1 73 ? -3.85 -18.156 -6.426 1 98.38 73 TYR B CA 1
ATOM 2471 C C . TYR B 1 73 ? -5.082 -17.875 -7.277 1 98.38 73 TYR B C 1
ATOM 2473 O O . TYR B 1 73 ? -5.164 -18.312 -8.43 1 98.38 73 TYR B O 1
ATOM 2481 N N . THR B 1 74 ? -6.066 -17.234 -6.691 1 98.56 74 THR B N 1
ATOM 2482 C CA . THR B 1 74 ? -7.195 -16.625 -7.383 1 98.56 74 THR B CA 1
ATOM 2483 C C . THR B 1 74 ? -7.059 -15.102 -7.41 1 98.56 74 THR B C 1
ATOM 2485 O O . THR B 1 74 ? -6.512 -14.508 -6.477 1 98.56 74 THR B O 1
ATOM 2488 N N . ILE B 1 75 ? -7.523 -14.555 -8.477 1 98.12 75 ILE B N 1
ATOM 2489 C CA . ILE B 1 75 ? -7.504 -13.102 -8.594 1 98.12 75 ILE B CA 1
ATOM 2490 C C . ILE B 1 75 ? -8.852 -12.609 -9.117 1 98.12 75 ILE B C 1
ATOM 2492 O O . ILE B 1 75 ? -9.383 -13.156 -10.094 1 98.12 75 ILE B O 1
ATOM 2496 N N . ILE B 1 76 ? -9.445 -11.727 -8.422 1 97.88 76 ILE B N 1
ATOM 2497 C CA . ILE B 1 76 ? -10.68 -11.055 -8.812 1 97.88 76 ILE B CA 1
ATOM 2498 C C . ILE B 1 76 ? -10.477 -9.539 -8.758 1 97.88 76 ILE B C 1
ATOM 2500 O O . ILE B 1 76 ? -10.031 -9 -7.742 1 97.88 76 ILE B O 1
ATOM 2504 N N . GLY B 1 77 ? -10.773 -8.938 -9.867 1 96 77 GLY B N 1
ATOM 2505 C CA . GLY B 1 77 ? -10.609 -7.488 -9.891 1 96 77 GLY B CA 1
ATOM 2506 C C . GLY B 1 77 ? -11.055 -6.859 -11.195 1 96 77 GLY B C 1
ATOM 2507 O O . GLY B 1 77 ? -11.797 -7.473 -11.969 1 96 77 GLY B O 1
ATOM 2508 N N . THR B 1 78 ? -10.703 -5.578 -11.305 1 92.38 78 THR B N 1
ATOM 2509 C CA . THR B 1 78 ? -11.133 -4.812 -12.469 1 92.38 78 THR B CA 1
ATOM 2510 C C . THR B 1 78 ? -9.969 -3.996 -13.031 1 92.38 78 THR B C 1
ATOM 2512 O O . THR B 1 78 ? -9.219 -3.373 -12.281 1 92.38 78 THR B O 1
ATOM 2515 N N . GLU B 1 79 ? -9.844 -4.094 -14.297 1 89.75 79 GLU B N 1
ATOM 2516 C CA . GLU B 1 79 ? -8.891 -3.279 -15.039 1 89.75 79 GLU B CA 1
ATOM 2517 C C . GLU B 1 79 ? -9.562 -2.043 -15.633 1 89.75 79 GLU B C 1
ATOM 2519 O O . GLU B 1 79 ? -10.664 -2.133 -16.188 1 89.75 79 GLU B O 1
ATOM 2524 N N . ILE B 1 80 ? -8.93 -0.911 -15.523 1 85.44 80 ILE B N 1
ATOM 2525 C CA . ILE B 1 80 ? -9.414 0.339 -16.094 1 85.44 80 ILE B CA 1
ATOM 2526 C C . ILE B 1 80 ? -8.305 0.991 -16.922 1 85.44 80 ILE B C 1
ATOM 2528 O O . ILE B 1 80 ? -7.141 1.012 -16.516 1 85.44 80 ILE B O 1
ATOM 2532 N N . SER B 1 81 ? -8.656 1.415 -18.016 1 81 81 SER B N 1
ATOM 2533 C CA . SER B 1 81 ? -7.742 2.127 -18.906 1 81 81 SER B CA 1
ATOM 2534 C C . SER B 1 81 ? -8.508 2.979 -19.922 1 81 81 SER B C 1
ATOM 2536 O O . SER B 1 81 ? -9.578 2.586 -20.375 1 81 81 SER B O 1
ATOM 2538 N N . PRO B 1 82 ? -7.91 4.121 -20.281 1 76.31 82 PRO B N 1
ATOM 2539 C CA . PRO B 1 82 ? -8.555 4.879 -21.359 1 76.31 82 PRO B CA 1
ATOM 2540 C C . PRO B 1 82 ? -8.641 4.094 -22.656 1 76.31 82 PRO B C 1
ATOM 2542 O O . PRO B 1 82 ? -9.438 4.438 -23.547 1 76.31 82 PRO B O 1
ATOM 2545 N N . LEU B 1 83 ? -7.879 3.049 -22.797 1 75.94 83 LEU B N 1
ATOM 2546 C CA . LEU B 1 83 ? -7.836 2.281 -24.031 1 75.94 83 LEU B CA 1
ATOM 2547 C C . LEU B 1 83 ? -8.945 1.231 -24.062 1 75.94 83 LEU B C 1
ATOM 2549 O O . LEU B 1 83 ? -9.148 0.568 -25.078 1 75.94 83 LEU B O 1
ATOM 2553 N N . ILE B 1 84 ? -9.586 1.051 -22.922 1 80.25 84 ILE B N 1
ATOM 2554 C CA . ILE B 1 84 ? -10.68 0.085 -22.891 1 80.25 84 ILE B CA 1
ATOM 2555 C C . ILE B 1 84 ? -12 0.809 -22.656 1 80.25 84 ILE B C 1
ATOM 2557 O O . ILE B 1 84 ? -12.07 1.736 -21.844 1 80.25 84 ILE B O 1
ATOM 2561 N N . PRO B 1 85 ? -13.047 0.495 -23.422 1 79.5 85 PRO B N 1
ATOM 2562 C CA . PRO B 1 85 ? -14.297 1.254 -23.391 1 79.5 85 PRO B CA 1
ATOM 2563 C C . PRO B 1 85 ? -14.984 1.201 -22.031 1 79.5 85 PRO B C 1
ATOM 2565 O O . PRO B 1 85 ? -15.727 2.119 -21.672 1 79.5 85 PRO B O 1
ATOM 2568 N N . LYS B 1 86 ? -14.797 0.143 -21.25 1 85.12 86 LYS B N 1
ATOM 2569 C CA . LYS B 1 86 ? -15.367 -0.036 -19.922 1 85.12 86 LYS B CA 1
ATOM 2570 C C . LYS B 1 86 ? -14.43 -0.844 -19.031 1 85.12 86 LYS B C 1
ATOM 2572 O O . LYS B 1 86 ? -13.57 -1.579 -19.516 1 85.12 86 LYS B O 1
ATOM 2577 N N . PRO B 1 87 ? -14.664 -0.661 -17.75 1 85.44 87 PRO B N 1
ATOM 2578 C CA . PRO B 1 87 ? -13.844 -1.483 -16.859 1 85.44 87 PRO B CA 1
ATOM 2579 C C . PRO B 1 87 ? -13.953 -2.975 -17.172 1 85.44 87 PRO B C 1
ATOM 2581 O O . PRO B 1 87 ? -15.055 -3.494 -17.344 1 85.44 87 PRO B O 1
ATOM 2584 N N . GLU B 1 88 ? -12.844 -3.588 -17.281 1 89.44 88 GLU B N 1
ATOM 2585 C CA . GLU B 1 88 ? -12.781 -5 -17.641 1 89.44 88 GLU B CA 1
ATOM 2586 C C . GLU B 1 88 ? -12.562 -5.875 -16.406 1 89.44 88 GLU B C 1
ATOM 2588 O O . GLU B 1 88 ? -11.531 -5.762 -15.734 1 89.44 88 GLU B O 1
ATOM 2593 N N . PRO B 1 89 ? -13.516 -6.77 -16.109 1 93.31 89 PRO B N 1
ATOM 2594 C CA . PRO B 1 89 ? -13.328 -7.637 -14.945 1 93.31 89 PRO B CA 1
ATOM 2595 C C . PRO B 1 89 ? -12.32 -8.758 -15.195 1 93.31 89 PRO B C 1
ATOM 2597 O O . PRO B 1 89 ? -12.188 -9.227 -16.328 1 93.31 89 PRO B O 1
ATOM 2600 N N . LEU B 1 90 ? -11.586 -9.062 -14.281 1 94.75 90 LEU B N 1
ATOM 2601 C CA . LEU B 1 90 ? -10.719 -10.234 -14.242 1 94.75 90 LEU B CA 1
ATOM 2602 C C . LEU B 1 90 ? -11.141 -11.188 -13.125 1 94.75 90 LEU B C 1
ATOM 2604 O O . LEU B 1 90 ? -11.414 -10.75 -12.008 1 94.75 90 LEU B O 1
ATOM 2608 N N . ASN B 1 91 ? -11.398 -12.352 -13.391 1 97.06 91 ASN B N 1
ATOM 2609 C CA . ASN B 1 91 ? -11.695 -13.445 -12.469 1 97.06 91 ASN B CA 1
ATOM 2610 C C . ASN B 1 91 ? -11.055 -14.75 -12.914 1 97.06 91 ASN B C 1
ATOM 2612 O O . ASN B 1 91 ? -11.586 -15.445 -13.781 1 97.06 91 ASN B O 1
ATOM 2616 N N . LYS B 1 92 ? -9.93 -15.039 -12.266 1 97.12 92 LYS B N 1
ATOM 2617 C CA . LYS B 1 92 ? -9.117 -16.141 -12.766 1 97.12 92 LYS B CA 1
ATOM 2618 C C . LYS B 1 92 ? -8.461 -16.906 -11.617 1 97.12 92 LYS B C 1
ATOM 2620 O O . LYS B 1 92 ? -8.234 -16.344 -10.547 1 97.12 92 LYS B O 1
ATOM 2625 N N . THR B 1 93 ? -8.258 -18.172 -11.859 1 98 93 THR B N 1
ATOM 2626 C CA . THR B 1 93 ? -7.48 -19.047 -10.984 1 98 93 THR B CA 1
ATOM 2627 C C . THR B 1 93 ? -6.191 -19.484 -11.672 1 98 93 THR B C 1
ATOM 2629 O O . THR B 1 93 ? -6.207 -19.859 -12.844 1 98 93 THR B O 1
ATOM 2632 N N . TYR B 1 94 ? -5.117 -19.453 -10.953 1 98.19 94 TYR B N 1
ATOM 2633 C CA . TYR B 1 94 ? -3.84 -19.969 -11.445 1 98.19 94 TYR B CA 1
ATOM 2634 C C . TYR B 1 94 ? -3.326 -21.094 -10.562 1 98.19 94 TYR B C 1
ATOM 2636 O O . TYR B 1 94 ? -3.414 -21.031 -9.336 1 98.19 94 TYR B O 1
ATOM 2644 N N . ILE B 1 95 ? -2.885 -22.109 -11.195 1 98.38 95 ILE B N 1
ATOM 2645 C CA . ILE B 1 95 ? -2.211 -23.219 -10.531 1 98.38 95 ILE B CA 1
ATOM 2646 C C . ILE B 1 95 ? -0.818 -23.406 -11.125 1 98.38 95 ILE B C 1
ATOM 2648 O O . ILE B 1 95 ? -0.667 -23.516 -12.344 1 98.38 95 ILE B O 1
ATOM 2652 N N . PHE B 1 96 ? 0.196 -23.422 -10.297 1 98.44 96 PHE B N 1
ATOM 2653 C CA . PHE B 1 96 ? 1.572 -23.672 -10.711 1 98.44 96 PHE B CA 1
ATOM 2654 C C . PHE B 1 96 ? 2.072 -25 -10.148 1 98.44 96 PHE B C 1
ATOM 2656 O O . PHE B 1 96 ? 2.039 -25.219 -8.938 1 98.44 96 PHE B O 1
ATOM 2663 N N . ASP B 1 97 ? 2.449 -25.875 -10.969 1 98.12 97 ASP B N 1
ATOM 2664 C CA . ASP B 1 97 ? 3.133 -27.109 -10.617 1 98.12 97 ASP B CA 1
ATOM 2665 C C . ASP B 1 97 ? 4.582 -27.094 -11.094 1 98.12 97 ASP B C 1
ATOM 2667 O O . ASP B 1 97 ? 4.867 -27.453 -12.242 1 98.12 97 ASP B O 1
ATOM 2671 N N . TYR B 1 98 ? 5.5 -26.797 -10.203 1 97.75 98 TYR B N 1
ATOM 2672 C CA . TYR B 1 98 ? 6.891 -26.594 -10.594 1 97.75 98 TYR B CA 1
ATOM 2673 C C . TYR B 1 98 ? 7.598 -27.938 -10.789 1 97.75 98 TYR B C 1
ATOM 2675 O O . TYR B 1 98 ? 8.625 -28 -11.469 1 97.75 98 TYR B O 1
ATOM 2683 N N . LYS B 1 99 ? 7.094 -28.953 -10.172 1 97.5 99 LYS B N 1
ATOM 2684 C CA . LYS B 1 99 ? 7.656 -30.266 -10.406 1 97.5 99 LYS B CA 1
ATOM 2685 C C . LYS B 1 99 ? 7.406 -30.734 -11.844 1 97.5 99 LYS B C 1
ATOM 2687 O O . LYS B 1 99 ? 8.289 -31.312 -12.477 1 97.5 99 LYS B O 1
ATOM 2692 N N . LYS B 1 100 ? 6.234 -30.422 -12.32 1 96.69 100 LYS B N 1
ATOM 2693 C CA . LYS B 1 100 ? 5.863 -30.797 -13.68 1 96.69 100 LYS B CA 1
ATOM 2694 C C . LYS B 1 100 ? 6.227 -29.703 -14.68 1 96.69 100 LYS B C 1
ATOM 2696 O O . LYS B 1 100 ? 5.992 -29.859 -15.883 1 96.69 100 LYS B O 1
ATOM 2701 N N . ASN B 1 101 ? 6.676 -28.562 -14.172 1 97.31 101 ASN B N 1
ATOM 2702 C CA . ASN B 1 101 ? 6.973 -27.406 -15 1 97.31 101 ASN B CA 1
ATOM 2703 C C . ASN B 1 101 ? 5.754 -26.953 -15.805 1 97.31 101 ASN B C 1
ATOM 2705 O O . ASN B 1 101 ? 5.859 -26.703 -17 1 97.31 101 ASN B O 1
ATOM 2709 N N . MET B 1 102 ? 4.637 -26.922 -15.172 1 96.88 102 MET B N 1
ATOM 2710 C CA . MET B 1 102 ? 3.385 -26.594 -15.844 1 96.88 102 MET B CA 1
ATOM 2711 C C . MET B 1 102 ? 2.596 -25.562 -15.047 1 96.88 102 MET B C 1
ATOM 2713 O O . MET B 1 102 ? 2.561 -25.625 -13.812 1 96.88 102 MET B O 1
ATOM 2717 N N . GLN B 1 103 ? 1.97 -24.641 -15.734 1 97.25 103 GLN B N 1
ATOM 2718 C CA . GLN B 1 103 ? 1.007 -23.734 -15.125 1 97.25 103 GLN B CA 1
ATOM 2719 C C . GLN B 1 103 ? -0.353 -23.828 -15.812 1 97.25 103 GLN B C 1
ATOM 2721 O O . GLN B 1 103 ? -0.435 -24.156 -17 1 97.25 103 GLN B O 1
ATOM 2726 N N . TYR B 1 104 ? -1.396 -23.547 -15.102 1 97.06 104 TYR B N 1
ATOM 2727 C CA . TYR B 1 104 ? -2.783 -23.547 -15.555 1 97.06 104 TYR B CA 1
ATOM 2728 C C . TYR B 1 104 ? -3.471 -22.234 -15.203 1 97.06 104 TYR B C 1
ATOM 2730 O O . TYR B 1 104 ? -3.4 -21.781 -14.055 1 97.06 104 TYR B O 1
ATOM 2738 N N . ALA B 1 105 ? -4.012 -21.562 -16.172 1 96.44 105 ALA B N 1
ATOM 2739 C CA . ALA B 1 105 ? -4.859 -20.391 -15.984 1 96.44 105 ALA B CA 1
ATOM 2740 C C . ALA B 1 105 ? -6.32 -20.719 -16.281 1 96.44 105 ALA B C 1
ATOM 2742 O O . ALA B 1 105 ? -6.668 -21.062 -17.422 1 96.44 105 ALA B O 1
ATOM 2743 N N . ILE B 1 106 ? -7.152 -20.609 -15.297 1 96.44 106 ILE B N 1
ATOM 2744 C CA . ILE B 1 106 ? -8.555 -21 -15.398 1 96.44 106 ILE B CA 1
ATOM 2745 C C . ILE B 1 106 ? -9.453 -19.781 -15.25 1 96.44 106 ILE B C 1
ATOM 2747 O O . ILE B 1 106 ? -9.438 -19.109 -14.211 1 96.44 106 ILE B O 1
ATOM 2751 N N . ASP B 1 107 ? -10.203 -19.547 -16.234 1 94.25 107 ASP B N 1
ATOM 2752 C CA . ASP B 1 107 ? -11.141 -18.422 -16.188 1 94.25 107 ASP B CA 1
ATOM 2753 C C . ASP B 1 107 ? -12.414 -18.797 -15.43 1 94.25 107 ASP B C 1
ATOM 2755 O O . ASP B 1 107 ? -12.703 -19.984 -15.234 1 94.25 107 ASP B O 1
ATOM 2759 N N . SER B 1 108 ? -13.109 -17.75 -14.984 1 93.94 108 SER B N 1
ATOM 2760 C CA . SER B 1 108 ? -14.328 -17.969 -14.203 1 93.94 108 SER B CA 1
ATOM 2761 C C . SER B 1 108 ? -15.359 -18.766 -15.008 1 93.94 108 SER B C 1
ATOM 2763 O O . SER B 1 108 ? -16.25 -19.391 -14.43 1 93.94 108 SER B O 1
ATOM 2765 N N . ASP B 1 109 ? -15.234 -18.75 -16.297 1 92.5 109 ASP B N 1
ATOM 2766 C CA . ASP B 1 109 ? -16.188 -19.484 -17.125 1 92.5 109 ASP B CA 1
ATOM 2767 C C . ASP B 1 109 ? -15.773 -20.953 -17.266 1 92.5 109 ASP B C 1
ATOM 2769 O O . ASP B 1 109 ? -16.453 -21.734 -17.938 1 92.5 109 ASP B O 1
ATOM 2773 N N . GLY B 1 110 ? -14.68 -21.297 -16.797 1 91.69 110 GLY B N 1
ATOM 2774 C CA . GLY B 1 110 ? -14.234 -22.688 -16.781 1 91.69 110 GLY B CA 1
ATOM 2775 C C . GLY B 1 110 ? -13.172 -22.984 -17.828 1 91.69 110 GLY B C 1
ATOM 2776 O O . GLY B 1 110 ? -12.555 -24.047 -17.812 1 91.69 110 GLY B O 1
ATOM 2777 N N . SER B 1 111 ? -12.938 -22.047 -18.797 1 93 111 SER B N 1
ATOM 2778 C CA . SER B 1 111 ? -11.883 -22.266 -19.781 1 93 111 SER B CA 1
ATOM 2779 C C . SER B 1 111 ? -10.516 -22.312 -19.125 1 93 111 SER B C 1
ATOM 2781 O O . SER B 1 111 ? -10.273 -21.656 -18.109 1 93 111 SER B O 1
ATOM 2783 N N . CYS B 1 112 ? -9.703 -23.141 -19.734 1 95 112 CYS B N 1
ATOM 2784 C CA . CYS B 1 112 ? -8.391 -23.375 -19.141 1 95 112 CYS B CA 1
ATOM 2785 C C . CYS B 1 112 ? -7.293 -23.297 -20.188 1 95 112 CYS B C 1
ATOM 2787 O O . CYS B 1 112 ? -7.418 -23.875 -21.266 1 95 112 CYS B O 1
ATOM 2789 N N . GLU B 1 113 ? -6.293 -22.531 -19.875 1 93 113 GLU B N 1
ATOM 2790 C CA . GLU B 1 113 ? -5.074 -22.484 -20.672 1 93 113 GLU B CA 1
ATOM 2791 C C . GLU B 1 113 ? -3.889 -23.078 -19.922 1 93 113 GLU B C 1
ATOM 2793 O O . GLU B 1 113 ? -3.668 -22.766 -18.75 1 93 113 GLU B O 1
ATOM 2798 N N . LYS B 1 114 ? -3.17 -23.953 -20.672 1 93.5 114 LYS B N 1
ATOM 2799 C CA . LYS B 1 114 ? -1.968 -24.547 -20.094 1 93.5 114 LYS B CA 1
ATOM 2800 C C . LYS B 1 114 ? -0.712 -24.031 -20.797 1 93.5 114 LYS B C 1
ATOM 2802 O O . LYS B 1 114 ? -0.718 -23.812 -22.016 1 93.5 114 LYS B O 1
ATOM 2807 N N . SER B 1 115 ? 0.316 -23.828 -19.969 1 93.62 115 SER B N 1
ATOM 2808 C CA . SER B 1 115 ? 1.599 -23.438 -20.531 1 93.62 115 SER B CA 1
ATOM 2809 C C . SER B 1 115 ? 2.76 -23.891 -19.656 1 93.62 115 SER B C 1
ATOM 2811 O O . SER B 1 115 ? 2.568 -24.219 -18.484 1 93.62 115 SER B O 1
ATOM 2813 N N . LYS B 1 116 ? 3.922 -24 -20.188 1 95 116 LYS B N 1
ATOM 2814 C CA . LYS B 1 116 ? 5.105 -24.469 -19.469 1 95 116 LYS B CA 1
ATOM 2815 C C . LYS B 1 116 ? 5.664 -23.375 -18.562 1 95 116 LYS B C 1
ATOM 2817 O O . LYS B 1 116 ? 5.539 -22.188 -18.859 1 95 116 LYS B O 1
ATOM 2822 N N . ILE B 1 117 ? 6.281 -23.812 -17.375 1 95.56 117 ILE B N 1
ATOM 2823 C CA . ILE B 1 117 ? 7.074 -22.969 -16.5 1 95.56 117 ILE B CA 1
ATOM 2824 C C . ILE B 1 117 ? 8.562 -23.266 -16.688 1 95.56 117 ILE B C 1
ATOM 2826 O O . ILE B 1 117 ? 8.969 -24.422 -16.734 1 95.56 117 ILE B O 1
ATOM 2830 N N . ASP B 1 118 ? 9.391 -22.234 -16.781 1 93.06 118 ASP B N 1
ATOM 2831 C CA . ASP B 1 118 ? 10.797 -22.438 -17.125 1 93.06 118 ASP B CA 1
ATOM 2832 C C . ASP B 1 118 ? 11.703 -22.172 -15.922 1 93.06 118 ASP B C 1
ATOM 2834 O O . ASP B 1 118 ? 12.914 -22 -16.078 1 93.06 118 ASP B O 1
ATOM 2838 N N . GLN B 1 119 ? 11.203 -22.141 -14.812 1 92.88 119 GLN B N 1
ATOM 2839 C CA . GLN B 1 119 ? 12.039 -21.906 -13.633 1 92.88 119 GLN B CA 1
ATOM 2840 C C . GLN B 1 119 ? 11.547 -22.734 -12.445 1 92.88 119 GLN B C 1
ATOM 2842 O O . GLN B 1 119 ? 10.383 -23.141 -12.398 1 92.88 119 GLN B O 1
ATOM 2847 N N . ASN B 1 120 ? 12.453 -22.906 -11.492 1 94.88 120 ASN B N 1
ATOM 2848 C CA . ASN B 1 120 ? 12.109 -23.562 -10.242 1 94.88 120 ASN B CA 1
ATOM 2849 C C . ASN B 1 120 ? 11.359 -22.625 -9.297 1 94.88 120 ASN B C 1
ATOM 2851 O O . ASN B 1 120 ? 11.461 -21.406 -9.422 1 94.88 120 ASN B O 1
ATOM 2855 N N . MET B 1 121 ? 10.602 -23.281 -8.438 1 96.31 121 MET B N 1
ATOM 2856 C CA . MET B 1 121 ? 9.969 -22.5 -7.383 1 96.31 121 MET B CA 1
ATOM 2857 C C . MET B 1 121 ? 11.016 -21.891 -6.461 1 96.31 121 MET B C 1
ATOM 2859 O O . MET B 1 121 ? 12.062 -22.484 -6.215 1 96.31 121 MET B O 1
ATOM 2863 N N . THR B 1 122 ? 10.703 -20.719 -5.98 1 93.44 122 THR B N 1
ATOM 2864 C CA . THR B 1 122 ? 11.609 -20.031 -5.066 1 93.44 122 THR B CA 1
ATOM 2865 C C . THR B 1 122 ? 11.039 -20.016 -3.652 1 93.44 122 THR B C 1
ATOM 2867 O O . THR B 1 122 ? 9.836 -19.828 -3.463 1 93.44 122 THR B O 1
ATOM 2870 N N . ARG B 1 123 ? 12 -20.25 -2.727 1 95.62 123 ARG B N 1
ATOM 2871 C CA . ARG B 1 123 ? 11.594 -20.109 -1.335 1 95.62 123 ARG B CA 1
ATOM 2872 C C . ARG B 1 123 ? 11.383 -18.641 -0.978 1 95.62 123 ARG B C 1
ATOM 2874 O O . ARG B 1 123 ? 12.039 -17.75 -1.541 1 95.62 123 ARG B O 1
ATOM 2881 N N . GLN B 1 124 ? 10.398 -18.328 -0.115 1 96.5 124 GLN B N 1
ATOM 2882 C CA . GLN B 1 124 ? 10.102 -16.953 0.275 1 96.5 124 GLN B CA 1
ATOM 2883 C C . GLN B 1 124 ? 11.016 -16.5 1.411 1 96.5 124 GLN B C 1
ATOM 2885 O O . GLN B 1 124 ? 10.711 -16.703 2.586 1 96.5 124 GLN B O 1
ATOM 2890 N N . CYS B 1 125 ? 12.117 -15.836 0.975 1 96.75 125 CYS B N 1
ATOM 2891 C CA . CYS B 1 125 ? 13.109 -15.398 1.95 1 96.75 125 CYS B CA 1
ATOM 2892 C C . CYS B 1 125 ? 13.547 -13.961 1.686 1 96.75 125 CYS B C 1
ATOM 2894 O O . CYS B 1 125 ? 13.688 -13.555 0.532 1 96.75 125 CYS B O 1
ATOM 2896 N N . VAL B 1 126 ? 13.766 -13.227 2.725 1 97 126 VAL B N 1
ATOM 2897 C CA . VAL B 1 126 ? 14.461 -11.953 2.609 1 97 126 VAL B CA 1
ATOM 2898 C C . VAL B 1 126 ? 15.953 -12.188 2.445 1 97 126 VAL B C 1
ATOM 2900 O O . VAL B 1 126 ? 16.609 -12.727 3.346 1 97 126 VAL B O 1
ATOM 2903 N N . GLN B 1 127 ? 16.422 -11.789 1.294 1 94.44 127 GLN B N 1
ATOM 2904 C CA . GLN B 1 127 ? 17.844 -12.016 1.003 1 94.44 127 GLN B CA 1
ATOM 2905 C C . GLN B 1 127 ? 18.734 -11.125 1.865 1 94.44 127 GLN B C 1
ATOM 2907 O O . GLN B 1 127 ? 18.312 -10.047 2.295 1 94.44 127 GLN B O 1
ATOM 2912 N N . ASP B 1 128 ? 19.953 -11.5 2.053 1 94.75 128 ASP B N 1
ATOM 2913 C CA . ASP B 1 128 ? 20.859 -10.766 2.93 1 94.75 128 ASP B CA 1
ATOM 2914 C C . ASP B 1 128 ? 21.281 -9.445 2.303 1 94.75 128 ASP B C 1
ATOM 2916 O O . ASP B 1 128 ? 21.812 -8.57 2.986 1 94.75 128 ASP B O 1
ATOM 2920 N N . SER B 1 129 ? 21.031 -9.305 1.008 1 93.88 129 SER B N 1
ATOM 2921 C CA . SER B 1 129 ? 21.312 -8.039 0.345 1 93.88 129 SER B CA 1
ATOM 2922 C C . SER B 1 129 ? 20.25 -6.996 0.67 1 93.88 129 SER B C 1
ATOM 2924 O O . SER B 1 129 ? 20.406 -5.82 0.343 1 93.88 129 SER B O 1
ATOM 2926 N N . GLY B 1 130 ? 19.219 -7.461 1.299 1 95.75 130 GLY B N 1
ATOM 2927 C CA . GLY B 1 130 ? 18.188 -6.508 1.687 1 95.75 130 GLY B CA 1
ATOM 2928 C C . GLY B 1 130 ? 18.688 -5.445 2.648 1 95.75 130 GLY B C 1
ATOM 2929 O O . GLY B 1 130 ? 19.484 -5.738 3.545 1 95.75 130 GLY B O 1
ATOM 2930 N N . ILE B 1 131 ? 18.234 -4.184 2.453 1 97.12 131 ILE B N 1
ATOM 2931 C CA . ILE B 1 131 ? 18.625 -3.061 3.295 1 97.12 131 ILE B CA 1
ATOM 2932 C C . ILE B 1 131 ? 17.5 -2.721 4.266 1 97.12 131 ILE B C 1
ATOM 2934 O O . ILE B 1 131 ? 16.406 -2.316 3.844 1 97.12 131 ILE B O 1
ATOM 2938 N N . LEU B 1 132 ? 17.734 -2.891 5.512 1 97.75 132 LEU B N 1
ATOM 2939 C CA . LEU B 1 132 ? 16.734 -2.543 6.523 1 97.75 132 LEU B CA 1
ATOM 2940 C C . LEU B 1 132 ? 16.5 -1.038 6.559 1 97.75 132 LEU B C 1
ATOM 2942 O O . LEU B 1 132 ? 17.438 -0.265 6.809 1 97.75 132 LEU B O 1
ATOM 2946 N N . LYS B 1 133 ? 15.266 -0.637 6.309 1 96.44 133 LYS B N 1
ATOM 2947 C CA . LYS B 1 133 ? 14.906 0.776 6.348 1 96.44 133 LYS B CA 1
ATOM 2948 C C . LYS B 1 133 ? 14.445 1.185 7.746 1 96.44 133 LYS B C 1
ATOM 2950 O O . LYS B 1 133 ? 14.805 2.256 8.234 1 96.44 133 LYS B O 1
ATOM 2955 N N . SER B 1 134 ? 13.672 0.384 8.336 1 96.94 134 SER B N 1
ATOM 2956 C CA . SER B 1 134 ? 13.164 0.675 9.672 1 96.94 134 SER B CA 1
ATOM 2957 C C . SER B 1 134 ? 12.531 -0.561 10.305 1 96.94 134 SER B C 1
ATOM 2959 O O . SER B 1 134 ? 12.227 -1.535 9.609 1 96.94 134 SER B O 1
ATOM 2961 N N . SER B 1 135 ? 12.438 -0.472 11.633 1 97.88 135 SER B N 1
ATOM 2962 C CA . SER B 1 135 ? 11.602 -1.396 12.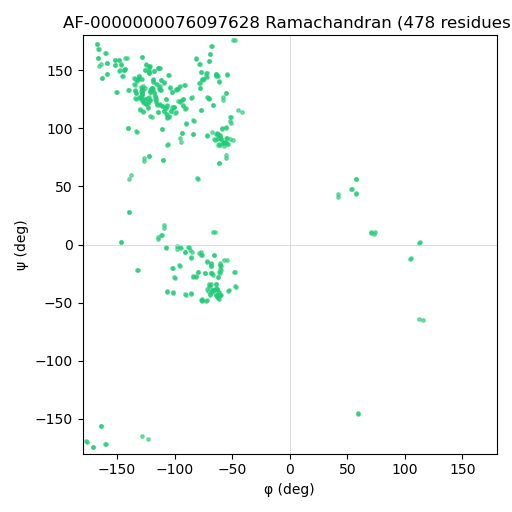391 1 97.88 135 SER B CA 1
ATOM 2963 C C . SER B 1 135 ? 10.422 -0.673 13.039 1 97.88 135 SER B C 1
ATOM 2965 O O . SER B 1 135 ? 10.484 0.534 13.281 1 97.88 135 SER B O 1
ATOM 2967 N N . GLY B 1 136 ? 9.383 -1.459 13.211 1 97.44 136 GLY B N 1
ATOM 2968 C CA . GLY B 1 136 ? 8.18 -0.908 13.82 1 97.44 136 GLY B CA 1
ATOM 2969 C C . GLY B 1 136 ? 7.215 -1.973 14.305 1 97.44 136 GLY B C 1
ATOM 2970 O O . GLY B 1 136 ? 7.637 -3.039 14.758 1 97.44 136 GLY B O 1
ATOM 2971 N N . LYS B 1 137 ? 5.938 -1.471 14.367 1 97.5 137 LYS B N 1
ATOM 2972 C CA . LYS B 1 137 ? 4.891 -2.381 14.82 1 97.5 137 LYS B CA 1
ATOM 2973 C C . LYS B 1 137 ? 3.572 -2.098 14.102 1 97.5 137 LYS B C 1
ATOM 2975 O O . LYS B 1 137 ? 3.301 -0.958 13.719 1 97.5 137 LYS B O 1
ATOM 2980 N N . VAL B 1 138 ? 2.877 -3.125 13.875 1 97.31 138 VAL B N 1
ATOM 2981 C CA . VAL B 1 138 ? 1.447 -3.018 13.602 1 97.31 138 VAL B CA 1
ATOM 2982 C C . VAL B 1 138 ? 0.653 -3.404 14.844 1 97.31 138 VAL B C 1
ATOM 2984 O O . VAL B 1 138 ? 0.926 -4.434 15.469 1 97.31 138 VAL B O 1
ATOM 2987 N N . GLY B 1 139 ? -0.317 -2.523 15.18 1 92.56 139 GLY B N 1
ATOM 2988 C CA . GLY B 1 139 ? -0.979 -2.762 16.453 1 92.56 139 GLY B CA 1
ATOM 2989 C C . GLY B 1 139 ? -0.026 -2.738 17.641 1 92.56 139 GLY B C 1
ATOM 2990 O O . GLY B 1 139 ? 0.946 -1.98 17.641 1 92.56 139 GLY B O 1
ATOM 2991 N N . ASP B 1 140 ? -0.309 -3.572 18.609 1 88.19 140 ASP B N 1
ATOM 2992 C CA . ASP B 1 140 ? 0.445 -3.467 19.859 1 88.19 140 ASP B CA 1
ATOM 2993 C C . ASP B 1 140 ? 1.606 -4.457 19.891 1 88.19 140 ASP B C 1
ATOM 2995 O O . ASP B 1 140 ? 2.582 -4.262 20.609 1 88.19 140 ASP B O 1
ATOM 2999 N N . ASN B 1 141 ? 1.527 -5.453 19 1 91.19 141 ASN B N 1
ATOM 3000 C CA . ASN B 1 141 ? 2.496 -6.492 19.344 1 91.19 141 ASN B CA 1
ATOM 3001 C C . ASN B 1 141 ? 3.059 -7.164 18.094 1 91.19 141 ASN B C 1
ATOM 3003 O O . ASN B 1 141 ? 3.783 -8.156 18.188 1 91.19 141 ASN B O 1
ATOM 3007 N N . ILE B 1 142 ? 2.678 -6.746 16.953 1 97.44 142 ILE B N 1
ATOM 3008 C CA . ILE B 1 142 ? 3.285 -7.316 15.75 1 97.44 142 ILE B CA 1
ATOM 3009 C C . ILE B 1 142 ? 4.508 -6.496 15.352 1 97.44 142 ILE B C 1
ATOM 3011 O O . ILE B 1 142 ? 4.379 -5.43 14.742 1 97.44 142 ILE B O 1
ATOM 3015 N N . ILE B 1 143 ? 5.664 -7.023 15.633 1 98.12 143 ILE B N 1
ATOM 3016 C CA . ILE B 1 143 ? 6.902 -6.336 15.289 1 98.12 143 ILE B CA 1
ATOM 3017 C C . ILE B 1 143 ? 7.191 -6.52 13.797 1 98.12 143 ILE B C 1
ATOM 3019 O O . ILE B 1 143 ? 7.082 -7.629 13.273 1 98.12 143 ILE B O 1
ATOM 3023 N N . THR B 1 144 ? 7.555 -5.391 13.18 1 98.19 144 THR B N 1
ATOM 3024 C CA . THR B 1 144 ? 7.777 -5.434 11.742 1 98.19 144 THR B CA 1
ATOM 3025 C C . THR B 1 144 ? 9.164 -4.906 11.391 1 98.19 144 THR B C 1
ATOM 3027 O O . THR B 1 144 ? 9.727 -4.082 12.125 1 98.19 144 THR B O 1
ATOM 3030 N N . ASP B 1 145 ? 9.711 -5.43 10.297 1 98.5 145 ASP B N 1
ATOM 3031 C CA . ASP B 1 145 ? 10.891 -4.887 9.633 1 98.5 145 ASP B CA 1
ATOM 3032 C C . ASP B 1 145 ? 10.586 -4.523 8.18 1 98.5 145 ASP B C 1
ATOM 3034 O O . ASP B 1 145 ? 9.945 -5.301 7.465 1 98.5 145 ASP B O 1
ATOM 3038 N N . THR B 1 146 ? 10.984 -3.328 7.82 1 98.06 146 THR B N 1
ATOM 3039 C CA . THR B 1 146 ? 10.812 -2.887 6.441 1 98.06 146 THR B CA 1
ATOM 3040 C C . THR B 1 146 ? 12.156 -2.854 5.715 1 98.06 146 THR B C 1
ATOM 3042 O O . THR B 1 146 ? 13.102 -2.213 6.176 1 98.06 146 THR B O 1
ATOM 3045 N N . TYR B 1 147 ? 12.195 -3.564 4.578 1 97.75 147 TYR B N 1
ATOM 3046 C CA . TYR B 1 147 ? 13.422 -3.682 3.793 1 97.75 147 TYR B CA 1
ATOM 3047 C C . TYR B 1 147 ? 13.234 -3.082 2.404 1 97.75 147 TYR B C 1
ATOM 3049 O O . TYR B 1 147 ? 12.125 -3.064 1.873 1 97.75 147 TYR B O 1
ATOM 3057 N N . ILE B 1 148 ? 14.312 -2.564 1.86 1 95.62 148 ILE B N 1
ATOM 3058 C CA . ILE B 1 148 ? 14.438 -2.395 0.417 1 95.62 148 ILE B CA 1
ATOM 3059 C C . ILE B 1 148 ? 15.125 -3.615 -0.188 1 95.62 148 ILE B C 1
ATOM 3061 O O . ILE B 1 148 ? 16.219 -3.988 0.233 1 95.62 148 ILE B O 1
ATOM 3065 N N . LEU B 1 149 ? 14.5 -4.211 -1.145 1 95.25 149 LEU B N 1
ATOM 3066 C CA . LEU B 1 149 ? 14.945 -5.477 -1.711 1 95.25 149 LEU B CA 1
ATOM 3067 C C . LEU B 1 149 ? 15.266 -5.328 -3.195 1 95.25 149 LEU B C 1
ATOM 3069 O O . LEU B 1 149 ? 14.602 -4.57 -3.902 1 95.25 149 LEU B O 1
ATOM 3073 N N . THR B 1 150 ? 16.312 -6.016 -3.598 1 92.69 150 THR B N 1
ATOM 3074 C CA . THR B 1 150 ? 16.594 -6.258 -5.004 1 92.69 150 THR B CA 1
ATOM 3075 C C . THR B 1 150 ? 16.297 -7.707 -5.379 1 92.69 150 THR B C 1
ATOM 3077 O O . THR B 1 150 ? 17.016 -8.617 -4.965 1 92.69 150 THR B O 1
ATOM 3080 N N . LEU B 1 151 ? 15.242 -7.828 -6.16 1 91.25 151 LEU B N 1
ATOM 3081 C CA . LEU B 1 151 ? 14.805 -9.18 -6.496 1 91.25 151 LEU B CA 1
ATOM 3082 C C . LEU B 1 151 ? 15.281 -9.578 -7.891 1 91.25 151 LEU B C 1
ATOM 3084 O O . LEU B 1 151 ? 15.43 -10.766 -8.188 1 91.25 151 LEU B O 1
ATOM 3088 N N . SER B 1 152 ? 15.453 -8.641 -8.734 1 87.62 152 SER B N 1
ATOM 3089 C CA . SER B 1 152 ? 15.992 -8.766 -10.078 1 87.62 152 SER B CA 1
ATOM 3090 C C . SER B 1 152 ? 16.484 -7.426 -10.609 1 87.62 152 SER B C 1
ATOM 3092 O O . SER B 1 152 ? 16.531 -6.438 -9.867 1 87.62 152 SER B O 1
ATOM 3094 N N . GLU B 1 153 ? 16.812 -7.473 -11.859 1 83.75 153 GLU B N 1
ATOM 3095 C CA . GLU B 1 153 ? 17.25 -6.223 -12.477 1 83.75 153 GLU B CA 1
ATOM 3096 C C . GLU B 1 153 ? 16.094 -5.227 -12.57 1 83.75 153 GLU B C 1
ATOM 3098 O O . GLU B 1 153 ? 16.266 -4.035 -12.312 1 83.75 153 GLU B O 1
ATOM 3103 N N . SER B 1 154 ? 14.859 -5.734 -12.898 1 80.12 154 SER B N 1
ATOM 3104 C CA . SER B 1 154 ? 13.695 -4.875 -13.078 1 80.12 154 SER B CA 1
ATOM 3105 C C . SER B 1 154 ? 13.031 -4.555 -11.742 1 80.12 154 SER B C 1
ATOM 3107 O O . SER B 1 154 ? 12.367 -3.523 -11.602 1 80.12 154 SER B O 1
ATOM 3109 N N . PHE B 1 155 ? 13.227 -5.52 -10.812 1 87.31 155 PHE B N 1
ATOM 3110 C CA . PHE B 1 155 ? 12.656 -5.344 -9.484 1 87.31 155 PHE B CA 1
ATOM 3111 C C . PHE B 1 155 ? 13.75 -5.094 -8.453 1 87.31 155 PHE B C 1
ATOM 3113 O O . PHE B 1 155 ? 14.016 -5.949 -7.605 1 87.31 155 PHE B O 1
ATOM 3120 N N . ASN B 1 156 ? 14.281 -3.889 -8.555 1 87.5 156 ASN B N 1
ATOM 3121 C CA . ASN B 1 156 ? 15.477 -3.607 -7.758 1 87.5 156 ASN B CA 1
ATOM 3122 C C . ASN B 1 156 ? 15.203 -2.545 -6.699 1 87.5 156 ASN B C 1
ATOM 3124 O O . ASN B 1 156 ? 16.125 -2.074 -6.031 1 87.5 156 ASN B O 1
ATOM 3128 N N . ASN B 1 157 ? 14.023 -2.133 -6.582 1 87 157 ASN B N 1
ATOM 3129 C CA . ASN B 1 157 ? 13.555 -1.198 -5.562 1 87 157 ASN B CA 1
ATOM 3130 C C . ASN B 1 157 ? 12.203 -1.625 -4.984 1 87 157 ASN B C 1
ATOM 3132 O O . ASN B 1 157 ? 11.227 -0.876 -5.059 1 87 157 ASN B O 1
ATOM 3136 N N . VAL B 1 158 ? 12.219 -2.756 -4.441 1 94.19 158 VAL B N 1
ATOM 3137 C CA . VAL B 1 158 ? 11.016 -3.318 -3.842 1 94.19 158 VAL B CA 1
ATOM 3138 C C . VAL B 1 158 ? 11.016 -3.059 -2.336 1 94.19 158 VAL B C 1
ATOM 3140 O O . VAL B 1 158 ? 11.969 -3.422 -1.639 1 94.19 158 VAL B O 1
ATOM 3143 N N . ARG B 1 159 ? 9.992 -2.424 -1.85 1 96.19 159 ARG B N 1
ATOM 3144 C CA . ARG B 1 159 ? 9.852 -2.264 -0.406 1 96.19 159 ARG B CA 1
ATOM 3145 C C . ARG B 1 159 ? 8.961 -3.35 0.184 1 96.19 159 ARG B C 1
ATOM 3147 O O . ARG B 1 159 ? 7.82 -3.527 -0.25 1 96.19 159 ARG B O 1
ATOM 3154 N N . GLY B 1 160 ? 9.547 -4.027 1.107 1 97.44 160 GLY B N 1
ATOM 3155 C CA . GLY B 1 160 ? 8.789 -5.059 1.805 1 97.44 160 GLY B CA 1
ATOM 3156 C C . GLY B 1 160 ? 8.75 -4.852 3.307 1 97.44 160 GLY B C 1
ATOM 3157 O O . GLY B 1 160 ? 9.789 -4.789 3.961 1 97.44 160 GLY B O 1
ATOM 3158 N N . THR B 1 161 ? 7.555 -4.668 3.824 1 97.94 161 THR B N 1
ATOM 3159 C CA . THR B 1 161 ? 7.328 -4.734 5.262 1 97.94 161 THR B CA 1
ATOM 3160 C C . THR B 1 161 ? 6.91 -6.141 5.68 1 97.94 161 THR B C 1
ATOM 3162 O O . THR B 1 161 ? 5.902 -6.664 5.199 1 97.94 161 THR B O 1
ATOM 3165 N N . ILE B 1 162 ? 7.754 -6.754 6.578 1 98.06 162 ILE B N 1
ATOM 3166 C CA . ILE B 1 162 ? 7.496 -8.141 6.969 1 98.06 162 ILE B CA 1
ATOM 3167 C C . ILE B 1 162 ? 7.309 -8.219 8.484 1 98.06 162 ILE B C 1
ATOM 3169 O O . ILE B 1 162 ? 7.75 -7.336 9.219 1 98.06 162 ILE B O 1
ATOM 3173 N N . GLN B 1 163 ? 6.539 -9.258 8.906 1 98.12 163 GLN B N 1
ATOM 3174 C CA . GLN B 1 163 ? 6.535 -9.609 10.32 1 98.12 163 GLN B CA 1
ATOM 3175 C C . GLN B 1 163 ? 7.863 -10.234 10.734 1 98.12 163 GLN B C 1
ATOM 3177 O O . GLN B 1 163 ? 8.281 -11.25 10.172 1 98.12 163 GLN B O 1
ATOM 3182 N N . ARG B 1 164 ? 8.469 -9.688 11.742 1 97.44 164 ARG B N 1
ATOM 3183 C CA . ARG B 1 164 ? 9.805 -10.133 12.133 1 97.44 164 ARG B CA 1
ATOM 3184 C C . ARG B 1 164 ? 9.797 -11.609 12.516 1 97.44 164 ARG B C 1
ATOM 3186 O O . ARG B 1 164 ? 10.703 -12.352 12.141 1 97.44 164 ARG B O 1
ATOM 3193 N N . GLU B 1 165 ? 8.828 -12.07 13.258 1 96.38 165 GLU B N 1
ATOM 3194 C CA . GLU B 1 165 ? 8.812 -13.422 13.812 1 96.38 165 GLU B CA 1
ATOM 3195 C C . GLU B 1 165 ? 8.633 -14.461 12.719 1 96.38 165 GLU B C 1
ATOM 3197 O O . GLU B 1 165 ? 9.336 -15.477 12.695 1 96.38 165 GLU B O 1
ATOM 3202 N N . SER B 1 166 ? 7.754 -14.195 11.789 1 96.88 166 SER B N 1
ATOM 3203 C CA . SER B 1 166 ? 7.387 -15.219 10.828 1 96.88 166 SER B CA 1
ATOM 3204 C C . SER B 1 166 ? 8.078 -14.992 9.484 1 96.88 166 SER B C 1
ATOM 3206 O O . SER B 1 166 ? 8.117 -15.883 8.641 1 96.88 166 SER B O 1
ATOM 3208 N N . CYS B 1 167 ? 8.508 -13.844 9.258 1 97.44 167 CYS B N 1
ATOM 3209 C CA . CYS B 1 167 ? 9.094 -13.406 7.992 1 97.44 167 CYS B CA 1
ATOM 3210 C C . CYS B 1 167 ? 8.031 -13.305 6.906 1 97.44 167 CYS B C 1
ATOM 3212 O O . CYS B 1 167 ? 8.359 -13.18 5.723 1 97.44 167 CYS B O 1
ATOM 3214 N N . LEU B 1 168 ? 6.766 -13.398 7.223 1 97.25 168 LEU B N 1
ATOM 3215 C CA . LEU B 1 168 ? 5.691 -13.234 6.25 1 97.25 168 LEU B CA 1
ATOM 3216 C C . LEU B 1 168 ? 5.484 -11.766 5.914 1 97.25 168 LEU B C 1
ATOM 3218 O O . LEU B 1 168 ? 5.566 -10.906 6.793 1 97.25 168 LEU B O 1
ATOM 3222 N N . PRO B 1 169 ? 5.207 -11.531 4.68 1 96.62 169 PRO B N 1
ATOM 3223 C CA . PRO B 1 169 ? 5.016 -10.125 4.305 1 96.62 169 PRO B CA 1
ATOM 3224 C C . PRO B 1 169 ? 3.699 -9.555 4.824 1 96.62 169 PRO B C 1
ATOM 3226 O O . PRO B 1 169 ? 2.727 -10.297 5 1 96.62 169 PRO B O 1
ATOM 3229 N N . ILE B 1 170 ? 3.723 -8.312 5.125 1 97.56 170 ILE B N 1
ATOM 3230 C CA . ILE B 1 170 ? 2.535 -7.539 5.461 1 97.56 170 ILE B CA 1
ATOM 3231 C C . ILE B 1 170 ? 2.182 -6.609 4.301 1 97.56 170 ILE B C 1
ATOM 3233 O O . ILE B 1 170 ? 1.007 -6.449 3.961 1 97.56 170 ILE B O 1
ATOM 3237 N N . HIS B 1 171 ? 3.162 -6.039 3.713 1 97.88 171 HIS B N 1
ATOM 3238 C CA . HIS B 1 171 ? 2.971 -5.16 2.566 1 97.88 171 HIS B CA 1
ATOM 3239 C C . HIS B 1 171 ? 4.184 -5.191 1.642 1 97.88 171 HIS B C 1
ATOM 3241 O O . HIS B 1 171 ? 5.32 -5.059 2.098 1 97.88 171 HIS B O 1
ATOM 3247 N N . MET B 1 172 ? 3.93 -5.363 0.365 1 97.31 172 MET B N 1
ATOM 3248 C CA . MET B 1 172 ? 4.957 -5.316 -0.673 1 97.31 172 MET B CA 1
ATOM 3249 C C . MET B 1 172 ? 4.645 -4.227 -1.695 1 97.31 172 MET B C 1
ATOM 3251 O O . MET B 1 172 ? 3.514 -4.125 -2.176 1 97.31 172 MET B O 1
ATOM 3255 N N . VAL B 1 173 ? 5.617 -3.453 -2.014 1 95.81 173 VAL B N 1
ATOM 3256 C CA . VAL B 1 173 ? 5.48 -2.434 -3.047 1 95.81 173 VAL B CA 1
ATOM 3257 C C . VAL B 1 173 ? 6.602 -2.586 -4.074 1 95.81 173 VAL B C 1
ATOM 3259 O O . VAL B 1 173 ? 7.781 -2.541 -3.723 1 95.81 173 VAL B O 1
ATOM 3262 N N . TYR B 1 174 ? 6.227 -2.76 -5.312 1 92.44 174 TYR B N 1
ATOM 3263 C CA . TYR B 1 174 ? 7.148 -2.852 -6.441 1 92.44 174 TYR B CA 1
ATOM 3264 C C . TYR B 1 174 ? 7.098 -1.587 -7.293 1 92.44 174 TYR B C 1
ATOM 3266 O O . TYR B 1 174 ? 6.059 -1.263 -7.871 1 92.44 174 TYR B O 1
ATOM 3274 N N . ILE B 1 175 ? 8.062 -0.873 -7.305 1 84.75 175 ILE B N 1
ATOM 3275 C CA . ILE B 1 175 ? 8.156 0.293 -8.18 1 84.75 175 ILE B CA 1
ATOM 3276 C C . ILE B 1 175 ? 9.117 0.006 -9.32 1 84.75 175 ILE B C 1
ATOM 3278 O O . ILE B 1 175 ? 10.289 -0.312 -9.094 1 84.75 175 ILE B O 1
ATOM 3282 N N . VAL B 1 176 ? 8.648 0.071 -10.508 1 73.19 176 VAL B N 1
ATOM 3283 C CA . VAL B 1 176 ? 9.492 -0.212 -11.664 1 73.19 176 VAL B CA 1
ATOM 3284 C C . VAL B 1 176 ? 9.586 1.027 -12.555 1 73.19 176 VAL B C 1
ATOM 3286 O O . VAL B 1 176 ? 8.586 1.718 -12.773 1 73.19 176 VAL B O 1
ATOM 3289 N N . GLY B 1 177 ? 10.82 1.259 -13.094 1 67.06 177 GLY B N 1
ATOM 3290 C CA . GLY B 1 177 ? 11.039 2.244 -14.141 1 67.06 177 GLY B CA 1
ATOM 3291 C C . GLY B 1 177 ? 10.969 3.674 -13.641 1 67.06 177 GLY B C 1
ATOM 3292 O O . GLY B 1 177 ? 10.953 4.617 -14.43 1 67.06 177 GLY B O 1
ATOM 3293 N N . SER B 1 178 ? 10.914 3.861 -12.422 1 59.16 178 SER B N 1
ATOM 3294 C CA . SER B 1 178 ? 10.797 5.23 -11.93 1 59.16 178 SER B CA 1
ATOM 3295 C C . SER B 1 178 ? 11.906 6.117 -12.484 1 59.16 178 SER B C 1
ATOM 3297 O O . SER B 1 178 ? 11.742 7.332 -12.586 1 59.16 178 SER B O 1
ATOM 3299 N N . ASN B 1 179 ? 12.844 5.41 -13.023 1 59.56 179 ASN B N 1
ATOM 3300 C CA . ASN B 1 179 ? 13.93 6.188 -13.617 1 59.56 179 ASN B CA 1
ATOM 3301 C C . ASN B 1 179 ? 13.875 6.141 -15.141 1 59.56 179 ASN B C 1
ATOM 3303 O O . ASN B 1 179 ? 14.75 6.691 -15.812 1 59.56 179 ASN B O 1
ATOM 3307 N N . ASN B 1 180 ? 12.891 5.379 -15.633 1 60.59 180 ASN B N 1
ATOM 3308 C CA . ASN B 1 180 ? 12.695 5.281 -17.078 1 60.59 180 ASN B CA 1
ATOM 3309 C C . ASN B 1 180 ? 11.578 6.191 -17.562 1 60.59 180 ASN B C 1
ATOM 3311 O O . ASN B 1 180 ? 10.406 5.953 -17.25 1 60.59 180 ASN B O 1
ATOM 3315 N N . PRO B 1 181 ? 12.016 7.203 -18.344 1 60.5 181 PRO B N 1
ATOM 3316 C CA . PRO B 1 181 ? 11.031 8.211 -18.734 1 60.5 181 PRO B CA 1
ATOM 3317 C C . PRO B 1 181 ? 9.867 7.625 -19.531 1 60.5 181 PRO B C 1
ATOM 3319 O O . PRO B 1 181 ? 8.781 8.211 -19.562 1 60.5 181 PRO B O 1
ATOM 3322 N N . ASP B 1 182 ? 10.094 6.445 -20.047 1 65.12 182 ASP B N 1
ATOM 3323 C CA . ASP B 1 182 ? 9.078 5.977 -20.984 1 65.12 182 ASP B CA 1
ATOM 3324 C C . ASP B 1 182 ? 8.094 5.027 -20.312 1 65.12 182 ASP B C 1
ATOM 3326 O O . ASP B 1 182 ? 7.145 4.559 -20.938 1 65.12 182 ASP B O 1
ATOM 3330 N N . SER B 1 183 ? 8.375 4.758 -19.094 1 71.31 183 SER B N 1
ATOM 3331 C CA . SER B 1 183 ? 7.438 3.838 -18.453 1 71.31 183 SER B CA 1
ATOM 3332 C C . SER B 1 183 ? 7.586 3.861 -16.938 1 71.31 183 SER B C 1
ATOM 3334 O O . SER B 1 183 ? 8.57 4.383 -16.406 1 71.31 183 SER B O 1
ATOM 3336 N N . GLY B 1 184 ? 6.594 3.529 -16.25 1 77.69 184 GLY B N 1
ATOM 3337 C CA . GLY B 1 184 ? 6.617 3.367 -14.797 1 77.69 184 GLY B CA 1
ATOM 3338 C C . GLY B 1 184 ? 5.438 2.576 -14.266 1 77.69 184 GLY B C 1
ATOM 3339 O O . GLY B 1 184 ? 4.379 2.533 -14.898 1 77.69 184 GLY B O 1
ATOM 3340 N N . SER B 1 185 ? 5.695 1.827 -13.305 1 85.81 185 SER B N 1
ATOM 3341 C CA . SER B 1 185 ? 4.59 1.084 -12.711 1 85.81 185 SER B CA 1
ATOM 3342 C C . SER B 1 185 ? 4.75 0.975 -11.195 1 85.81 185 SER B C 1
ATOM 3344 O O . SER B 1 185 ? 5.863 1.089 -10.672 1 85.81 185 SER B O 1
ATOM 3346 N N . VAL B 1 186 ? 3.678 0.89 -10.562 1 89.94 186 VAL B N 1
ATOM 3347 C CA . VAL B 1 186 ? 3.615 0.575 -9.141 1 89.94 186 VAL B CA 1
ATOM 3348 C C . VAL B 1 186 ? 2.711 -0.635 -8.914 1 89.94 186 VAL B C 1
ATOM 3350 O O . VAL B 1 186 ? 1.597 -0.691 -9.445 1 89.94 186 VAL B O 1
ATOM 3353 N N . PHE B 1 187 ? 3.262 -1.653 -8.352 1 92.88 187 PHE B N 1
ATOM 3354 C CA . PHE B 1 187 ? 2.566 -2.871 -7.949 1 92.88 187 PHE B CA 1
ATOM 3355 C C . PHE B 1 187 ? 2.578 -3.027 -6.434 1 92.88 187 PHE B C 1
ATOM 3357 O O . PHE B 1 187 ? 3.645 -3.129 -5.824 1 92.88 187 PHE B O 1
ATOM 3364 N N . SER B 1 188 ? 1.348 -2.949 -5.816 1 94.94 188 SER B N 1
ATOM 3365 C CA . SER B 1 188 ? 1.209 -2.949 -4.363 1 94.94 188 SER B CA 1
ATOM 3366 C C . SER B 1 188 ? 0.359 -4.125 -3.889 1 94.94 188 SER B C 1
ATOM 3368 O O . SER B 1 188 ? -0.723 -4.371 -4.426 1 94.94 188 SER B O 1
ATOM 3370 N N . LEU B 1 189 ? 0.854 -4.844 -2.801 1 97.06 189 LEU B N 1
ATOM 3371 C CA . LEU B 1 189 ? 0.148 -5.984 -2.227 1 97.06 189 LEU B CA 1
ATOM 3372 C C . LEU B 1 189 ? 0.03 -5.848 -0.713 1 97.06 189 LEU B C 1
ATOM 3374 O O . LEU B 1 189 ? 1.04 -5.816 -0.008 1 97.06 189 LEU B O 1
ATOM 3378 N N . ASP B 1 190 ? -1.207 -5.734 -0.216 1 97.44 190 ASP B N 1
ATOM 3379 C CA . ASP B 1 190 ? -1.476 -5.969 1.199 1 97.44 190 ASP B CA 1
ATOM 3380 C C . ASP B 1 190 ? -1.688 -7.453 1.48 1 97.44 190 ASP B C 1
ATOM 3382 O O . ASP B 1 190 ? -2.537 -8.094 0.856 1 97.44 190 ASP B O 1
ATOM 3386 N N . VAL B 1 191 ? -0.944 -7.965 2.428 1 97.94 191 VAL B N 1
ATOM 3387 C CA . VAL B 1 191 ? -1.065 -9.383 2.742 1 97.94 191 VAL B CA 1
ATOM 3388 C C . VAL B 1 191 ? -1.712 -9.555 4.113 1 97.94 191 VAL B C 1
ATOM 3390 O O . VAL B 1 191 ? -1.15 -9.141 5.129 1 97.94 191 VAL B O 1
ATOM 3393 N N . LEU B 1 192 ? -2.861 -10.211 4.133 1 98.06 192 LEU B N 1
ATOM 3394 C CA . LEU B 1 192 ? -3.652 -10.359 5.352 1 98.06 192 LEU B CA 1
ATOM 3395 C C . LEU B 1 192 ? -4.004 -11.82 5.594 1 98.06 192 LEU B C 1
ATOM 3397 O O . LEU B 1 192 ? -3.941 -12.641 4.676 1 98.06 192 LEU B O 1
ATOM 3401 N N . SER B 1 193 ? -4.359 -12.109 6.812 1 98.19 193 SER B N 1
ATOM 3402 C CA . SER B 1 193 ? -4.953 -13.375 7.234 1 98.19 193 SER B CA 1
ATOM 3403 C C . SER B 1 193 ? -4.094 -14.562 6.805 1 98.19 193 SER B C 1
ATOM 3405 O O . SER B 1 193 ? -4.605 -15.531 6.246 1 98.19 193 SER B O 1
ATOM 3407 N N . THR B 1 194 ? -2.805 -14.422 7.078 1 98 194 THR B N 1
ATOM 3408 C CA . THR B 1 194 ? -1.895 -15.5 6.719 1 98 194 THR B CA 1
ATOM 3409 C C . THR B 1 194 ? -1.981 -16.641 7.73 1 98 194 THR B C 1
ATOM 3411 O O . THR B 1 194 ? -2.117 -16.406 8.93 1 98 194 THR B O 1
ATOM 3414 N N . VAL B 1 195 ? -1.959 -17.859 7.273 1 97.5 195 VAL B N 1
ATOM 3415 C CA . VAL B 1 195 ? -1.89 -19.062 8.086 1 97.5 195 VAL B CA 1
ATOM 3416 C C . VAL B 1 195 ? -0.751 -19.953 7.586 1 97.5 195 VAL B C 1
ATOM 3418 O O . VAL B 1 195 ? -0.611 -20.188 6.383 1 97.5 195 VAL B O 1
ATOM 3421 N N . PRO B 1 196 ? 0.127 -20.406 8.516 1 97.62 196 PRO B N 1
ATOM 3422 C CA . PRO B 1 196 ? 1.322 -21.156 8.125 1 97.62 196 PRO B CA 1
ATOM 3423 C C . PRO B 1 196 ? 1.024 -22.625 7.828 1 97.62 196 PRO B C 1
ATOM 3425 O O . PRO B 1 196 ? 1.645 -23.516 8.414 1 97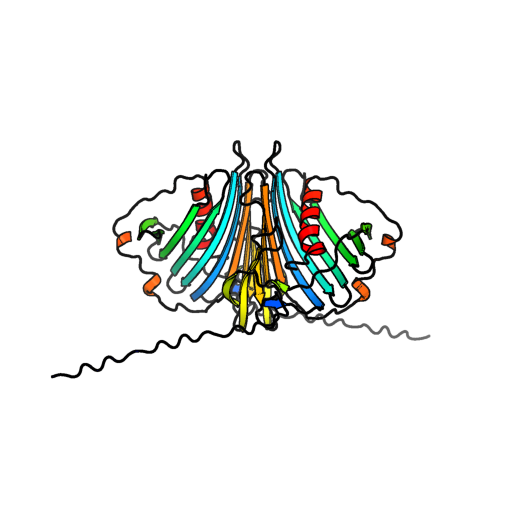.62 196 PRO B O 1
ATOM 3428 N N . ARG B 1 197 ? 0.121 -22.906 6.914 1 98.19 197 ARG B N 1
ATOM 3429 C CA . ARG B 1 197 ? -0.224 -24.25 6.465 1 98.19 197 ARG B CA 1
ATOM 3430 C C . ARG B 1 197 ? -1.037 -24.203 5.176 1 98.19 197 ARG B C 1
ATOM 3432 O O . ARG B 1 197 ? -1.482 -23.141 4.754 1 98.19 197 ARG B O 1
ATOM 3439 N N . ILE B 1 198 ? -1.155 -25.359 4.605 1 98.75 198 ILE B N 1
ATOM 3440 C CA . ILE B 1 198 ? -2.096 -25.562 3.51 1 98.75 198 ILE B CA 1
ATOM 3441 C C . ILE B 1 198 ? -3.344 -26.281 4.031 1 98.75 198 ILE B C 1
ATOM 3443 O O . ILE B 1 198 ? -3.268 -27.422 4.48 1 98.75 198 ILE B O 1
ATOM 3447 N N . LYS B 1 199 ? -4.438 -25.656 3.939 1 98.19 199 LYS B N 1
ATOM 3448 C CA . LYS B 1 199 ? -5.668 -26.188 4.512 1 98.19 199 LYS B CA 1
ATOM 3449 C C . LYS B 1 199 ? -6.227 -27.312 3.643 1 98.19 199 LYS B C 1
ATOM 3451 O O . LYS B 1 199 ? -6.664 -28.344 4.156 1 98.19 199 LYS B O 1
ATOM 3456 N N . ASN B 1 200 ? -6.293 -27.109 2.352 1 98.38 200 ASN B N 1
ATOM 3457 C CA . ASN B 1 200 ? -6.867 -28.078 1.418 1 98.38 200 ASN B CA 1
ATOM 3458 C C . ASN B 1 200 ? -5.969 -28.281 0.203 1 98.38 200 ASN B C 1
ATOM 3460 O O . ASN B 1 200 ? -6.066 -27.547 -0.781 1 98.38 200 ASN B O 1
ATOM 3464 N N . PRO B 1 201 ? -5.164 -29.312 0.203 1 98.5 201 PRO B N 1
ATOM 3465 C CA . PRO B 1 201 ? -4.227 -29.516 -0.904 1 98.5 201 PRO B CA 1
ATOM 3466 C C . PRO B 1 201 ? -4.934 -29.812 -2.227 1 98.5 201 PRO B C 1
ATOM 3468 O O . PRO B 1 201 ? -4.309 -29.75 -3.289 1 98.5 201 PRO B O 1
ATOM 3471 N N . ALA B 1 202 ? -6.23 -30.031 -2.25 1 98.38 202 ALA B N 1
ATOM 3472 C CA . ALA B 1 202 ? -6.965 -30.359 -3.471 1 98.38 202 ALA B CA 1
ATOM 3473 C C . ALA B 1 202 ? -7.016 -29.172 -4.418 1 98.38 202 ALA B C 1
ATOM 3475 O O . ALA B 1 202 ? -7.254 -29.328 -5.617 1 98.38 202 ALA B O 1
ATOM 3476 N N . ILE B 1 203 ? -6.781 -28 -3.939 1 98.56 203 ILE B N 1
ATOM 3477 C CA . ILE B 1 203 ? -6.895 -26.797 -4.75 1 98.56 203 ILE B CA 1
ATOM 3478 C C . ILE B 1 203 ? -5.793 -26.781 -5.809 1 98.56 203 ILE B C 1
ATOM 3480 O O . ILE B 1 203 ? -5.871 -26.031 -6.781 1 98.56 203 ILE B O 1
ATOM 3484 N N . PHE B 1 204 ? -4.762 -27.609 -5.621 1 98.69 204 PHE B N 1
ATOM 3485 C CA . PHE B 1 204 ? -3.627 -27.609 -6.535 1 98.69 204 PHE B CA 1
ATOM 3486 C C . PHE B 1 204 ? -3.877 -28.562 -7.703 1 98.69 204 PHE B C 1
ATOM 3488 O O . PHE B 1 204 ? -3.047 -28.672 -8.609 1 98.69 204 PHE B O 1
ATOM 3495 N N . THR B 1 205 ? -4.957 -29.25 -7.758 1 97.75 205 THR B N 1
ATOM 3496 C CA . THR B 1 205 ? -5.309 -30.141 -8.867 1 97.75 205 THR B CA 1
ATOM 3497 C C . THR B 1 205 ? -6.094 -29.375 -9.93 1 97.75 205 THR B C 1
ATOM 3499 O O . THR B 1 205 ? -7.191 -28.891 -9.672 1 97.75 205 THR B O 1
ATOM 3502 N N . PRO B 1 206 ? -5.547 -29.281 -11.125 1 97.12 206 PRO B N 1
ATOM 3503 C CA . PRO B 1 206 ? -6.32 -28.594 -12.172 1 97.12 206 PRO B CA 1
ATOM 3504 C C . PRO B 1 206 ? -7.621 -29.328 -12.508 1 97.12 206 PRO B C 1
ATOM 3506 O O . PRO B 1 206 ? -7.676 -30.547 -12.461 1 97.12 206 PRO B O 1
ATOM 3509 N N . PRO B 1 207 ? -8.586 -28.562 -12.805 1 95.62 207 PRO B N 1
ATOM 3510 C CA . PRO B 1 207 ? -9.836 -29.219 -13.203 1 95.62 207 PRO B CA 1
ATOM 3511 C C . PRO B 1 207 ? -9.727 -29.938 -14.539 1 95.62 207 PRO B C 1
ATOM 3513 O O . PRO B 1 207 ? -8.75 -29.766 -15.266 1 95.62 207 PRO B O 1
ATOM 3516 N N . SER B 1 208 ? -10.773 -30.688 -14.836 1 93.12 208 SER B N 1
ATOM 3517 C CA . SER B 1 208 ? -10.766 -31.531 -16.016 1 93.12 208 SER B CA 1
ATOM 3518 C C . SER B 1 208 ? -10.766 -30.703 -17.297 1 93.12 208 SER B C 1
ATOM 3520 O O . SER B 1 208 ? -10.305 -31.156 -18.344 1 93.12 208 SER B O 1
ATOM 3522 N N . SER B 1 209 ? -11.258 -29.5 -17.203 1 91.5 209 SER B N 1
ATOM 3523 C CA . SER B 1 209 ? -11.273 -28.609 -18.375 1 91.5 209 SER B CA 1
ATOM 3524 C C . SER B 1 209 ? -9.859 -28.344 -18.875 1 91.5 209 SER B C 1
ATOM 3526 O O . SER B 1 209 ? -9.672 -27.953 -20.031 1 91.5 209 SER B O 1
ATOM 3528 N N . CYS B 1 210 ? -8.891 -28.469 -18 1 94 210 CYS B N 1
ATOM 3529 C CA . CYS B 1 210 ? -7.508 -28.203 -18.391 1 94 210 CYS B CA 1
ATOM 3530 C C . CYS B 1 210 ? -6.922 -29.359 -19.188 1 94 210 CYS B C 1
ATOM 3532 O O . CYS B 1 210 ? -5.801 -29.266 -19.688 1 94 210 CYS B O 1
ATOM 3534 N N . LEU B 1 211 ? -7.633 -30.469 -19.312 1 85.62 211 LEU B N 1
ATOM 3535 C CA . LEU B 1 211 ? -7.191 -31.578 -20.156 1 85.62 211 LEU B CA 1
ATOM 3536 C C . LEU B 1 211 ? -7.375 -31.234 -21.625 1 85.62 211 LEU B C 1
ATOM 3538 O O . LEU B 1 211 ? -6.652 -31.766 -22.484 1 85.62 211 LEU B O 1
ATOM 3542 N N . LYS B 1 212 ? -8.375 -30.25 -21.922 1 76.5 212 LYS B N 1
ATOM 3543 C CA . LYS B 1 212 ? -8.656 -29.812 -23.281 1 76.5 212 LYS B CA 1
ATOM 3544 C C . LYS B 1 212 ? -8.094 -28.422 -23.531 1 76.5 212 LYS B C 1
ATOM 3546 O O . LYS B 1 212 ? -8.391 -27.484 -22.781 1 76.5 212 LYS B O 1
ATOM 3551 N N . THR B 1 213 ? -6.875 -28.25 -23.922 1 64.56 213 THR B N 1
ATOM 3552 C CA . THR B 1 213 ? -6.238 -26.938 -24.016 1 64.56 213 THR B CA 1
ATOM 3553 C C . THR B 1 213 ? -7.098 -25.969 -24.812 1 64.56 213 THR B C 1
ATOM 3555 O O . THR B 1 213 ? -7.582 -26.312 -25.891 1 64.56 213 THR B O 1
ATOM 3558 N N . SER B 1 214 ? -7.688 -24.938 -24.047 1 65.62 214 SER B N 1
ATOM 3559 C CA . SER B 1 214 ? -8.328 -23.844 -24.781 1 65.62 214 SER B CA 1
ATOM 3560 C C . SER B 1 214 ? -7.473 -22.578 -24.75 1 65.62 214 SER B C 1
ATOM 3562 O O . SER B 1 214 ? -6.801 -22.297 -23.766 1 65.62 214 SER B O 1
ATOM 3564 N N . ARG B 1 215 ? -6.879 -22.188 -25.859 1 63.5 215 ARG B N 1
ATOM 3565 C CA . ARG B 1 215 ? -6.117 -20.938 -25.938 1 63.5 215 ARG B CA 1
ATOM 3566 C C . ARG B 1 215 ? -7.039 -19.734 -25.906 1 63.5 215 ARG B C 1
ATOM 3568 O O . ARG B 1 215 ? -7.883 -19.547 -26.781 1 63.5 215 ARG B O 1
ATOM 3575 N N . LYS B 1 216 ? -7.34 -19.109 -24.75 1 63.38 216 LYS B N 1
ATOM 3576 C CA . LYS B 1 216 ? -7.957 -17.781 -24.75 1 63.38 216 LYS B CA 1
ATOM 3577 C C . LYS B 1 216 ? -6.906 -16.688 -24.641 1 63.38 216 LYS B C 1
ATOM 3579 O O . LYS B 1 216 ? -6.117 -16.672 -23.703 1 63.38 216 LYS B O 1
ATOM 3584 N N . GLN B 1 217 ? -6.422 -16.062 -25.75 1 57.41 217 GLN B N 1
ATOM 3585 C CA . GLN B 1 217 ? -5.488 -14.945 -25.688 1 57.41 217 GLN B CA 1
ATOM 3586 C C . GLN B 1 217 ? -6.227 -13.625 -25.453 1 57.41 217 GLN B C 1
ATOM 3588 O O . GLN B 1 217 ? -7.211 -13.344 -26.141 1 57.41 217 GLN B O 1
ATOM 3593 N N . SER B 1 218 ? -6.117 -13.141 -24.281 1 59.72 218 SER B N 1
ATOM 3594 C CA . SER B 1 218 ? -6.613 -11.773 -24.172 1 59.72 218 SER B CA 1
ATOM 3595 C C . SER B 1 218 ? -5.895 -10.844 -25.141 1 59.72 218 SER B C 1
ATOM 3597 O O . SER B 1 218 ? -4.664 -10.828 -25.203 1 59.72 218 SER B O 1
ATOM 3599 N N . ASN B 1 219 ? -6.605 -10.156 -25.969 1 64.62 219 ASN B N 1
ATOM 3600 C CA . ASN B 1 219 ? -6.047 -9.43 -27.109 1 64.62 219 ASN B CA 1
ATOM 3601 C C . ASN B 1 219 ? -5.777 -7.965 -26.75 1 64.62 219 ASN B C 1
ATOM 3603 O O . ASN B 1 219 ? -5.203 -7.227 -27.562 1 64.62 219 ASN B O 1
ATOM 3607 N N . SER B 1 220 ? -6.117 -7.566 -25.547 1 71.06 220 SER B N 1
ATOM 3608 C CA . SER B 1 220 ? -5.82 -6.145 -25.406 1 71.06 220 SER B CA 1
ATOM 3609 C C . SER B 1 220 ? -4.414 -5.922 -24.859 1 71.06 220 SER B C 1
ATOM 3611 O O . SER B 1 220 ? -3.898 -6.75 -24.109 1 71.06 220 SER B O 1
ATOM 3613 N N . LYS B 1 221 ? -3.783 -4.984 -25.453 1 72.94 221 LYS B N 1
ATOM 3614 C CA . LYS B 1 221 ? -2.453 -4.59 -25 1 72.94 221 LYS B CA 1
ATOM 3615 C C . LYS B 1 221 ? -2.418 -4.434 -23.469 1 72.94 221 LYS B C 1
ATOM 3617 O O . LYS B 1 221 ? -1.464 -4.863 -22.828 1 72.94 221 LYS B O 1
ATOM 3622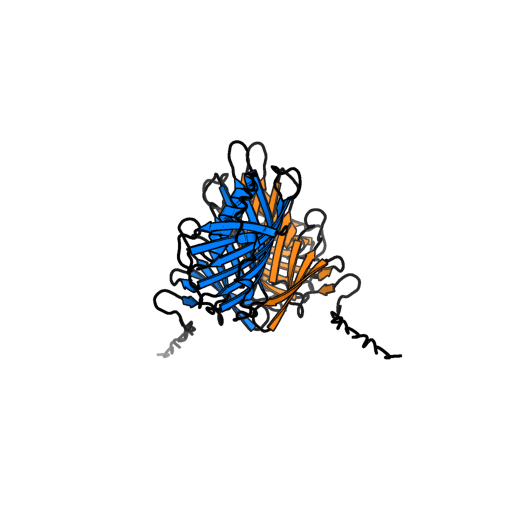 N N . THR B 1 222 ? -3.477 -3.949 -22.906 1 77.75 222 THR B N 1
ATOM 3623 C CA . THR B 1 222 ? -3.527 -3.689 -21.469 1 77.75 222 THR B CA 1
ATOM 3624 C C . THR B 1 222 ? -3.576 -4.996 -20.688 1 77.75 222 THR B C 1
ATOM 3626 O O . THR B 1 222 ? -2.854 -5.164 -19.703 1 77.75 222 THR B O 1
ATOM 3629 N N . SER B 1 223 ? -4.281 -5.879 -21.172 1 79.31 223 SER B N 1
ATOM 3630 C CA . SER B 1 223 ? -4.391 -7.16 -20.484 1 79.31 223 SER B CA 1
ATOM 3631 C C . SER B 1 223 ? -3.078 -7.934 -20.531 1 79.31 223 SER B C 1
ATOM 3633 O O . SER B 1 223 ? -2.699 -8.594 -19.562 1 79.31 223 SER B O 1
ATOM 3635 N N . GLN B 1 224 ? -2.383 -7.785 -21.609 1 81.88 224 GLN B N 1
ATOM 3636 C CA . GLN B 1 224 ? -1.1 -8.469 -21.75 1 81.88 224 GLN B CA 1
ATOM 3637 C C . GLN B 1 224 ? -0.073 -7.906 -20.766 1 81.88 224 GLN B C 1
ATOM 3639 O O . GLN B 1 224 ? 0.701 -8.664 -20.172 1 81.88 224 GLN B O 1
ATOM 3644 N N . GLN B 1 225 ? -0.081 -6.566 -20.609 1 83.62 225 GLN B N 1
ATOM 3645 C CA . GLN B 1 225 ? 0.846 -5.941 -19.672 1 83.62 225 GLN B CA 1
ATOM 3646 C C . GLN B 1 225 ? 0.561 -6.391 -18.234 1 83.62 225 GLN B C 1
ATOM 3648 O O . GLN B 1 225 ? 1.482 -6.723 -17.484 1 83.62 225 GLN B O 1
ATOM 3653 N N . LEU B 1 226 ? -0.698 -6.434 -17.891 1 88.69 226 LEU B N 1
ATOM 3654 C CA . LEU B 1 226 ? -1.092 -6.898 -16.562 1 88.69 226 LEU B CA 1
ATOM 3655 C C . LEU B 1 226 ? -0.655 -8.344 -16.344 1 88.69 226 LEU B C 1
ATOM 3657 O O . LEU B 1 226 ? -0.071 -8.664 -15.312 1 88.69 226 LEU B O 1
ATOM 3661 N N . GLU B 1 227 ? -0.873 -9.156 -17.359 1 88.75 227 GLU B N 1
ATOM 3662 C CA . GLU B 1 227 ? -0.497 -10.562 -17.234 1 88.75 227 GLU B CA 1
ATOM 3663 C C . GLU B 1 227 ? 1.01 -10.719 -17.062 1 88.75 227 GLU B C 1
ATOM 3665 O O . GLU B 1 227 ? 1.466 -11.586 -16.312 1 88.75 227 GLU B O 1
ATOM 3670 N N . THR B 1 228 ? 1.717 -9.922 -17.75 1 88.31 228 THR B N 1
ATOM 3671 C CA . THR B 1 228 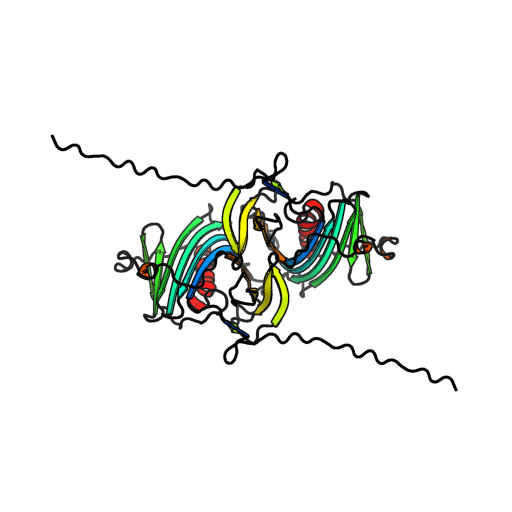? 3.172 -9.977 -17.656 1 88.31 228 THR B CA 1
ATOM 3672 C C . THR B 1 228 ? 3.639 -9.672 -16.234 1 88.31 228 THR B C 1
ATOM 3674 O O . THR B 1 228 ? 4.477 -10.391 -15.688 1 88.31 228 THR B O 1
ATOM 3677 N N . VAL B 1 229 ? 3.104 -8.633 -15.633 1 89.5 229 VAL B N 1
ATOM 3678 C CA . VAL B 1 229 ? 3.533 -8.258 -14.289 1 89.5 229 VAL B CA 1
ATOM 3679 C C . VAL B 1 229 ? 3.051 -9.305 -13.281 1 89.5 229 VAL B C 1
ATOM 3681 O O . VAL B 1 229 ? 3.766 -9.641 -12.336 1 89.5 229 VAL B O 1
ATOM 3684 N N . LEU B 1 230 ? 1.857 -9.875 -13.484 1 93.19 230 LEU B N 1
ATOM 3685 C CA . LEU B 1 230 ? 1.358 -10.922 -12.602 1 93.19 230 LEU B CA 1
ATOM 3686 C C . LEU B 1 230 ? 2.268 -12.141 -12.641 1 93.19 230 LEU B C 1
ATOM 3688 O O . LEU B 1 230 ? 2.543 -12.758 -11.602 1 93.19 230 LEU B O 1
ATOM 3692 N N . THR B 1 231 ? 2.703 -12.453 -13.82 1 92.25 231 THR B N 1
ATOM 3693 C CA . THR B 1 231 ? 3.619 -13.578 -13.977 1 92.25 231 THR B CA 1
ATOM 3694 C C . THR B 1 231 ? 4.93 -13.312 -13.242 1 92.25 231 THR B C 1
ATOM 3696 O O . THR B 1 231 ? 5.43 -14.18 -12.523 1 92.25 231 THR B O 1
ATOM 3699 N N . GLU B 1 232 ? 5.473 -12.156 -13.375 1 90.56 232 GLU B N 1
ATOM 3700 C CA . GLU B 1 232 ? 6.73 -11.797 -12.734 1 90.56 232 GLU B CA 1
ATOM 3701 C C . GLU B 1 232 ? 6.605 -11.836 -11.211 1 90.56 232 GLU B C 1
ATOM 3703 O O . GLU B 1 232 ? 7.516 -12.305 -10.523 1 90.56 232 GLU B O 1
ATOM 3708 N N . VAL B 1 233 ? 5.484 -11.414 -10.664 1 93.81 233 VAL B N 1
ATOM 3709 C CA . VAL B 1 233 ? 5.324 -11.281 -9.219 1 93.81 233 VAL B CA 1
ATOM 3710 C C . VAL B 1 233 ? 4.898 -12.625 -8.625 1 93.81 233 VAL B C 1
ATOM 3712 O O . VAL B 1 233 ? 5.488 -13.094 -7.652 1 93.81 233 VAL B O 1
ATOM 3715 N N . PHE B 1 234 ? 3.98 -13.344 -9.258 1 95.62 234 PHE B N 1
ATOM 3716 C CA . PHE B 1 234 ? 3.354 -14.477 -8.586 1 95.62 234 PHE B CA 1
ATOM 3717 C C . PHE B 1 234 ? 3.963 -15.789 -9.062 1 95.62 234 PHE B C 1
ATOM 3719 O O . PHE B 1 234 ? 4.156 -16.703 -8.266 1 95.62 234 PHE B O 1
ATOM 3726 N N . GLN B 1 235 ? 4.211 -15.906 -10.297 1 94.5 235 GLN B N 1
ATOM 3727 C CA . GLN B 1 235 ? 4.766 -17.172 -10.773 1 94.5 235 GLN B CA 1
ATOM 3728 C C . GLN B 1 235 ? 6.254 -17.281 -10.445 1 94.5 235 GLN B C 1
ATOM 3730 O O . GLN B 1 235 ? 6.703 -18.297 -9.906 1 94.5 235 GLN B O 1
ATOM 3735 N N . LYS B 1 236 ? 6.996 -16.234 -10.75 1 91.56 236 LYS B N 1
ATOM 3736 C CA . LYS B 1 236 ? 8.453 -16.312 -10.672 1 91.56 236 LYS B CA 1
ATOM 3737 C C . LYS B 1 236 ? 8.945 -16.109 -9.242 1 91.56 236 LYS B C 1
ATOM 3739 O O . LYS B 1 236 ? 9.961 -16.688 -8.844 1 91.56 236 LYS B O 1
ATOM 3744 N N . ARG B 1 237 ? 8.156 -15.367 -8.406 1 89.31 237 ARG B N 1
ATOM 3745 C CA . ARG B 1 237 ? 8.742 -14.93 -7.141 1 89.31 237 ARG B CA 1
ATOM 3746 C C . ARG B 1 237 ? 7.789 -15.203 -5.98 1 89.31 237 ARG B C 1
ATOM 3748 O O . ARG B 1 237 ? 8.219 -15.367 -4.836 1 89.31 237 ARG B O 1
ATOM 3755 N N . MET B 1 238 ? 6.508 -15.352 -6.164 1 80.81 238 MET B N 1
ATOM 3756 C CA . MET B 1 238 ? 5.445 -15.297 -5.164 1 80.81 238 MET B CA 1
ATOM 3757 C C . MET B 1 238 ? 5.68 -14.164 -4.176 1 80.81 238 MET B C 1
ATOM 3759 O O . MET B 1 238 ? 5.797 -14.398 -2.971 1 80.81 238 MET B O 1
ATOM 3763 N N . LEU B 1 239 ? 6.09 -13.055 -4.496 1 87.69 239 LEU B N 1
ATOM 3764 C CA . LEU B 1 239 ? 6.18 -11.781 -3.801 1 87.69 239 LEU B CA 1
ATOM 3765 C C . LEU B 1 239 ? 7.633 -11.359 -3.621 1 87.69 239 LEU B C 1
ATOM 3767 O O . LEU B 1 239 ? 8.062 -10.344 -4.172 1 87.69 239 LEU B O 1
ATOM 3771 N N . TYR B 1 240 ? 8.484 -12.172 -2.787 1 85.31 240 TYR B N 1
ATOM 3772 C CA . TYR B 1 240 ? 9.852 -11.703 -2.564 1 85.31 240 TYR B CA 1
ATOM 3773 C C . TYR B 1 240 ? 10.836 -12.867 -2.609 1 85.31 240 TYR B C 1
ATOM 3775 O O . TYR B 1 240 ? 11.898 -12.812 -1.977 1 85.31 240 TYR B O 1
ATOM 3783 N N . GLY B 1 241 ? 10.492 -13.875 -3.35 1 83.56 241 GLY B N 1
ATOM 3784 C CA . GLY B 1 241 ? 11.414 -14.977 -3.553 1 83.56 241 GLY B CA 1
ATOM 3785 C C . GLY B 1 241 ? 12.422 -14.711 -4.656 1 83.56 241 GLY B C 1
ATOM 3786 O O . GLY B 1 241 ? 12.227 -13.82 -5.484 1 83.56 241 GLY B O 1
#

Foldseek 3Di:
DDPPPPPPPPPPPPPPPLPQPDDPFFSWFFFQWKKWKKWKWKWKWFDDPDTKIKIKTWMKIKIGHNVQQKIKMWIWIWMDIPVDPDIDIFTWIKIDRQVVQKIWIAGPVGAIAIDGHDDGDDTGTHGPPWDWPDWDDDPDDFIWTWTQACQDPQQRGKIFIAGSPRRHTQKIWGWGCPVPPRMIMIMIMGIDDMDSHDDDPCSNDRDPNNVPHDDDDDPDPRVVVVVVVCCVQCVHANHRD/DDPPPPPPPPPPPPPPPLPQPDDPFFSWFFFQWKKWKKWKWKWKWFDDPPTKIKIKTWMKIKIGHNVQQKIKMWIWIWMDIPVDPDIDIFTWIKIDRQVVQKIWIAGPVGAIAIDGHDDGDDTGTHGPPWDWPDWDDDPDDFIWTWTQACQDPQQRGKIFIAGSPRRHTQKIWGWGCPVPPRMIMIMIMGIDDMDSHDDDPCSNDRDPNNVPHDDDDDPDPRVVVVVVVCCVQCVHANHRD

InterPro domains:
  IPR001299 Ependymin [PF00811] (93-210)
  IPR001299 Ependymin [PTHR10697] (10-224)

Solvent-accessible surface area (backbone atoms only — not comparable to full-atom values): 25750 Å² total; per-residue (Å²): 136,84,82,76,79,78,81,78,79,78,79,77,76,80,72,77,77,74,81,63,74,30,63,101,68,30,44,32,51,28,65,52,29,28,28,33,38,29,43,37,43,35,38,38,40,38,57,57,101,66,68,39,51,40,39,35,46,34,39,32,43,40,40,42,31,53,84,74,32,35,34,33,37,37,39,42,32,39,36,30,32,74,88,42,99,58,74,40,77,44,49,38,36,38,34,38,35,40,81,77,27,34,33,38,44,30,39,78,85,53,52,15,32,72,47,79,47,94,61,70,72,52,68,47,33,47,46,56,82,42,42,80,72,48,73,46,20,50,73,92,77,42,46,29,37,29,28,43,31,68,70,46,90,70,43,51,54,24,39,37,34,22,32,61,88,52,40,42,63,41,35,40,37,39,47,28,42,72,86,38,76,51,33,34,34,41,41,36,37,41,43,29,47,58,40,83,42,75,92,60,76,68,72,65,57,79,60,74,49,55,76,53,73,39,88,78,76,73,80,46,71,64,54,46,53,52,50,51,52,49,41,56,40,51,71,60,16,60,74,57,49,137,84,82,80,78,79,80,77,79,78,77,78,77,80,72,76,77,75,82,63,75,30,63,99,68,29,44,33,52,28,66,53,29,27,28,32,38,29,42,37,41,34,39,37,40,39,60,56,102,67,67,40,50,42,38,35,46,34,40,31,42,40,39,42,30,54,85,74,30,34,35,33,37,37,40,40,33,39,38,32,31,74,88,40,98,56,73,40,76,44,47,37,37,38,33,38,33,41,81,74,29,33,33,38,45,31,39,79,86,54,52,15,33,71,47,79,46,94,60,72,72,50,66,48,32,47,47,55,82,41,43,79,74,46,74,45,22,49,72,91,76,42,45,28,38,30,28,43,30,68,72,44,89,71,42,51,52,24,39,36,33,22,33,61,90,52,41,41,64,41,34,40,36,39,47,29,42,71,85,37,74,50,32,34,33,40,41,37,37,41,42,29,46,60,42,83,42,77,91,60,75,69,74,65,57,78,59,76,48,55,75,50,74,38,88,80,75,73,82,45,70,66,55,47,54,53,49,51,54,48,41,55,38,50,70,57,16,62,75,59,49

pLDDT: mean 85.16, std 19.03, range [27.98, 98.75]

Radius of gyration: 24.81 Å; Cα contacts (8 Å, |Δi|>4): 1098; chains: 2; bounding box: 92×81×71 Å

Organism: Mytilus edulis (NCBI:txid6550)

Nearest PDB structures (foldseek):
  3sy9-assembly4_D  TM=2.488E-01  e=1.843E-01  Pseudomonas aeruginosa
  3sy9-assembly1_A  TM=2.096E-01  e=1.749E-01  Pseudomonas aeruginosa
  4fso-assembly1_A  TM=2.716E-01  e=9.894E-01  Pseudomonas aeruginosa PAO1
  2hdi-assembly1_A  TM=2.335E-01  e=8.086E+00  Escherichia coli
  5fr8-assembly2_B  TM=2.052E-01  e=7.672E+00  Acinetobacter baumannii

Sequence (482 aa):
MSFCSHFLLLVISLGTVVVHNGVDGTICCAPDQWEGHMYLDYMQIFIDSNTLYLYFNGSVNVSYDYTNSRAFYTIIGTEISPLIPKPEPLNKTYIFDYKKNMQYAIDSDGSCEKSKIDQNMTRQCVQDSGILKSSGKVGDNIITDTYILTLSESFNNVRGTIQRESCLPIHMVYIVGSNNPDSGSVFSLDVLSTVPRIKNPAIFTPPSSCLKTSRKQSNSKTSQQLETVLTEVFQKRMLYGMSFCSHFLLLVISLGTVVVHNGVDGTICCAPDQWEGHMYLDYMQIFIDSNTLYLYFNGSVNVSYDYTNSRAFYTIIGTEISPLIPKPEPLNKTYIFDYKKNMQYAIDSDGSCEKSKIDQNMTRQCVQDSGILKSSGKVGDNIITDTYILTLSESFNNVRGTIQRESCLPIHMVYIVGSNNPDSGSVFSLDVLSTVPRIKNPAIFTPPSSCLKTSRKQSNSKTSQQLETVLTEVFQKRMLYG

Secondary structure (DSSP, 8-state):
-----------------------TTEEEE--SEEEEEEEEEEEEEE-STT-EEEEEEEEEEEEEEGGGTEEEEEEEEEEE-TTSSSPEEEEEEEEEETTTTEEEEEETTS-EEEEE--S-----EEETT-EEEEEEEETTTEEEEEEEE--SSS--SEEEEEETTT--EEEEEEEE-TT-TTEEEEEEEEEEEEESS-S-GGGGSPPGGGGS--------HHHHHHHHHHIIIIITTTTT-/-----------------------TTEEEE--SEEEEEEEEEEEEEE-STT-EEEEEEEEEEEEEEGGGTEEEEEEEEEEE-TTSSSPEEEEEEEEEETTTTEEEEEETTS-EEEEE--S-----EEETT-EEEEEEEETTTEEEEEEEE--SSS--SEEEEEETTT--EEEEEEEE-TT-TTEEEEEEEEEEEEESS-S-GGGGSPPGGGGS--------HHHHHHHHHHIIIIITTTTT-